Protein AF-0000000077934967 (afdb_homodimer)

pLDDT: mean 94.31, std 4.84, range [69.0, 98.81]

Sequence (396 aa):
MDLRVGEPEDMLIPPLQEYTYICGDMITENKCSGSMIFRDADYITVNMNDLVSSMSLQGAIRSKLRGRKLDRWLSYLSKYKIEVSPKEFSSVLKLGSVITLYVDGIDVDGVSGDSVIKEIRVVGTGYNFEKIVDGLLELSPRLITVQVRQGVWYMITSYTCLYIDQALKKKLQSFVNLKRLSCKKIEEKEGTRVCFTQMDLRVGEPEDMLIPPLQEYTYICGDMITENKCSGSMIFRDADYITVNMNDLVSSMSLQGAIRSKLRGRKLDRWLSYLSKYKIEVSPKEFSSVLKLGSVITLYVDGIDVDGVSGDSVIKEIRVVGTGYNFEKIVDGLLELSPRLITVQVRQGVWYMITSYTCLYIDQALKKKLQSFVNLKRLSCKKIEEKEGTRVCFTQ

Solvent-accessible surface area (backbone atoms only — not comparable to full-atom values): 20749 Å² total; per-residue (Å²): 83,74,41,52,22,78,47,42,64,44,73,51,53,72,75,70,55,51,60,31,20,36,50,90,59,32,58,37,71,60,89,60,90,44,56,45,37,38,44,41,81,41,71,52,76,42,41,48,67,42,38,66,74,37,75,32,66,67,41,26,47,60,70,73,41,54,47,62,56,29,56,51,49,56,48,46,34,64,74,68,64,62,75,75,49,70,67,53,52,49,45,22,66,73,60,60,22,34,38,35,42,34,52,28,30,35,20,47,82,83,43,49,33,48,33,30,36,41,35,42,34,32,69,49,68,46,82,69,56,65,59,54,51,54,59,51,52,74,69,62,30,55,33,34,40,37,36,58,46,92,61,54,33,32,40,39,38,34,32,34,73,78,43,61,33,64,71,32,41,58,59,39,51,75,53,54,67,24,36,65,46,75,19,73,42,78,45,80,53,90,84,17,38,35,33,31,36,118,83,73,42,54,21,78,47,43,65,44,72,50,54,73,75,70,54,50,58,31,21,35,50,89,58,33,59,39,71,60,87,62,94,45,55,48,37,38,42,42,82,40,72,53,76,45,41,47,68,42,38,65,75,37,74,32,66,67,40,28,48,60,71,73,40,54,47,61,55,29,54,52,50,55,48,46,34,64,75,68,62,63,77,76,50,71,67,53,51,48,45,22,65,76,60,60,23,35,39,36,40,35,53,27,31,35,19,47,84,83,42,50,33,47,36,30,36,41,34,42,35,33,70,49,66,47,81,70,56,64,60,53,50,55,58,50,53,74,70,62,30,57,34,32,41,36,36,59,46,92,61,55,34,33,40,39,37,36,33,33,73,77,45,62,33,65,70,33,41,58,59,39,50,75,52,53,65,25,35,65,46,77,21,76,42,77,44,78,52,90,85,16,40,35,34,32,37,119

Secondary structure (DSSP, 8-state):
-EEE--SGGGGTSSPPPSEEEEETTEEESS--SSEEEEEE--EEEE-HHHHHHHSSHHHHHHHH--HHHHHHHHHHHHHHT----HHHHHHHHHHT-EEEEEEEEEEETTEEEEEEEEEEEEEEESSTHHHHHHHHHTT--SEEEEEEETTTEEEEEEEEEEEE-HHHHHHHGGGTT-EEEE-SEEEEETTEEEEEE-/-EEE--SGGGGTSSPPPSEEEEETTEEESS--SSEEEEEE--EEEE-HHHHHHHSSHHHHHHHH--HHHHHHHHHHHHHHT----HHHHHHHHHHT-EEEEEEEEEEETTEEEEEEEEEEEEEEESSTHHHHHHHHHTT--SEEEEEEETTTEEEEEEEEEEEE-HHHHHHHGGGTT-EEEE-SEEEEETTEEEEEE-

Organism: NCBI:txid1294262

Structure (mmCIF, N/CA/C/O backbone):
data_AF-0000000077934967-model_v1
#
loop_
_entity.id
_entity.type
_entity.pdbx_description
1 polymer 'Uncharacterized protein'
#
loop_
_atom_site.group_PDB
_atom_site.id
_atom_site.type_symbol
_atom_site.label_atom_id
_atom_site.label_alt_id
_atom_site.label_comp_id
_atom_site.label_asym_id
_atom_site.label_entity_id
_atom_site.label_seq_id
_atom_site.pdbx_PDB_ins_code
_atom_site.Cartn_x
_atom_site.Cartn_y
_atom_site.Cartn_z
_atom_site.occupancy
_atom_site.B_iso_or_equiv
_atom_site.auth_seq_id
_atom_site.auth_comp_id
_atom_site.auth_asym_id
_atom_site.auth_atom_id
_atom_site.pdbx_PDB_model_num
ATOM 1 N N . MET A 1 1 ? 14.352 22.781 16.531 1 93.38 1 MET A N 1
ATOM 2 C CA . MET A 1 1 ? 13.109 23.047 17.266 1 93.38 1 MET A CA 1
ATOM 3 C C . MET A 1 1 ? 12.141 21.875 17.125 1 93.38 1 MET A C 1
ATOM 5 O O . MET A 1 1 ? 12.18 21.141 16.141 1 93.38 1 MET A O 1
ATOM 9 N N . ASP A 1 2 ? 11.336 21.828 18.109 1 94.5 2 ASP A N 1
ATOM 10 C CA . ASP A 1 2 ? 10.383 20.719 18.109 1 94.5 2 ASP A CA 1
ATOM 11 C C . ASP A 1 2 ? 8.977 21.203 17.75 1 94.5 2 ASP A C 1
ATOM 13 O O . ASP A 1 2 ? 8.438 22.078 18.422 1 94.5 2 ASP A O 1
ATOM 17 N N . LEU A 1 3 ? 8.57 20.641 16.688 1 96.38 3 LEU A N 1
ATOM 18 C CA . LEU A 1 3 ? 7.156 20.844 16.406 1 96.38 3 LEU A CA 1
ATOM 19 C C . LEU A 1 3 ? 6.293 19.922 17.25 1 96.38 3 LEU A C 1
ATOM 21 O O . LEU A 1 3 ? 6.406 18.688 17.156 1 96.38 3 LEU A O 1
ATOM 25 N N . ARG A 1 4 ? 5.445 20.516 17.969 1 96.81 4 ARG A N 1
ATOM 26 C CA . ARG A 1 4 ? 4.664 19.734 18.922 1 96.81 4 ARG A CA 1
ATOM 27 C C . ARG A 1 4 ? 3.201 19.656 18.484 1 96.81 4 ARG A C 1
ATOM 29 O O . ARG A 1 4 ? 2.709 20.531 17.781 1 96.81 4 ARG A O 1
ATOM 36 N N . VAL A 1 5 ? 2.578 18.609 18.969 1 97.44 5 VAL A N 1
ATOM 37 C CA . VAL A 1 5 ? 1.163 18.406 18.672 1 97.44 5 VAL A CA 1
ATOM 38 C C . VAL A 1 5 ? 0.322 19.438 19.422 1 97.44 5 VAL A C 1
ATOM 40 O O . VAL A 1 5 ? 0.338 19.484 20.656 1 97.44 5 VAL A O 1
ATOM 43 N N . GLY A 1 6 ? -0.344 20.25 18.656 1 96.56 6 GLY A N 1
ATOM 44 C CA . GLY A 1 6 ? -1.242 21.219 19.25 1 96.56 6 GLY A CA 1
ATOM 45 C C . GLY A 1 6 ? -2.689 20.766 19.266 1 96.56 6 GLY A C 1
ATOM 46 O O . GLY A 1 6 ? -3.416 21.047 20.219 1 96.56 6 GLY A O 1
ATOM 47 N N . GLU A 1 7 ? -3.086 20.109 18.25 1 96.88 7 GLU A N 1
ATOM 48 C CA . GLU A 1 7 ? -4.426 19.562 18.078 1 96.88 7 GLU A CA 1
ATOM 49 C C . GLU A 1 7 ? -4.375 18.109 17.578 1 96.88 7 GLU A C 1
ATOM 51 O O . GLU A 1 7 ? -3.344 17.656 17.078 1 96.88 7 GLU A O 1
ATOM 56 N N . PRO A 1 8 ? -5.492 17.438 17.703 1 97.44 8 PRO A N 1
ATOM 57 C CA . PRO A 1 8 ? -5.523 16.031 17.297 1 97.44 8 PRO A CA 1
ATOM 58 C C . PRO A 1 8 ? -5.094 15.844 15.844 1 97.44 8 PRO A C 1
ATOM 60 O O . PRO A 1 8 ? -4.434 14.852 15.516 1 97.44 8 PRO A O 1
ATOM 63 N N . GLU A 1 9 ? -5.438 16.766 15.031 1 97.75 9 GLU A N 1
ATOM 64 C CA . GLU A 1 9 ? -5.098 16.688 13.617 1 97.75 9 GLU A CA 1
ATOM 65 C C . GLU A 1 9 ? -3.588 16.609 13.414 1 97.75 9 GLU A C 1
ATOM 67 O O . GLU A 1 9 ? -3.115 15.938 12.492 1 97.75 9 GLU A O 1
ATOM 72 N N . ASP A 1 10 ? -2.891 17.203 14.297 1 97.56 10 ASP A N 1
ATOM 73 C CA . ASP A 1 10 ? -1.438 17.266 14.18 1 97.56 10 ASP A CA 1
ATOM 74 C C . ASP A 1 10 ? -0.811 15.883 14.359 1 97.56 10 ASP A C 1
ATOM 76 O O . ASP A 1 10 ? 0.308 15.641 13.898 1 97.56 10 ASP A O 1
ATOM 80 N N . MET A 1 11 ? -1.487 15 14.977 1 97.5 11 MET A N 1
ATOM 81 C CA . MET A 1 11 ? -0.993 13.641 15.195 1 97.5 11 MET A CA 1
ATOM 82 C C . MET A 1 11 ? -0.926 12.867 13.891 1 97.5 11 MET A C 1
ATOM 84 O O . MET A 1 11 ? -0.181 11.891 13.781 1 97.5 11 MET A O 1
ATOM 88 N N . LEU A 1 12 ? -1.699 13.344 12.953 1 98.19 12 LEU A N 1
ATOM 89 C CA . LEU A 1 12 ? -1.908 12.523 11.766 1 98.19 12 LEU A CA 1
ATOM 90 C C . LEU A 1 12 ? -1.176 13.109 10.562 1 98.19 12 LEU A C 1
ATOM 92 O O . LEU A 1 12 ? -1.146 12.492 9.492 1 98.19 12 LEU A O 1
ATOM 96 N N . ILE A 1 13 ? -0.631 14.289 10.742 1 98.06 13 ILE A N 1
ATOM 97 C CA . ILE A 1 13 ? 0.067 14.914 9.625 1 98.06 13 ILE A CA 1
ATOM 98 C C . ILE A 1 13 ? 1.5 15.25 10.039 1 98.06 13 ILE A C 1
ATOM 100 O O . ILE A 1 13 ? 1.729 15.836 11.094 1 98.06 13 ILE A O 1
ATOM 104 N N . PRO A 1 14 ? 2.418 15 9.25 1 97.5 14 PRO A N 1
ATOM 105 C CA . PRO A 1 14 ? 2.332 14.188 8.031 1 97.5 14 PRO A CA 1
ATOM 106 C C . PRO A 1 14 ? 1.843 12.766 8.305 1 97.5 14 PRO A C 1
ATOM 108 O O . PRO A 1 14 ? 1.877 12.305 9.445 1 97.5 14 PRO A O 1
ATOM 111 N N . PRO A 1 15 ? 1.353 12.07 7.23 1 97.88 15 PRO A N 1
ATOM 112 C CA . PRO A 1 15 ? 0.798 10.734 7.445 1 97.88 15 PRO A CA 1
ATOM 113 C C . PRO A 1 15 ? 1.771 9.797 8.164 1 97.88 15 PRO A C 1
ATOM 115 O O . PRO A 1 15 ? 2.975 9.828 7.891 1 97.88 15 PRO A O 1
ATOM 118 N N . LEU A 1 16 ? 1.217 9.016 8.984 1 98 16 LEU A N 1
ATOM 119 C CA . LEU A 1 16 ? 1.996 8.102 9.82 1 98 16 LEU A CA 1
ATOM 120 C C . LEU A 1 16 ? 2.389 6.855 9.039 1 98 16 LEU A C 1
ATOM 122 O O . LEU A 1 16 ? 1.822 6.578 7.977 1 98 16 LEU A O 1
ATOM 126 N N . GLN A 1 17 ? 3.391 6.156 9.609 1 97.19 17 GLN A N 1
ATOM 127 C CA . GLN A 1 17 ? 3.674 4.809 9.125 1 97.19 17 GLN A CA 1
ATOM 128 C C . GLN A 1 17 ? 2.637 3.812 9.633 1 97.19 17 GLN A C 1
ATOM 130 O O . GLN A 1 17 ? 1.799 4.152 10.469 1 97.19 17 GLN A O 1
ATOM 135 N N . GLU A 1 18 ? 2.703 2.652 9.102 1 97.19 18 GLU A N 1
ATOM 136 C CA . GLU A 1 18 ? 1.716 1.646 9.484 1 97.19 18 GLU A CA 1
ATOM 137 C C . GLU A 1 18 ? 1.707 1.419 10.992 1 97.19 18 GLU A C 1
ATOM 139 O O . GLU A 1 18 ? 0.642 1.342 11.609 1 97.19 18 GLU A O 1
ATOM 144 N N . TYR A 1 19 ? 2.967 1.271 11.492 1 96.44 19 TYR A N 1
ATOM 145 C CA . TYR A 1 19 ? 3.15 1.173 12.938 1 96.44 19 TYR A CA 1
ATOM 146 C C . TYR A 1 19 ? 3.85 2.412 13.484 1 96.44 19 TYR A C 1
ATOM 148 O O . TYR A 1 19 ? 4.938 2.771 13.023 1 96.44 19 TYR A O 1
ATOM 156 N N . THR A 1 20 ? 3.211 3.059 14.383 1 97.56 20 THR A N 1
ATOM 157 C CA . THR A 1 20 ? 3.773 4.207 15.078 1 97.56 20 THR A CA 1
ATOM 158 C C . THR A 1 20 ? 3.582 4.074 16.594 1 97.56 20 THR A C 1
ATOM 160 O O . THR A 1 20 ? 2.523 3.641 17.047 1 97.56 20 THR A O 1
ATOM 163 N N . TYR A 1 21 ? 4.605 4.488 17.281 1 96.75 21 TYR A N 1
ATOM 164 C CA . TYR A 1 21 ? 4.559 4.336 18.734 1 96.75 21 TYR A CA 1
ATOM 165 C C . TYR A 1 21 ? 4.777 5.676 19.422 1 96.75 21 TYR A C 1
ATOM 167 O O . TYR A 1 21 ? 5.441 6.562 18.891 1 96.75 21 TYR A O 1
ATOM 175 N N . ILE A 1 22 ? 4.168 5.742 20.5 1 96.88 22 ILE A N 1
ATOM 176 C CA . ILE A 1 22 ? 4.398 6.883 21.375 1 96.88 22 ILE A CA 1
ATOM 177 C C . ILE A 1 22 ? 5.289 6.461 22.547 1 96.88 22 ILE A C 1
ATOM 179 O O . ILE A 1 22 ? 4.859 5.707 23.422 1 96.88 22 ILE A O 1
ATOM 183 N N . CYS A 1 23 ? 6.523 6.953 22.531 1 95 23 CYS A N 1
ATOM 184 C CA . CYS A 1 23 ? 7.504 6.641 23.578 1 95 23 CYS A CA 1
ATOM 185 C C . CYS A 1 23 ? 7.898 7.891 24.344 1 95 23 CYS A C 1
ATOM 187 O O . CYS A 1 23 ? 8.664 8.719 23.844 1 95 23 CYS A O 1
ATOM 189 N N . GLY A 1 24 ? 7.469 7.969 25.594 1 92.44 24 GLY A N 1
ATOM 190 C CA . GLY A 1 24 ? 7.652 9.227 26.297 1 92.44 24 GLY A CA 1
ATOM 191 C C . GLY A 1 24 ? 6.918 10.391 25.641 1 92.44 24 GLY A C 1
ATOM 192 O O . GLY A 1 24 ? 5.695 10.344 25.484 1 92.44 24 GLY A O 1
ATOM 193 N N . ASP A 1 25 ? 7.691 11.352 25.219 1 93.44 25 ASP A N 1
ATOM 194 C CA . ASP A 1 25 ? 7.074 12.516 24.594 1 93.44 25 ASP A CA 1
ATOM 195 C C . ASP A 1 25 ? 7.305 12.531 23.078 1 93.44 25 ASP A C 1
ATOM 197 O O . ASP A 1 25 ? 7.164 13.562 22.438 1 93.44 25 ASP A O 1
ATOM 201 N N . MET A 1 26 ? 7.59 11.32 22.594 1 93.81 26 MET A N 1
ATOM 202 C CA . MET A 1 26 ? 7.988 11.297 21.188 1 93.81 26 MET A CA 1
ATOM 203 C C . MET A 1 26 ? 7.141 10.305 20.391 1 93.81 26 MET A C 1
ATOM 205 O O . MET A 1 26 ? 6.824 9.219 20.891 1 93.81 26 MET A O 1
ATOM 209 N N . ILE A 1 27 ? 6.887 10.688 19.25 1 95.06 27 ILE A N 1
ATOM 210 C CA . ILE A 1 27 ? 6.281 9.797 18.25 1 95.06 27 ILE A CA 1
ATOM 211 C C . ILE A 1 27 ? 7.375 9.148 17.406 1 95.06 27 ILE A C 1
ATOM 213 O O . ILE A 1 27 ? 8.203 9.844 16.812 1 95.06 27 ILE A O 1
ATOM 217 N N . THR A 1 28 ? 7.352 7.84 17.391 1 94.06 28 THR A N 1
ATOM 218 C CA . THR A 1 28 ? 8.469 7.16 16.75 1 94.06 28 THR A CA 1
ATOM 219 C C . THR A 1 28 ? 7.992 5.887 16.047 1 94.06 28 THR A C 1
ATOM 221 O O . THR A 1 28 ? 6.883 5.414 16.297 1 94.06 28 THR A O 1
ATOM 224 N N . GLU A 1 29 ? 8.805 5.348 15.172 1 93.62 29 GLU A N 1
ATOM 225 C CA . GLU A 1 29 ? 8.523 4.094 14.484 1 93.62 29 GLU A CA 1
ATOM 226 C C . GLU A 1 29 ? 9.141 2.908 15.227 1 93.62 29 GLU A C 1
ATOM 228 O O . GLU A 1 29 ? 8.836 1.754 14.922 1 93.62 29 GLU A O 1
ATOM 233 N N . ASN A 1 30 ? 9.969 3.258 16.125 1 92.5 30 ASN A N 1
ATOM 234 C CA . ASN A 1 30 ? 10.586 2.203 16.922 1 92.5 30 ASN A CA 1
ATOM 235 C C . ASN A 1 30 ? 9.656 1.703 18.016 1 92.5 30 ASN A C 1
ATOM 237 O O . ASN A 1 30 ? 9.102 2.5 18.781 1 92.5 30 ASN A O 1
ATOM 241 N N . LYS A 1 31 ? 9.617 0.393 18 1 92.69 31 LYS A N 1
ATOM 242 C CA . LYS A 1 31 ? 8.719 -0.218 18.969 1 92.69 31 LYS A CA 1
ATOM 243 C C . LYS A 1 31 ? 9.148 0.106 20.391 1 92.69 31 LYS A C 1
ATOM 245 O O . LYS A 1 31 ? 10.336 0.061 20.719 1 92.69 31 LYS A O 1
ATOM 250 N N . CYS A 1 32 ? 8.156 0.486 21.25 1 93.88 32 CYS A N 1
ATOM 251 C CA . CYS A 1 32 ? 8.367 0.73 22.672 1 93.88 32 CYS A CA 1
ATOM 252 C C . CYS A 1 32 ? 7.125 0.374 23.484 1 93.88 32 CYS A C 1
ATOM 254 O O . CYS A 1 32 ? 6.16 -0.171 22.938 1 93.88 32 CYS A O 1
ATOM 256 N N . SER A 1 33 ? 7.176 0.653 24.797 1 90.88 33 SER A N 1
ATOM 257 C CA . SER A 1 33 ? 6.121 0.198 25.688 1 90.88 33 SER A CA 1
ATOM 258 C C . SER A 1 33 ? 4.949 1.177 25.703 1 90.88 33 SER A C 1
ATOM 260 O O . SER A 1 33 ? 3.916 0.906 26.328 1 90.88 33 SER A O 1
ATOM 262 N N . GLY A 1 34 ? 5 2.211 25 1 92.44 34 GLY A N 1
ATOM 263 C CA . GLY A 1 34 ? 3.922 3.188 25.016 1 92.44 34 GLY A CA 1
ATOM 264 C C . GLY A 1 34 ? 2.787 2.836 24.062 1 92.44 34 GLY A C 1
ATOM 265 O O . GLY A 1 34 ? 2.605 1.668 23.719 1 92.44 34 GLY A O 1
ATOM 266 N N . SER A 1 35 ? 1.993 3.791 23.812 1 95.31 35 SER A N 1
ATOM 267 C CA . SER A 1 35 ? 0.841 3.598 22.938 1 95.31 35 SER A CA 1
ATOM 268 C C . SER A 1 35 ? 1.277 3.301 21.516 1 95.31 35 SER A C 1
ATOM 270 O O . SER A 1 35 ? 2.307 3.801 21.047 1 95.31 35 SER A O 1
ATOM 272 N N . MET A 1 36 ? 0.445 2.484 20.875 1 95.69 36 MET A N 1
ATOM 273 C CA . MET A 1 36 ? 0.681 2.17 19.469 1 95.69 36 MET A CA 1
ATOM 274 C C . MET A 1 36 ? -0.439 2.723 18.594 1 95.69 36 MET A C 1
ATOM 276 O O . MET A 1 36 ? -1.615 2.625 18.953 1 95.69 36 MET A O 1
ATOM 280 N N . ILE A 1 37 ? -0.055 3.32 17.578 1 97.69 37 ILE A N 1
ATOM 281 C CA . ILE A 1 37 ? -0.989 3.764 16.547 1 97.69 37 ILE A CA 1
ATOM 282 C C . ILE A 1 37 ? -0.829 2.902 15.297 1 97.69 37 ILE A C 1
ATOM 284 O O . ILE A 1 37 ? 0.272 2.787 14.75 1 97.69 37 ILE A O 1
ATOM 288 N N . PHE A 1 38 ? -1.896 2.291 14.93 1 98.12 38 PHE A N 1
ATOM 289 C CA . PHE A 1 38 ? -1.901 1.477 13.719 1 98.12 38 PHE A CA 1
ATOM 290 C C . PHE A 1 38 ? -2.623 2.195 12.586 1 98.12 38 PHE A C 1
ATOM 292 O O . PHE A 1 38 ? -3.75 2.664 12.758 1 98.12 38 PHE A O 1
ATOM 299 N N . ARG A 1 39 ? -1.95 2.238 11.43 1 98.62 39 ARG A N 1
ATOM 300 C CA . ARG A 1 39 ? -2.504 2.939 10.273 1 98.62 39 ARG A CA 1
ATOM 301 C C . ARG A 1 39 ? -2.721 1.985 9.109 1 98.62 39 ARG A C 1
ATOM 303 O O . ARG A 1 39 ? -1.802 1.269 8.703 1 98.62 39 ARG A O 1
ATOM 310 N N . ASP A 1 40 ? -3.939 1.973 8.672 1 98.19 40 ASP A N 1
ATOM 311 C CA . ASP A 1 40 ? -4.293 1.355 7.398 1 98.19 40 ASP A CA 1
ATOM 312 C C . ASP A 1 40 ? -4.496 2.412 6.316 1 98.19 40 ASP A C 1
ATOM 314 O O . ASP A 1 40 ? -5.578 2.986 6.195 1 98.19 40 ASP A O 1
ATOM 318 N N . ALA A 1 41 ? -3.506 2.506 5.461 1 97.62 41 ALA A N 1
ATOM 319 C CA . ALA A 1 41 ? -3.496 3.613 4.508 1 97.62 41 ALA A CA 1
ATOM 320 C C . ALA A 1 41 ? -4.297 3.266 3.254 1 97.62 41 ALA A C 1
ATOM 322 O O . ALA A 1 41 ? -4.242 2.133 2.77 1 97.62 41 ALA A O 1
ATOM 323 N N . ASP A 1 42 ? -5.082 4.125 2.742 1 97.62 42 ASP A N 1
ATOM 324 C CA . ASP A 1 42 ? -5.672 4.137 1.408 1 97.62 42 ASP A CA 1
ATOM 325 C C . ASP A 1 42 ? -5.539 5.512 0.761 1 97.62 42 ASP A C 1
ATOM 327 O O . ASP A 1 42 ? -5.992 6.516 1.32 1 97.62 42 ASP A O 1
ATOM 331 N N . TYR A 1 43 ? -4.863 5.531 -0.401 1 97.94 43 TYR A N 1
ATOM 332 C CA . TYR A 1 43 ? -4.598 6.863 -0.932 1 97.94 43 TYR A CA 1
ATOM 333 C C . TYR A 1 43 ? -4.68 6.871 -2.453 1 97.94 43 TYR A C 1
ATOM 335 O O . TYR A 1 43 ? -4.613 5.816 -3.09 1 97.94 43 TYR A O 1
ATOM 343 N N . ILE A 1 44 ? -4.863 8.008 -2.99 1 97.12 44 ILE A N 1
ATOM 344 C CA . ILE A 1 44 ? -4.805 8.273 -4.422 1 97.12 44 ILE A CA 1
ATOM 345 C C . ILE A 1 44 ? -4.023 9.562 -4.672 1 97.12 44 ILE A C 1
ATOM 347 O O . ILE A 1 44 ? -4.098 10.508 -3.879 1 97.12 44 ILE A O 1
ATOM 351 N N . THR A 1 45 ? -3.273 9.523 -5.664 1 96.12 45 THR A N 1
ATOM 352 C CA . THR A 1 45 ? -2.518 10.711 -6.062 1 96.12 45 THR A CA 1
ATOM 353 C C . THR A 1 45 ? -3.021 11.242 -7.398 1 96.12 45 THR A C 1
ATOM 355 O O . THR A 1 45 ? -3.213 10.484 -8.352 1 96.12 45 THR A O 1
ATOM 358 N N . VAL A 1 46 ? -3.205 12.531 -7.441 1 93.88 46 VAL A N 1
ATOM 359 C CA . VAL A 1 46 ? -3.68 13.188 -8.656 1 93.88 46 VAL A CA 1
ATOM 360 C C . VAL A 1 46 ? -2.742 14.336 -9.023 1 93.88 46 VAL A C 1
ATOM 362 O O . VAL A 1 46 ? -2.332 15.109 -8.156 1 93.88 46 VAL A O 1
ATOM 365 N N . ASN A 1 47 ? -2.42 14.367 -10.25 1 90.75 47 ASN A N 1
ATOM 366 C CA . ASN A 1 47 ? -1.606 15.469 -10.742 1 90.75 47 ASN A CA 1
ATOM 367 C C . ASN A 1 47 ? -2.41 16.391 -11.656 1 90.75 47 ASN A C 1
ATOM 369 O O . ASN A 1 47 ? -3.619 16.219 -11.82 1 90.75 47 ASN A O 1
ATOM 373 N N . MET A 1 48 ? -1.665 17.359 -12.172 1 87.94 48 MET A N 1
ATOM 374 C CA . MET A 1 48 ? -2.301 18.375 -13.008 1 87.94 48 MET A CA 1
ATOM 375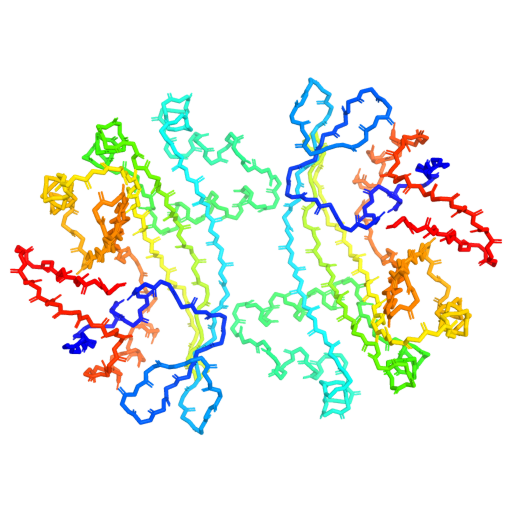 C C . MET A 1 48 ? -2.977 17.75 -14.211 1 87.94 48 MET A C 1
ATOM 377 O O . MET A 1 48 ? -4.113 18.094 -14.547 1 87.94 48 MET A O 1
ATOM 381 N N . ASN A 1 49 ? -2.324 16.828 -14.797 1 90.06 49 ASN A N 1
ATOM 382 C CA . ASN A 1 49 ? -2.871 16.172 -15.984 1 90.06 49 ASN A CA 1
ATOM 383 C C . ASN A 1 49 ? -4.156 15.414 -15.672 1 90.06 49 ASN A C 1
ATOM 385 O O . ASN A 1 49 ? -5.105 15.438 -16.453 1 90.06 49 ASN A O 1
ATOM 389 N N . ASP A 1 50 ? -4.195 14.828 -14.562 1 91.06 50 ASP A N 1
ATOM 390 C CA . ASP A 1 50 ? -5.391 14.102 -14.141 1 91.06 50 ASP A CA 1
ATOM 391 C C . ASP A 1 50 ? -6.578 15.047 -13.984 1 91.06 50 ASP A C 1
ATOM 393 O O . ASP A 1 50 ? -7.688 14.734 -14.422 1 91.06 50 ASP A O 1
ATOM 397 N N . LEU A 1 51 ? -6.293 16.141 -13.375 1 88.25 51 LEU A N 1
ATOM 398 C CA . LEU A 1 51 ? -7.371 17.062 -13.039 1 88.25 51 LEU A CA 1
ATOM 399 C C . LEU A 1 51 ? -7.863 17.797 -14.289 1 88.25 51 LEU A C 1
ATOM 401 O O . LEU A 1 51 ? -9.062 18 -14.453 1 88.25 51 LEU A O 1
ATOM 405 N N . VAL A 1 52 ? -6.961 18.188 -15.094 1 88.19 52 VAL A N 1
ATOM 406 C CA . VAL A 1 52 ? -7.324 18.922 -16.297 1 88.19 52 VAL A CA 1
ATOM 407 C C . VAL A 1 52 ? -8.102 18.016 -17.25 1 88.19 52 VAL A C 1
ATOM 409 O O . VAL A 1 52 ? -9.102 18.438 -17.828 1 88.19 52 VAL A O 1
ATOM 412 N N . SER A 1 53 ? -7.672 16.797 -17.344 1 87.94 53 SER A N 1
ATOM 413 C CA . SER A 1 53 ? -8.305 15.875 -18.281 1 87.94 53 SER A CA 1
ATOM 414 C C . SER A 1 53 ? -9.68 15.453 -17.781 1 87.94 53 SER A C 1
ATOM 416 O O . SER A 1 53 ? -10.57 15.172 -18.594 1 87.94 53 SER A O 1
ATOM 418 N N . SER A 1 54 ? -9.914 15.438 -16.484 1 85.19 54 SER A N 1
ATOM 419 C CA . SER A 1 54 ? -11.148 14.875 -15.945 1 85.19 54 SER A CA 1
ATOM 420 C C . SER A 1 54 ? -12.109 15.977 -15.492 1 85.19 54 SER A C 1
ATOM 422 O O . SER A 1 54 ? -13.273 15.703 -15.195 1 85.19 54 SER A O 1
ATOM 424 N N . MET A 1 55 ? -11.625 17.203 -15.32 1 79.81 55 MET A N 1
ATOM 425 C CA . MET A 1 55 ? -12.359 18.422 -15 1 79.81 55 MET A CA 1
ATOM 426 C C . MET A 1 55 ? -12.828 18.391 -13.547 1 79.81 55 MET A C 1
ATOM 428 O O . MET A 1 55 ? -13.32 19.406 -13.031 1 79.81 55 MET A O 1
ATOM 432 N N . SER A 1 56 ? -12.805 17.25 -12.945 1 85.69 56 SER A N 1
ATOM 433 C CA . SER A 1 56 ? -13.18 17.156 -11.539 1 85.69 56 SER A CA 1
ATOM 434 C C . SER A 1 56 ? -12.406 16.047 -10.828 1 85.69 56 SER A C 1
ATOM 436 O O . SER A 1 56 ? -11.797 15.195 -11.484 1 85.69 56 SER A O 1
ATOM 438 N N . LEU A 1 57 ? -12.453 16.125 -9.492 1 92.31 57 LEU A N 1
ATOM 439 C CA . LEU A 1 57 ? -11.836 15.062 -8.711 1 92.31 57 LEU A CA 1
ATOM 440 C C . LEU A 1 57 ? -12.516 13.727 -8.969 1 92.31 57 LEU A C 1
ATOM 442 O O . LEU A 1 57 ? -11.852 12.703 -9.141 1 92.31 57 LEU A O 1
ATOM 446 N N . GLN A 1 58 ? -13.766 13.773 -9.008 1 93.44 58 GLN A N 1
ATOM 447 C CA . GLN A 1 58 ? -14.516 12.555 -9.281 1 93.44 58 GLN A CA 1
ATOM 448 C C . GLN A 1 58 ? -14.164 11.984 -10.648 1 93.44 58 GLN A C 1
ATOM 450 O O . GLN A 1 58 ? -14.008 10.773 -10.805 1 93.44 58 GLN A O 1
ATOM 455 N N . GLY A 1 59 ? -14.109 12.859 -11.617 1 93.75 59 GLY A N 1
ATOM 456 C CA . GLY A 1 59 ? -13.695 12.422 -12.945 1 93.75 59 GLY A CA 1
ATOM 457 C C . GLY A 1 59 ? -12.305 11.812 -12.961 1 93.75 59 GLY A C 1
ATOM 458 O O . GLY A 1 59 ? -12.078 10.781 -13.602 1 93.75 59 GLY A O 1
ATOM 459 N N . ALA A 1 60 ? -11.398 12.445 -12.227 1 94.5 60 ALA A N 1
ATOM 460 C CA . ALA A 1 60 ? -10.039 11.922 -12.141 1 94.5 60 ALA A CA 1
ATOM 461 C C . ALA A 1 60 ? -10.016 10.539 -11.5 1 94.5 60 ALA A C 1
ATOM 463 O O . ALA A 1 60 ? -9.312 9.641 -11.977 1 94.5 60 ALA A O 1
ATOM 464 N N . ILE A 1 61 ? -10.773 10.359 -10.43 1 95.75 61 ILE A N 1
ATOM 465 C CA . ILE A 1 61 ? -10.852 9.086 -9.719 1 95.75 61 ILE A CA 1
ATOM 466 C C . ILE A 1 61 ? -11.422 8.016 -10.633 1 95.75 61 ILE A C 1
ATOM 468 O O . ILE A 1 61 ? -10.898 6.898 -10.695 1 95.75 61 ILE A O 1
ATOM 472 N N . ARG A 1 62 ? -12.367 8.352 -11.438 1 94.38 62 ARG A N 1
ATOM 473 C CA . ARG A 1 62 ? -12.992 7.41 -12.367 1 94.38 62 ARG A CA 1
ATOM 474 C C . ARG A 1 62 ? -12.031 7.047 -13.492 1 94.38 62 ARG A C 1
ATOM 476 O O . ARG A 1 62 ? -12.07 5.93 -14.016 1 94.38 62 ARG A O 1
ATOM 483 N N . SER A 1 63 ? -11.273 7.988 -13.797 1 93.12 63 SER A N 1
ATOM 484 C CA . SER A 1 63 ? -10.336 7.75 -14.891 1 93.12 63 SER A CA 1
ATOM 485 C C . SER A 1 63 ? -9.148 6.91 -14.43 1 93.12 63 SER A C 1
ATOM 487 O O . SER A 1 63 ? -8.578 6.156 -15.211 1 93.12 63 SER A O 1
ATOM 489 N N . LYS A 1 64 ? -8.773 6.965 -13.195 1 94.31 64 LYS A N 1
ATOM 490 C CA . LYS A 1 64 ? -7.527 6.371 -12.711 1 94.31 64 LYS A CA 1
ATOM 491 C C . LYS A 1 64 ? -7.785 5.012 -12.07 1 94.31 64 LYS A C 1
ATOM 493 O O . LYS A 1 64 ? -6.891 4.16 -12.023 1 94.31 64 LYS A O 1
ATOM 498 N N . LEU A 1 65 ? -8.898 4.879 -11.414 1 96.5 65 LEU A N 1
ATOM 499 C CA . LEU A 1 65 ? -9.148 3.688 -10.617 1 96.5 65 LEU A CA 1
ATOM 500 C C . LEU A 1 65 ? -10.164 2.781 -11.297 1 96.5 65 LEU A C 1
ATOM 502 O O . LEU A 1 65 ? -10.867 3.209 -12.219 1 96.5 65 LEU A O 1
ATOM 506 N N . ARG A 1 66 ? -10.125 1.562 -10.922 1 96.56 66 ARG A N 1
ATOM 507 C CA . ARG A 1 66 ? -11.078 0.578 -11.414 1 96.56 66 ARG A CA 1
ATOM 508 C C . ARG A 1 66 ? -11.5 -0.38 -10.305 1 96.56 66 ARG A C 1
ATOM 510 O O . ARG A 1 66 ? -10.844 -0.466 -9.266 1 96.56 66 ARG A O 1
ATOM 517 N N . GLY A 1 67 ? -12.625 -1.014 -10.531 1 94.88 67 GLY A N 1
ATOM 518 C CA . GLY A 1 67 ? -13.078 -2.113 -9.688 1 94.88 67 GLY A CA 1
ATOM 519 C C . GLY A 1 67 ? -13.297 -1.705 -8.25 1 94.88 67 GLY A C 1
ATOM 520 O O . GLY A 1 67 ? -13.945 -0.692 -7.977 1 94.88 67 GLY A O 1
ATOM 521 N N . ARG A 1 68 ? -12.844 -2.529 -7.43 1 94.62 68 ARG A N 1
ATOM 522 C CA . ARG A 1 68 ? -13.07 -2.42 -5.992 1 94.62 68 ARG A CA 1
ATOM 523 C C . ARG A 1 68 ? -12.523 -1.105 -5.449 1 94.62 68 ARG A C 1
ATOM 525 O O . ARG A 1 68 ? -13.133 -0.48 -4.582 1 94.62 68 ARG A O 1
ATOM 532 N N . LYS A 1 69 ? -11.391 -0.739 -5.93 1 96.94 69 LYS A N 1
ATOM 533 C CA . LYS A 1 69 ? -10.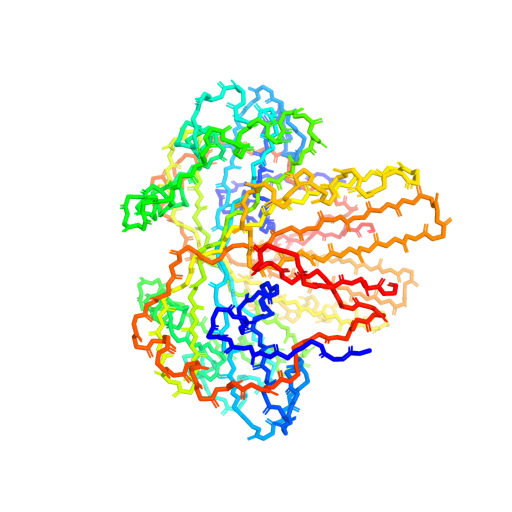789 0.496 -5.438 1 96.94 69 LYS A CA 1
ATOM 534 C C . LYS A 1 69 ? -11.594 1.715 -5.879 1 96.94 69 LYS A C 1
ATOM 536 O O . LYS A 1 69 ? -11.742 2.676 -5.121 1 96.94 69 LYS A O 1
ATOM 541 N N . LEU A 1 70 ? -12.102 1.666 -7.098 1 97.38 70 LEU A N 1
ATOM 542 C CA . LEU A 1 70 ? -12.953 2.744 -7.59 1 97.38 70 LEU A CA 1
ATOM 543 C C . LEU A 1 70 ? -14.211 2.881 -6.73 1 97.38 70 LEU A C 1
ATOM 545 O O . LEU A 1 70 ? -14.547 3.982 -6.289 1 97.38 70 LEU A O 1
ATOM 549 N N . ASP A 1 71 ? -14.828 1.755 -6.453 1 96.94 71 ASP A N 1
ATOM 550 C CA . ASP A 1 71 ? -16.047 1.768 -5.648 1 96.94 71 ASP A CA 1
ATOM 551 C C . ASP A 1 71 ? -15.781 2.34 -4.258 1 96.94 71 ASP A C 1
ATOM 553 O O . ASP A 1 71 ? -16.547 3.164 -3.762 1 96.94 71 ASP A O 1
ATOM 557 N N . ARG A 1 72 ? -14.719 1.89 -3.711 1 97.31 72 ARG A N 1
ATOM 558 C CA . ARG A 1 72 ? -14.344 2.35 -2.377 1 97.31 72 ARG A CA 1
ATOM 559 C C . ARG A 1 72 ? -14.094 3.854 -2.365 1 97.31 72 ARG A C 1
ATOM 561 O O . ARG A 1 72 ? -14.602 4.566 -1.497 1 97.31 72 ARG A O 1
ATOM 568 N N . TRP A 1 73 ? -13.422 4.344 -3.348 1 98.06 73 TRP A N 1
ATOM 569 C CA . TRP A 1 73 ? -13.023 5.75 -3.35 1 98.06 73 TRP A CA 1
ATOM 570 C C . TRP A 1 73 ? -14.203 6.645 -3.717 1 98.06 73 TRP A C 1
ATOM 572 O O . TRP A 1 73 ? -14.305 7.773 -3.225 1 98.06 73 TRP A O 1
ATOM 582 N N . LEU A 1 74 ? -15.094 6.168 -4.562 1 97.5 74 LEU A N 1
ATOM 583 C CA . LEU A 1 74 ? -16.312 6.922 -4.809 1 97.5 74 LEU A CA 1
ATOM 584 C C . LEU A 1 74 ? -17.141 7.043 -3.533 1 97.5 74 LEU A C 1
ATOM 586 O O . LEU A 1 74 ? -17.719 8.094 -3.258 1 97.5 74 LEU A O 1
ATOM 590 N N . SER A 1 75 ? -17.141 6.004 -2.787 1 97.88 75 SER A N 1
ATOM 591 C CA . SER A 1 75 ? -17.828 6.035 -1.501 1 97.88 75 SER A CA 1
ATOM 592 C C . SER A 1 75 ? -17.172 7.02 -0.542 1 97.88 75 SER A C 1
ATOM 594 O O . SER A 1 75 ? -17.844 7.77 0.159 1 97.88 75 SER A O 1
ATOM 596 N N . TYR A 1 76 ? -15.859 7.02 -0.542 1 98.06 76 TYR A N 1
ATOM 597 C CA . TYR A 1 76 ? -15.117 7.953 0.3 1 98.06 76 TYR A CA 1
ATOM 598 C C . TYR A 1 76 ? -15.477 9.398 -0.044 1 98.06 76 TYR A C 1
ATOM 600 O O . TYR A 1 76 ? -15.734 10.211 0.847 1 98.06 76 TYR A O 1
ATOM 608 N N . LEU A 1 77 ? -15.484 9.695 -1.299 1 97.31 77 LEU A N 1
ATOM 609 C CA . LEU A 1 77 ? -15.766 11.062 -1.744 1 97.31 77 LEU A CA 1
ATOM 610 C C . LEU A 1 77 ? -17.125 11.531 -1.245 1 97.31 77 LEU A C 1
ATOM 612 O O . LEU A 1 77 ? -17.266 12.656 -0.764 1 97.31 77 LEU A O 1
ATOM 616 N N . SER A 1 78 ? -18.031 10.656 -1.357 1 96.62 78 SER A N 1
ATOM 617 C CA . SER A 1 78 ? -19.391 10.984 -0.961 1 96.62 78 SER A CA 1
ATOM 618 C C . SER A 1 78 ? -19.516 11.07 0.556 1 96.62 78 SER A C 1
ATOM 620 O O . SER A 1 78 ? -20.094 12.023 1.085 1 96.62 78 SER A O 1
ATOM 622 N N . LYS A 1 79 ? -19 10.141 1.226 1 97.62 79 LYS A N 1
ATOM 623 C CA . LYS A 1 79 ? -19.141 10.039 2.676 1 97.62 79 LYS A CA 1
ATOM 624 C C . LYS A 1 79 ? -18.453 11.211 3.381 1 97.62 79 LYS A C 1
ATOM 626 O O . LYS A 1 79 ? -19.016 11.781 4.316 1 97.62 79 LYS A O 1
ATOM 631 N N . TYR A 1 80 ? -17.312 11.539 2.904 1 97.81 80 TYR A N 1
ATOM 632 C CA . TYR A 1 80 ? -16.516 12.523 3.627 1 97.81 80 TYR A CA 1
ATOM 633 C C . TYR A 1 80 ? -16.5 13.867 2.9 1 97.81 80 TYR A C 1
ATOM 635 O O . TYR A 1 80 ? -15.812 14.797 3.312 1 97.81 80 TYR A O 1
ATOM 643 N N . LYS A 1 81 ? -17.172 13.938 1.783 1 96.06 81 LYS A N 1
ATOM 644 C CA . LYS A 1 81 ? -17.312 15.164 1.005 1 96.06 81 LYS A CA 1
ATOM 645 C C . LYS A 1 81 ? -15.961 15.719 0.596 1 96.06 81 LYS A C 1
ATOM 647 O O . LYS A 1 81 ? -15.688 16.906 0.789 1 96.06 81 LYS A O 1
ATOM 652 N N . ILE A 1 82 ? -15.148 14.828 0.115 1 96.62 82 ILE A N 1
ATOM 653 C CA . ILE A 1 82 ? -13.805 15.195 -0.314 1 96.62 82 ILE A CA 1
ATOM 654 C C . ILE A 1 82 ? -13.875 15.93 -1.653 1 96.62 82 ILE A C 1
ATOM 656 O O . ILE A 1 82 ? -14.492 15.438 -2.604 1 96.62 82 ILE A O 1
ATOM 660 N N . GLU A 1 83 ? -13.25 17.047 -1.683 1 93.25 83 GLU A N 1
ATOM 661 C CA . GLU A 1 83 ? -13.227 17.828 -2.912 1 93.25 83 GLU A CA 1
ATOM 662 C C . GLU A 1 83 ? -11.906 18.578 -3.07 1 93.25 83 GLU A C 1
ATOM 664 O O . GLU A 1 83 ? -11.133 18.688 -2.117 1 93.25 83 GLU A O 1
ATOM 669 N N . VAL A 1 84 ? -11.641 18.891 -4.301 1 92.94 84 VAL A N 1
ATOM 670 C CA . VAL A 1 84 ? -10.57 19.844 -4.609 1 92.94 84 VAL A CA 1
ATOM 671 C C . VAL A 1 84 ? -11.164 21.219 -4.891 1 92.94 84 VAL A C 1
ATOM 673 O O . VAL A 1 84 ? -11.906 21.391 -5.855 1 92.94 84 VAL A O 1
ATOM 676 N N . SER A 1 85 ? -10.805 22.141 -4.047 1 91.75 85 SER A N 1
ATOM 677 C CA . SER A 1 85 ? -11.359 23.484 -4.207 1 91.75 85 SER A CA 1
ATOM 678 C C . SER A 1 85 ? -10.781 24.172 -5.434 1 91.75 85 SER A C 1
ATOM 680 O O . SER A 1 85 ? -9.711 23.797 -5.922 1 91.75 85 SER A O 1
ATOM 682 N N . PRO A 1 86 ? -11.484 25.234 -5.91 1 89.25 86 PRO A N 1
ATOM 683 C CA . PRO A 1 86 ? -10.945 25.984 -7.039 1 89.25 86 PRO A CA 1
ATOM 684 C C . PRO A 1 86 ? -9.562 26.562 -6.758 1 89.25 86 PRO A C 1
ATOM 686 O O . PRO A 1 86 ? -8.703 26.578 -7.645 1 89.25 86 PRO A O 1
ATOM 689 N N . LYS A 1 87 ? -9.391 27 -5.555 1 90.44 87 LYS A N 1
ATOM 690 C CA . LYS A 1 87 ? -8.086 27.531 -5.176 1 90.44 87 LYS A CA 1
ATOM 691 C C . LYS A 1 87 ? -7.004 26.453 -5.262 1 90.44 87 LYS A C 1
ATOM 693 O O . LYS A 1 87 ? -5.898 26.703 -5.738 1 90.44 87 LYS A O 1
ATOM 698 N N . GLU A 1 88 ? -7.383 25.359 -4.789 1 91.44 88 GLU A N 1
ATOM 699 C CA . GLU A 1 88 ? -6.445 24.234 -4.855 1 91.44 88 GLU A CA 1
ATOM 700 C C . GLU A 1 88 ? -6.152 23.844 -6.301 1 91.44 88 GLU A C 1
ATOM 702 O O . GLU A 1 88 ? -5.004 23.578 -6.652 1 91.44 88 GLU A O 1
ATOM 707 N N . PHE A 1 89 ? -7.18 23.797 -7.039 1 89.06 89 PHE A N 1
ATOM 708 C CA . PHE A 1 89 ? -7.02 23.484 -8.453 1 89.06 89 PHE A CA 1
ATOM 709 C C . PHE A 1 89 ? -6.07 24.484 -9.125 1 89.06 89 PHE A C 1
ATOM 711 O O . PHE A 1 89 ? -5.145 24.078 -9.828 1 89.06 89 PHE A O 1
ATOM 718 N N . SER A 1 90 ? -6.285 25.672 -8.852 1 87.25 90 SER A N 1
ATOM 719 C CA . SER A 1 90 ? -5.438 26.734 -9.406 1 87.25 90 SER A CA 1
ATOM 720 C C . SER A 1 90 ? -3.99 26.562 -8.953 1 87.25 90 SER A C 1
ATOM 722 O O . SER A 1 90 ? -3.061 26.781 -9.734 1 87.25 90 SER A O 1
ATOM 724 N N . SER A 1 91 ? -3.84 26.234 -7.719 1 85 91 SER A N 1
ATOM 725 C CA . SER A 1 91 ? -2.502 26.031 -7.18 1 85 91 SER A CA 1
ATOM 726 C C . SER A 1 91 ? -1.791 24.891 -7.898 1 85 91 SER A C 1
ATOM 728 O O . SER A 1 91 ? -0.592 24.969 -8.172 1 85 91 SER A O 1
ATOM 730 N N . VAL A 1 92 ? -2.502 23.812 -8.172 1 85.44 92 VAL A N 1
ATOM 731 C CA . VAL A 1 92 ? -1.944 22.656 -8.867 1 85.44 92 VAL A CA 1
ATOM 732 C C . VAL A 1 92 ? -1.474 23.078 -10.258 1 85.44 92 VAL A C 1
ATOM 734 O O . VAL A 1 92 ? -0.389 22.688 -10.695 1 85.44 92 VAL A O 1
ATOM 737 N N . LEU A 1 93 ? -2.211 23.859 -10.867 1 86.94 93 LEU A N 1
ATOM 738 C CA . LEU A 1 93 ? -1.881 24.297 -12.211 1 86.94 93 LEU A CA 1
ATOM 739 C C . LEU A 1 93 ? -0.68 25.234 -12.203 1 86.94 93 LEU A C 1
ATOM 741 O O . LEU A 1 93 ? 0.227 25.109 -13.023 1 86.94 93 LEU A O 1
ATOM 745 N N . LYS A 1 94 ? -0.677 26.125 -11.258 1 87.69 94 LYS A N 1
ATOM 746 C CA . LYS A 1 94 ? 0.329 27.188 -11.219 1 87.69 94 LYS A CA 1
ATOM 747 C C . LYS A 1 94 ? 1.666 26.656 -10.711 1 87.69 94 LYS A C 1
ATOM 749 O O . LYS A 1 94 ? 2.725 27.047 -11.195 1 87.69 94 LYS A O 1
ATOM 754 N N . LEU A 1 95 ? 1.581 25.781 -9.742 1 87.88 95 LEU A N 1
ATOM 755 C CA . LEU A 1 95 ? 2.799 25.375 -9.047 1 87.88 95 LEU A CA 1
ATOM 756 C C . LEU A 1 95 ? 3.262 24 -9.5 1 87.88 95 LEU A C 1
ATOM 758 O O . LEU A 1 95 ? 4.363 23.562 -9.156 1 87.88 95 LEU A O 1
ATOM 762 N N . GLY A 1 96 ? 2.418 23.297 -10.289 1 87.06 96 GLY A N 1
ATOM 763 C CA . GLY A 1 96 ? 2.754 21.938 -10.656 1 87.06 96 GLY A CA 1
ATOM 764 C C . GLY A 1 96 ? 2.711 20.969 -9.484 1 87.06 96 GLY A C 1
ATOM 765 O O . GLY A 1 96 ? 3.537 20.062 -9.391 1 87.06 96 GLY A O 1
ATOM 766 N N . SER A 1 97 ? 1.811 21.25 -8.625 1 90.94 97 SER A N 1
ATOM 767 C CA . SER A 1 97 ? 1.73 20.469 -7.402 1 90.94 97 SER A CA 1
ATOM 768 C C . SER A 1 97 ? 1.015 19.141 -7.648 1 90.94 97 SER A C 1
ATOM 770 O O . SER A 1 97 ? 0.323 18.984 -8.656 1 90.94 97 SER A O 1
ATOM 772 N N . VAL A 1 98 ? 1.272 18.203 -6.797 1 94.88 98 VAL A N 1
ATOM 773 C CA . VAL A 1 98 ? 0.596 16.906 -6.762 1 94.88 98 VAL A CA 1
ATOM 774 C C . VAL A 1 98 ? -0.274 16.812 -5.512 1 94.88 98 VAL A C 1
ATOM 776 O O . VAL A 1 98 ? 0.161 17.172 -4.418 1 94.88 98 VAL A O 1
ATOM 779 N N . ILE A 1 99 ? -1.496 16.375 -5.746 1 96.31 99 ILE A N 1
ATOM 780 C CA . ILE A 1 99 ? -2.406 16.188 -4.621 1 96.31 99 ILE A CA 1
ATOM 781 C C . ILE A 1 99 ? -2.508 14.711 -4.262 1 96.31 99 ILE A C 1
ATOM 783 O O . ILE A 1 99 ? -2.785 13.875 -5.121 1 96.31 99 ILE A O 1
ATOM 787 N N . THR A 1 100 ? -2.232 14.438 -3.055 1 97.75 100 THR A N 1
ATOM 788 C CA . THR A 1 100 ? -2.494 13.094 -2.539 1 97.75 100 THR A CA 1
ATOM 789 C C . THR A 1 100 ? -3.592 13.125 -1.48 1 97.75 100 THR A C 1
ATOM 791 O O . THR A 1 100 ? -3.531 13.922 -0.539 1 97.75 100 THR A O 1
ATOM 794 N N . LEU A 1 101 ? -4.57 12.328 -1.665 1 98.19 101 LEU A N 1
ATOM 795 C CA . LEU A 1 101 ? -5.652 12.172 -0.7 1 98.19 101 LEU A CA 1
ATOM 796 C C . LEU A 1 101 ? -5.523 10.852 0.053 1 98.19 101 LEU A C 1
ATOM 798 O O . LEU A 1 101 ? -5.324 9.797 -0.56 1 98.19 101 LEU A O 1
ATOM 802 N N . TYR A 1 102 ? -5.605 10.984 1.316 1 98.62 102 TYR A N 1
ATOM 803 C CA . TYR A 1 102 ? -5.562 9.797 2.162 1 98.62 102 TYR A CA 1
ATOM 804 C C . TYR A 1 102 ? -6.895 9.586 2.877 1 98.62 102 TYR A C 1
ATOM 806 O O . TYR A 1 102 ? -7.453 10.531 3.443 1 98.62 102 TYR A O 1
ATOM 814 N N . VAL A 1 103 ? -7.406 8.391 2.836 1 98.56 103 VAL A N 1
ATOM 815 C CA . VAL A 1 103 ? -8.438 7.934 3.754 1 98.56 103 VAL A CA 1
ATOM 816 C C . VAL A 1 103 ? -7.906 6.781 4.602 1 98.56 103 VAL A C 1
ATOM 818 O O . VAL A 1 103 ? -7.996 5.617 4.203 1 98.56 103 VAL A O 1
ATOM 821 N N . ASP A 1 104 ? -7.43 7.145 5.73 1 98.44 104 ASP A N 1
ATOM 822 C CA . ASP A 1 104 ? -6.707 6.191 6.57 1 98.44 104 ASP A CA 1
ATOM 823 C C . ASP A 1 104 ? -7.625 5.602 7.641 1 98.44 104 ASP A C 1
ATOM 825 O O . ASP A 1 104 ? -8.438 6.316 8.234 1 98.44 104 ASP A O 1
ATOM 829 N N . GLY A 1 105 ? -7.527 4.297 7.809 1 98.44 105 GLY A N 1
ATOM 830 C CA . GLY A 1 105 ? -8 3.693 9.047 1 98.44 105 GLY A CA 1
ATOM 831 C C . GLY A 1 105 ? -6.984 3.754 10.164 1 98.44 105 GLY A C 1
ATOM 832 O O . GLY A 1 105 ? -5.855 3.281 10.016 1 98.44 105 GLY A O 1
ATOM 833 N N . ILE A 1 106 ? -7.414 4.355 11.219 1 98.56 106 ILE A N 1
ATOM 834 C CA . ILE A 1 106 ? -6.5 4.539 12.344 1 98.56 106 ILE A CA 1
ATOM 835 C C . ILE A 1 106 ? -7.031 3.793 13.57 1 98.56 106 ILE A C 1
ATOM 837 O O . ILE A 1 106 ? -8.234 3.82 13.844 1 98.56 106 ILE A O 1
ATOM 841 N N . ASP A 1 107 ? -6.086 3.174 14.242 1 98.5 107 ASP A N 1
ATOM 842 C CA . ASP A 1 107 ? -6.402 2.553 15.523 1 98.5 107 ASP A CA 1
ATOM 843 C C . ASP A 1 107 ? -5.391 2.961 16.594 1 98.5 107 ASP A C 1
ATOM 845 O O . ASP A 1 107 ? -4.18 2.84 16.391 1 98.5 107 ASP A O 1
ATOM 849 N N . VAL A 1 108 ? -5.875 3.494 17.594 1 97.81 108 VAL A N 1
ATOM 850 C CA . VAL A 1 108 ? -5.043 3.871 18.734 1 97.81 108 VAL A CA 1
ATOM 851 C C . VAL A 1 108 ? -5.555 3.186 20 1 97.81 108 VAL A C 1
ATOM 853 O O . VAL A 1 108 ? -6.578 3.584 20.562 1 97.81 108 VAL A O 1
ATOM 856 N N . ASP A 1 109 ? -4.836 2.211 20.469 1 94 109 ASP A N 1
ATOM 857 C CA . ASP A 1 109 ? -5.164 1.498 21.688 1 94 109 ASP A CA 1
ATOM 858 C C . ASP A 1 109 ? -6.605 0.991 21.672 1 94 109 ASP A C 1
ATOM 860 O O . ASP A 1 109 ? -7.348 1.166 22.641 1 94 109 ASP A O 1
ATOM 864 N N . GLY A 1 110 ? -6.988 0.538 20.547 1 94 110 GLY A N 1
ATOM 865 C CA . GLY A 1 110 ? -8.297 -0.101 20.469 1 94 110 GLY A CA 1
ATOM 866 C C . GLY A 1 110 ? -9.383 0.826 19.953 1 94 110 GLY A C 1
ATOM 867 O O . GLY A 1 110 ? -10.492 0.384 19.656 1 94 110 GLY A O 1
ATOM 868 N N . VAL A 1 111 ? -9.148 2.09 19.906 1 97.5 111 VAL A N 1
ATOM 869 C CA . VAL A 1 111 ? -10.109 3.043 19.359 1 97.5 111 VAL A CA 1
ATOM 870 C C . VAL A 1 111 ? -9.82 3.268 17.875 1 97.5 111 VAL A C 1
ATOM 872 O O . VAL A 1 111 ? -8.781 3.818 17.516 1 97.5 111 VAL A O 1
ATOM 875 N N . SER A 1 112 ? -10.797 2.9 17.094 1 97.5 112 SER A N 1
ATOM 876 C CA . SER A 1 112 ? -10.586 2.945 15.656 1 97.5 112 SER A CA 1
ATOM 877 C C . SER A 1 112 ? -11.469 3.998 15 1 97.5 112 SER A C 1
ATOM 879 O O . SER A 1 112 ? -12.531 4.344 15.523 1 97.5 112 SER A O 1
ATOM 881 N N . GLY A 1 113 ? -11.016 4.445 13.914 1 98 113 GLY A N 1
ATOM 882 C CA . GLY A 1 113 ? -11.766 5.398 13.117 1 98 113 GLY A CA 1
ATOM 883 C C . GLY A 1 113 ? -11.039 5.824 11.852 1 98 113 GLY A C 1
ATOM 884 O O . GLY A 1 113 ? -9.867 5.492 11.664 1 98 113 GLY A O 1
ATOM 885 N N . ASP A 1 114 ? -11.766 6.531 11.055 1 98.38 114 ASP A N 1
ATOM 886 C CA . ASP A 1 114 ? -11.195 7.02 9.797 1 98.38 114 ASP A CA 1
ATOM 887 C C . ASP A 1 114 ? -10.688 8.453 9.938 1 98.38 114 ASP A C 1
ATOM 889 O O . ASP A 1 114 ? -11.195 9.219 10.766 1 98.38 114 ASP A O 1
ATOM 893 N N . SER A 1 115 ? -9.688 8.68 9.25 1 98.75 115 SER A N 1
ATOM 894 C CA . SER A 1 115 ? -9.211 10.047 9.062 1 98.75 115 SER A CA 1
ATOM 895 C C . SER A 1 115 ? -8.961 10.352 7.59 1 98.75 115 SER A C 1
ATOM 897 O O . SER A 1 115 ? -8.578 9.461 6.82 1 98.75 115 SER A O 1
ATOM 899 N N . VAL A 1 116 ? -9.227 11.562 7.133 1 98.81 116 VAL A N 1
ATOM 900 C CA . VAL A 1 116 ? -9.016 12.008 5.758 1 98.81 116 VAL A CA 1
ATOM 901 C C . VAL A 1 116 ? -8.016 13.156 5.73 1 98.81 116 VAL A C 1
ATOM 903 O O . VAL A 1 116 ? -8.195 14.164 6.414 1 98.81 116 VAL A O 1
ATOM 906 N N . ILE A 1 117 ? -6.961 12.992 4.977 1 98.69 117 ILE A N 1
ATOM 907 C CA . ILE A 1 117 ? -5.895 13.992 4.891 1 98.69 117 ILE A CA 1
ATOM 908 C C . ILE A 1 117 ? -5.664 14.375 3.43 1 98.69 117 ILE A C 1
ATOM 910 O O . ILE A 1 117 ? -5.691 13.516 2.545 1 98.69 117 ILE A O 1
ATOM 914 N N . LYS A 1 118 ? -5.496 15.578 3.193 1 98.06 118 LYS A N 1
ATOM 915 C CA . LYS A 1 118 ? -5.09 16.094 1.889 1 98.06 118 LYS A CA 1
ATOM 916 C C . LYS A 1 118 ? -3.668 16.641 1.936 1 98.06 118 LYS A C 1
ATOM 918 O O 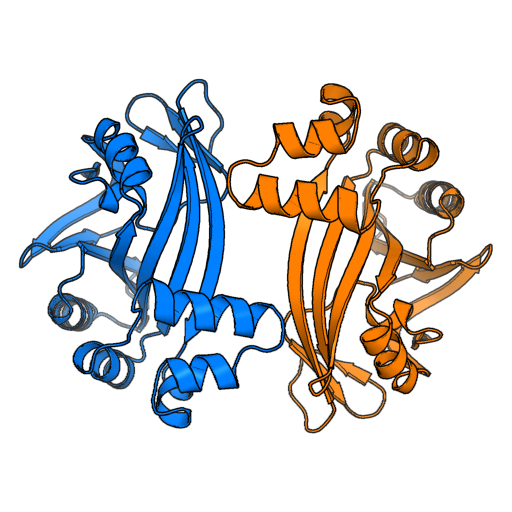. LYS A 1 118 ? -3.354 17.484 2.775 1 98.06 118 LYS A O 1
ATOM 923 N N . GLU A 1 119 ? -2.918 16.125 1.065 1 98.12 119 GLU A N 1
ATOM 924 C CA . GLU A 1 119 ? -1.522 16.516 0.913 1 98.12 119 GLU A CA 1
ATOM 925 C C . GLU A 1 119 ? -1.277 17.172 -0.449 1 98.12 119 GLU A C 1
ATOM 927 O O . GLU A 1 119 ? -1.649 16.609 -1.481 1 98.12 119 GLU A O 1
ATOM 932 N N . ILE A 1 120 ?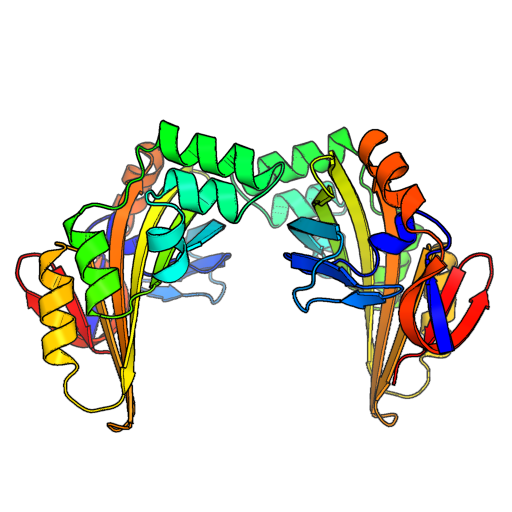 -0.752 18.312 -0.489 1 97 120 ILE A N 1
ATOM 933 C CA . ILE A 1 120 ? -0.346 18.984 -1.724 1 97 120 ILE A CA 1
ATOM 934 C C . ILE A 1 120 ? 1.164 19.203 -1.715 1 97 120 ILE A C 1
ATOM 936 O O . ILE A 1 120 ? 1.686 19.922 -0.854 1 97 120 ILE A O 1
ATOM 940 N N . ARG A 1 121 ? 1.795 18.641 -2.676 1 96.75 121 ARG A N 1
ATOM 941 C CA . ARG A 1 121 ? 3.254 18.672 -2.697 1 96.75 121 ARG A CA 1
ATOM 942 C C . ARG A 1 121 ? 3.77 19.359 -3.953 1 96.75 121 ARG A C 1
ATOM 944 O O . ARG A 1 121 ? 3.246 19.141 -5.047 1 96.75 121 ARG A O 1
ATOM 951 N N . VAL A 1 122 ? 4.766 20.188 -3.758 1 95 122 VAL A N 1
ATOM 952 C CA . VAL A 1 122 ? 5.465 20.859 -4.848 1 95 122 VAL A CA 1
ATOM 953 C C . VAL A 1 122 ? 6.961 20.562 -4.766 1 95 122 VAL A C 1
ATOM 955 O O . VAL A 1 122 ? 7.57 20.719 -3.705 1 95 122 VAL A O 1
ATOM 958 N N . VAL A 1 123 ? 7.457 20.062 -5.867 1 92.62 123 VAL A N 1
ATOM 959 C CA . VAL A 1 123 ? 8.898 19.844 -5.969 1 92.62 123 VAL A CA 1
ATOM 960 C C . VAL A 1 123 ? 9.484 20.766 -7.039 1 92.62 123 VAL A C 1
ATOM 962 O O . VAL A 1 123 ? 8.891 20.938 -8.109 1 92.62 123 VAL A O 1
ATOM 965 N N . GLY A 1 124 ? 10.555 21.375 -6.738 1 91.12 124 GLY A N 1
ATOM 966 C CA . GLY A 1 124 ? 11.172 22.281 -7.695 1 91.12 124 GLY A CA 1
ATOM 967 C C . GLY A 1 124 ? 12.656 22.469 -7.469 1 91.12 124 GLY A C 1
ATOM 968 O O . GLY A 1 124 ? 13.242 21.828 -6.598 1 91.12 124 GLY A O 1
ATOM 969 N N . THR A 1 125 ? 13.141 23.156 -8.383 1 88.31 125 THR A N 1
ATOM 970 C CA . THR A 1 125 ? 14.562 23.453 -8.305 1 88.31 125 THR A CA 1
ATOM 971 C C . THR A 1 125 ? 14.781 24.953 -8.078 1 88.31 125 THR A C 1
ATOM 973 O O . THR A 1 125 ? 13.891 25.766 -8.344 1 88.31 125 THR A O 1
ATOM 976 N N . GLY A 1 126 ? 15.922 25.281 -7.539 1 79.31 126 GLY A N 1
ATOM 977 C CA . GLY A 1 126 ? 16.297 26.672 -7.344 1 79.31 126 GLY A CA 1
ATOM 978 C C . GLY A 1 126 ? 15.992 27.188 -5.949 1 79.31 126 GLY A C 1
ATOM 979 O O . GLY A 1 126 ? 15.875 26.406 -5.004 1 79.31 126 GLY A O 1
ATOM 980 N N . TYR A 1 127 ? 15.977 28.656 -5.867 1 72.44 127 TYR A N 1
ATOM 981 C CA . TYR A 1 127 ? 15.969 29.25 -4.531 1 72.44 127 TYR A CA 1
ATOM 982 C C . TYR A 1 127 ? 14.648 29.953 -4.254 1 72.44 127 TYR A C 1
ATOM 984 O O . TYR A 1 127 ? 14.445 30.5 -3.164 1 72.44 127 TYR A O 1
ATOM 992 N N . ASN A 1 128 ? 13.789 29.891 -5.098 1 81.06 128 ASN A N 1
ATOM 993 C CA . ASN A 1 128 ? 12.586 30.703 -4.902 1 81.06 128 ASN A CA 1
ATOM 994 C C . ASN A 1 128 ? 11.461 29.875 -4.285 1 81.06 128 ASN A C 1
ATOM 996 O O . ASN A 1 128 ? 10.32 29.922 -4.762 1 81.06 128 ASN A O 1
ATOM 1000 N N . PHE A 1 129 ? 11.797 29.234 -3.135 1 89.12 129 PHE A N 1
ATOM 1001 C CA . PHE A 1 129 ? 10.781 28.375 -2.539 1 89.12 129 PHE A CA 1
ATOM 1002 C C . PHE A 1 129 ? 9.812 29.188 -1.684 1 89.12 129 PHE A C 1
ATOM 1004 O O . PHE A 1 129 ? 8.719 28.734 -1.37 1 89.12 129 PHE A O 1
ATOM 1011 N N . GLU A 1 130 ? 10.188 30.422 -1.319 1 89.5 130 GLU A N 1
ATOM 1012 C CA . GLU A 1 130 ? 9.328 31.266 -0.492 1 89.5 130 GLU A CA 1
ATOM 1013 C C . GLU A 1 130 ? 8.016 31.594 -1.205 1 89.5 130 GLU A C 1
ATOM 1015 O O . GLU A 1 130 ? 6.953 31.625 -0.577 1 89.5 130 GLU A O 1
ATOM 1020 N N . LYS A 1 131 ? 8.156 31.781 -2.443 1 90 131 LYS A N 1
ATOM 1021 C CA . LYS A 1 131 ? 6.957 32.062 -3.225 1 90 131 LYS A CA 1
ATOM 1022 C C . LYS A 1 131 ? 6.008 30.859 -3.219 1 90 131 LYS A C 1
ATOM 1024 O O . LYS A 1 131 ? 4.789 31.016 -3.211 1 90 131 LYS A O 1
ATOM 1029 N N . ILE A 1 132 ? 6.582 29.719 -3.283 1 93.44 132 ILE A N 1
ATOM 1030 C CA . ILE A 1 132 ? 5.789 28.484 -3.262 1 93.44 132 ILE A CA 1
ATOM 1031 C C . ILE A 1 132 ? 5.102 28.344 -1.905 1 93.44 132 ILE A C 1
ATOM 1033 O O . ILE A 1 132 ? 3.926 27.984 -1.834 1 93.44 132 ILE A O 1
ATOM 1037 N N . VAL A 1 133 ? 5.84 28.672 -0.858 1 94.81 133 VAL A N 1
ATOM 1038 C CA . VAL A 1 133 ? 5.273 28.609 0.485 1 94.81 133 VAL A CA 1
ATOM 1039 C C . VAL A 1 133 ? 4.09 29.562 0.593 1 94.81 133 VAL A C 1
ATOM 1041 O O . VAL A 1 133 ? 3.02 29.188 1.078 1 94.81 133 VAL A O 1
ATOM 1044 N N . ASP A 1 134 ? 4.281 30.734 0.081 1 92.81 134 ASP A N 1
ATOM 1045 C CA . ASP A 1 134 ? 3.221 31.734 0.126 1 92.81 134 ASP A CA 1
ATOM 1046 C C . ASP A 1 134 ? 1.99 31.266 -0.648 1 92.81 134 ASP A C 1
ATOM 1048 O O . ASP A 1 134 ? 0.857 31.469 -0.205 1 92.81 134 ASP A O 1
ATOM 1052 N N . GLY A 1 135 ? 2.271 30.703 -1.762 1 91.94 135 GLY A N 1
ATOM 1053 C CA . GLY A 1 135 ? 1.173 30.172 -2.555 1 91.94 135 GLY A CA 1
ATOM 1054 C C . GLY A 1 135 ? 0.377 29.109 -1.831 1 91.94 135 GLY A C 1
ATOM 1055 O O . GLY A 1 135 ? -0.852 29.078 -1.916 1 91.94 135 GLY A O 1
ATOM 1056 N N . LEU A 1 136 ? 1.057 28.297 -1.134 1 95.19 136 LEU A N 1
ATOM 1057 C CA . LEU A 1 136 ? 0.39 27.203 -0.424 1 95.19 136 LEU A CA 1
ATOM 1058 C C . LEU A 1 136 ? -0.326 27.719 0.817 1 95.19 136 LEU A C 1
ATOM 1060 O O . LEU A 1 136 ? -1.341 27.172 1.236 1 95.19 136 LEU A O 1
ATOM 1064 N N . LEU A 1 137 ? 0.169 28.766 1.388 1 95.12 137 LEU A N 1
ATOM 1065 C CA . LEU A 1 137 ? -0.459 29.375 2.557 1 95.12 137 LEU A CA 1
ATOM 1066 C C . LEU A 1 137 ? -1.872 29.844 2.23 1 95.12 137 LEU A C 1
ATOM 1068 O O . LEU A 1 137 ? -2.744 29.859 3.102 1 95.12 137 LEU A O 1
ATOM 1072 N N . GLU A 1 138 ? -2.07 30.156 1.041 1 92.44 138 GLU A N 1
ATOM 1073 C CA . GLU A 1 138 ? -3.379 30.641 0.607 1 92.44 138 GLU A CA 1
ATOM 1074 C C . GLU A 1 138 ? -4.438 29.547 0.726 1 92.44 138 GLU A C 1
ATOM 1076 O O . GLU A 1 138 ? -5.637 29.844 0.767 1 92.44 138 GLU A O 1
ATOM 1081 N N . LEU A 1 139 ? -4.027 28.359 0.814 1 94.69 139 LEU A N 1
ATOM 1082 C CA . LEU A 1 139 ? -4.953 27.234 0.907 1 94.69 139 LEU A CA 1
ATOM 1083 C C . LEU A 1 139 ? -5.34 26.969 2.357 1 94.69 139 LEU A C 1
ATOM 1085 O O . LEU A 1 139 ? -6.16 26.078 2.633 1 94.69 139 LEU A O 1
ATOM 1089 N N . SER A 1 140 ? -4.77 27.641 3.309 1 94.69 140 SER A N 1
ATOM 1090 C CA . SER A 1 140 ? -5.027 27.562 4.742 1 94.69 140 SER A CA 1
ATOM 1091 C C . SER A 1 140 ? -4.832 26.141 5.262 1 94.69 140 SER A C 1
ATOM 1093 O O . SER A 1 140 ? -5.711 25.594 5.934 1 94.69 140 SER A O 1
ATOM 1095 N N . PRO A 1 141 ? -3.646 25.594 4.98 1 97.44 141 PRO A N 1
ATOM 1096 C CA . PRO A 1 141 ? -3.361 24.266 5.535 1 97.44 141 PRO A CA 1
ATOM 1097 C C . PRO A 1 141 ? -3.043 24.312 7.027 1 97.44 141 PRO A C 1
ATOM 1099 O O . PRO A 1 141 ? -2.871 25.391 7.598 1 97.44 141 PRO A O 1
ATOM 1102 N N . ARG A 1 142 ? -3.01 23.156 7.59 1 97.75 142 ARG A N 1
ATOM 1103 C CA . ARG A 1 142 ? -2.645 23.047 9 1 97.75 142 ARG A CA 1
ATOM 1104 C C . ARG A 1 142 ? -1.131 23.094 9.18 1 97.75 142 ARG A C 1
ATOM 1106 O O . ARG A 1 142 ? -0.63 23.688 10.133 1 97.75 142 ARG A O 1
ATOM 1113 N N . LEU A 1 143 ? -0.475 22.516 8.234 1 98.44 143 LEU A N 1
ATOM 1114 C CA . LEU A 1 143 ? 0.975 22.375 8.32 1 98.44 143 LEU A CA 1
ATOM 1115 C C . LEU A 1 143 ? 1.615 22.469 6.941 1 98.44 143 LEU A C 1
ATOM 1117 O O . LEU A 1 143 ? 1.095 21.906 5.969 1 98.44 143 LEU A O 1
ATOM 1121 N N . ILE A 1 144 ? 2.676 23.156 6.863 1 98.25 144 ILE A N 1
ATOM 1122 C CA . ILE A 1 144 ? 3.547 23.125 5.695 1 98.25 144 ILE A CA 1
ATOM 1123 C C . ILE A 1 144 ? 4.945 22.672 6.105 1 98.25 144 ILE A C 1
ATOM 1125 O O . ILE A 1 144 ? 5.5 23.172 7.09 1 98.25 144 ILE A O 1
ATOM 1129 N N . THR A 1 145 ? 5.508 21.719 5.422 1 97.88 145 THR A N 1
ATOM 1130 C CA . THR A 1 145 ? 6.902 21.328 5.613 1 97.88 145 THR A CA 1
ATOM 1131 C C . THR A 1 145 ? 7.754 21.766 4.422 1 97.88 145 THR A C 1
ATOM 1133 O O . THR A 1 145 ? 7.32 21.641 3.273 1 97.88 145 THR A O 1
ATOM 1136 N N . VAL A 1 146 ? 8.898 22.266 4.734 1 96.38 146 VAL A N 1
ATOM 1137 C CA . VAL A 1 146 ? 9.805 22.766 3.707 1 96.38 146 VAL A CA 1
ATOM 1138 C C . VAL A 1 146 ? 11.148 22.047 3.812 1 96.38 146 VAL A C 1
ATOM 1140 O O . VAL A 1 146 ? 11.82 22.125 4.84 1 96.38 146 VAL A O 1
ATOM 1143 N N . GLN A 1 147 ? 11.43 21.328 2.801 1 95.06 147 GLN A N 1
ATOM 1144 C CA . GLN A 1 147 ? 12.742 20.688 2.688 1 95.06 147 GLN A CA 1
ATOM 1145 C C . GLN A 1 147 ? 13.562 21.312 1.562 1 95.06 147 GLN A C 1
ATOM 1147 O O . GLN A 1 147 ? 13.117 21.344 0.41 1 95.06 147 GLN A O 1
ATOM 1152 N N . VAL A 1 148 ? 14.703 21.859 1.912 1 89.94 148 VAL A N 1
ATOM 1153 C CA . VAL A 1 148 ? 15.586 22.484 0.93 1 89.94 148 VAL A CA 1
ATOM 1154 C C . VAL A 1 148 ? 16.938 21.797 0.942 1 89.94 148 VAL A C 1
ATOM 1156 O O . VAL A 1 148 ? 17.547 21.609 2.004 1 89.94 148 VAL A O 1
ATOM 1159 N N . ARG A 1 149 ? 17.312 21.297 -0.235 1 87.06 149 ARG A N 1
ATOM 1160 C CA . ARG A 1 149 ? 18.641 20.672 -0.321 1 87.06 149 ARG A CA 1
ATOM 1161 C C . ARG A 1 149 ? 19.625 21.578 -1.05 1 87.06 149 ARG A C 1
ATOM 1163 O O . ARG A 1 149 ? 19.594 21.672 -2.277 1 87.06 149 ARG A O 1
ATOM 1170 N N . GLN A 1 150 ? 20.625 22 -0.339 1 78.69 150 GLN A N 1
ATOM 1171 C CA . GLN A 1 150 ? 21.797 22.766 -0.764 1 78.69 150 GLN A CA 1
ATOM 1172 C C . GLN A 1 150 ? 21.453 23.672 -1.942 1 78.69 150 GLN A C 1
ATOM 1174 O O . GLN A 1 150 ? 22.234 23.781 -2.893 1 78.69 150 GLN A O 1
ATOM 1179 N N . GLY A 1 151 ? 20.375 24.141 -2.02 1 69 151 GLY A N 1
ATOM 1180 C CA . GLY A 1 151 ? 20.016 25.078 -3.07 1 69 151 GLY A CA 1
ATOM 1181 C C . GLY A 1 151 ? 19.797 24.422 -4.418 1 69 151 GLY A C 1
ATOM 1182 O O . GLY A 1 151 ? 19.688 25.094 -5.441 1 69 151 GLY A O 1
ATOM 1183 N N . VAL A 1 152 ? 19.797 23.219 -4.445 1 84.19 152 VAL A N 1
ATOM 1184 C CA . VAL A 1 152 ? 19.625 22.484 -5.703 1 84.19 152 VAL A CA 1
ATOM 1185 C C . VAL A 1 152 ? 18.156 22.203 -5.938 1 84.19 152 VAL A C 1
ATOM 1187 O O . VAL A 1 152 ? 17.625 22.469 -7.02 1 84.19 152 VAL A O 1
ATOM 1190 N N . TRP A 1 153 ? 17.5 21.641 -4.906 1 91.06 153 TRP A N 1
ATOM 1191 C CA . TRP A 1 153 ? 16.078 21.375 -5.074 1 91.06 153 TRP A CA 1
ATOM 1192 C C . TRP A 1 153 ? 15.328 21.594 -3.771 1 91.06 153 TRP A C 1
ATOM 1194 O O . TRP A 1 153 ? 15.938 21.719 -2.705 1 91.06 153 TRP A O 1
ATOM 1204 N N . TYR A 1 154 ? 14.055 21.844 -3.855 1 92.94 154 TYR A N 1
ATOM 1205 C CA . TYR A 1 154 ? 13.203 21.953 -2.678 1 92.94 154 TYR A CA 1
ATOM 1206 C C . TYR A 1 154 ? 11.953 21.094 -2.828 1 92.94 154 TYR A C 1
ATOM 1208 O O . TYR A 1 154 ? 11.547 20.766 -3.947 1 92.94 154 TYR A O 1
ATOM 1216 N N . MET A 1 155 ? 11.453 20.641 -1.771 1 95.75 155 MET A N 1
ATOM 1217 C CA . MET A 1 155 ? 10.164 19.969 -1.648 1 95.75 155 MET A CA 1
ATOM 1218 C C . MET A 1 155 ? 9.312 20.625 -0.568 1 95.75 155 MET A C 1
ATOM 1220 O O . MET A 1 155 ? 9.727 20.719 0.588 1 95.75 155 MET A O 1
ATOM 1224 N N . ILE A 1 156 ? 8.227 21.141 -0.966 1 96.69 156 ILE A N 1
ATOM 1225 C CA . ILE A 1 156 ? 7.297 21.797 -0.053 1 96.69 156 ILE A CA 1
ATOM 1226 C C . ILE A 1 156 ? 5.965 21.047 -0.051 1 96.69 156 ILE A C 1
ATOM 1228 O O . ILE A 1 156 ? 5.391 20.781 -1.111 1 96.69 156 ILE A O 1
ATOM 1232 N N . THR A 1 157 ? 5.527 20.688 1.142 1 97.56 157 THR A N 1
ATOM 1233 C CA . THR A 1 157 ? 4.305 19.906 1.256 1 97.56 157 THR A CA 1
ATOM 1234 C C . THR A 1 157 ? 3.332 20.562 2.234 1 97.56 157 THR A C 1
ATOM 1236 O O . THR A 1 157 ? 3.715 20.922 3.348 1 97.56 157 THR A O 1
ATOM 1239 N N . SER A 1 158 ? 2.125 20.75 1.86 1 97.75 158 SER A N 1
ATOM 1240 C CA . SER A 1 158 ? 1.068 21.234 2.742 1 97.75 158 SER A CA 1
ATOM 1241 C C . SER A 1 158 ? 0.119 20.109 3.141 1 97.75 158 SER A C 1
ATOM 1243 O O . SER A 1 158 ? -0.194 19.234 2.328 1 97.75 158 SER A O 1
ATOM 1245 N N . TYR A 1 159 ? -0.278 20.156 4.34 1 98.31 159 TYR A N 1
ATOM 1246 C CA . TYR A 1 159 ? -1.166 19.141 4.871 1 98.31 159 TYR A CA 1
ATOM 1247 C C . TYR A 1 159 ? -2.438 19.75 5.438 1 98.31 159 TYR A C 1
ATOM 1249 O O . TYR A 1 159 ? -2.377 20.719 6.203 1 98.31 159 TYR A O 1
ATOM 1257 N N . THR A 1 160 ? -3.535 19.188 5.098 1 97.81 160 THR A N 1
ATOM 1258 C CA . THR A 1 160 ? -4.836 19.547 5.656 1 97.81 160 THR A CA 1
ATOM 1259 C C . THR A 1 160 ? -5.59 18.297 6.102 1 97.81 160 THR A C 1
ATOM 1261 O O . THR A 1 160 ? -5.688 17.312 5.348 1 97.81 160 THR A O 1
ATOM 1264 N N . CYS A 1 161 ? -6.035 18.312 7.312 1 97.88 161 CYS A N 1
ATOM 1265 C CA . CYS A 1 161 ? -6.914 17.25 7.781 1 97.88 161 CYS A CA 1
ATOM 1266 C C . CYS A 1 161 ? -8.375 17.594 7.508 1 97.88 161 CYS A C 1
ATOM 1268 O O . CYS A 1 161 ? -8.906 18.562 8.039 1 97.88 161 CYS A O 1
ATOM 1270 N N . LEU A 1 162 ? -9.031 16.781 6.746 1 97.75 162 LEU A N 1
ATOM 1271 C CA . LEU A 1 162 ? -10.391 17.078 6.305 1 97.75 162 LEU A CA 1
ATOM 1272 C C . LEU A 1 162 ? -11.414 16.469 7.254 1 97.75 162 LEU A C 1
ATOM 1274 O O . LEU A 1 162 ? -12.523 17 7.395 1 97.75 162 LEU A O 1
ATOM 1278 N N . TYR A 1 163 ? -11.031 15.375 7.82 1 98.38 163 TYR A N 1
ATOM 1279 C CA . TYR A 1 163 ? -11.992 14.641 8.633 1 98.38 163 TYR A CA 1
ATOM 1280 C C . TYR A 1 163 ? -11.281 13.719 9.617 1 98.38 163 TYR A C 1
ATOM 1282 O O . TYR A 1 163 ? -10.234 13.148 9.297 1 98.38 163 TYR A O 1
ATOM 1290 N N . ILE A 1 164 ? -11.828 13.625 10.789 1 98.5 164 ILE A N 1
ATOM 1291 C CA . ILE A 1 164 ? -11.484 12.609 11.773 1 98.5 164 ILE A CA 1
ATOM 1292 C C . ILE A 1 164 ? -12.75 12.109 12.469 1 98.5 164 ILE A C 1
ATOM 1294 O O . ILE A 1 164 ? -13.57 12.914 12.93 1 98.5 164 ILE A O 1
ATOM 1298 N N . ASP A 1 165 ? -12.844 10.844 12.547 1 98.44 165 ASP A N 1
ATOM 1299 C CA . ASP A 1 165 ? -13.953 10.32 13.328 1 98.44 165 ASP A CA 1
ATOM 1300 C C . ASP A 1 165 ? -13.922 10.844 14.758 1 98.44 165 ASP A C 1
ATOM 1302 O O . ASP A 1 165 ? -12.852 10.922 15.367 1 98.44 165 ASP A O 1
ATOM 1306 N N . GLN A 1 166 ? -15.055 11.023 15.305 1 98.06 166 GLN A N 1
ATOM 1307 C CA . GLN A 1 166 ? -15.164 11.711 16.594 1 98.06 166 GLN A CA 1
ATOM 1308 C C . GLN A 1 166 ? -14.484 10.922 17.703 1 98.06 166 GLN A C 1
ATOM 1310 O O . GLN A 1 166 ? -13.75 11.484 18.516 1 98.06 166 GLN A O 1
ATOM 1315 N N . ALA A 1 167 ? -14.711 9.648 17.75 1 97.75 167 ALA A N 1
ATOM 1316 C CA . ALA A 1 167 ? -14.109 8.82 18.797 1 97.75 167 ALA A CA 1
ATOM 1317 C C . ALA A 1 167 ? -12.586 8.844 18.703 1 97.75 167 ALA A C 1
ATOM 1319 O O . ALA A 1 167 ? -11.898 8.938 19.734 1 97.75 167 ALA A O 1
ATOM 1320 N N . LEU A 1 168 ? -12.148 8.805 17.531 1 98.31 168 LEU A N 1
ATOM 1321 C CA . LEU A 1 168 ? -10.703 8.852 17.297 1 98.31 168 LEU A CA 1
ATOM 1322 C C . LEU A 1 168 ? -10.141 10.219 17.672 1 98.31 168 LEU A C 1
ATOM 1324 O O . LEU A 1 168 ? -9.078 10.305 18.297 1 98.31 168 LEU A O 1
ATOM 1328 N N . LYS A 1 169 ? -10.836 11.195 17.312 1 98.25 169 LYS A N 1
ATOM 1329 C CA . LYS A 1 169 ? -10.414 12.562 17.625 1 98.25 169 LYS A CA 1
ATOM 1330 C C . LYS A 1 169 ? -10.266 12.75 19.141 1 98.25 169 LYS A C 1
ATOM 1332 O O . LYS A 1 169 ? -9.273 13.328 19.594 1 98.25 169 LYS A O 1
ATOM 1337 N N . LYS A 1 170 ? -11.188 12.258 19.844 1 98.06 170 LYS A N 1
ATOM 1338 C CA . LYS A 1 170 ? -11.141 12.344 21.312 1 98.06 170 LYS A CA 1
ATOM 1339 C C . LYS A 1 170 ? -9.93 11.602 21.859 1 98.06 170 LYS A C 1
ATOM 1341 O O . LYS A 1 170 ? -9.258 12.102 22.766 1 98.06 170 LYS A O 1
ATOM 1346 N N . LYS A 1 171 ? -9.695 10.453 21.328 1 97.88 171 LYS A N 1
ATOM 1347 C CA . LYS A 1 171 ? -8.547 9.672 21.781 1 97.88 171 LYS A CA 1
ATOM 1348 C C . LYS A 1 171 ? -7.238 10.398 21.484 1 97.88 171 LYS A C 1
ATOM 1350 O O . LYS A 1 171 ? -6.34 10.43 22.328 1 97.88 171 LYS A O 1
ATOM 1355 N N . LEU A 1 172 ? -7.164 11.008 20.344 1 97.88 172 LEU A N 1
ATOM 1356 C CA . LEU A 1 172 ? -5.949 11.688 19.906 1 97.88 172 LEU A CA 1
ATOM 1357 C C . LEU A 1 172 ? -5.699 12.938 20.734 1 97.88 172 LEU A C 1
ATOM 1359 O O . LEU A 1 172 ? -4.562 13.406 20.844 1 97.88 172 LEU A O 1
ATOM 1363 N N . GLN A 1 173 ? -6.719 13.438 21.312 1 97.06 173 GLN A N 1
ATOM 1364 C CA . GLN A 1 173 ? -6.605 14.625 22.156 1 97.06 173 GLN A CA 1
ATOM 1365 C C . GLN A 1 173 ? -5.691 14.359 23.344 1 97.06 173 GLN A C 1
ATOM 1367 O O . GLN A 1 173 ? -5.082 15.289 23.891 1 97.06 173 GLN A O 1
ATOM 1372 N N . SER A 1 174 ? -5.535 13.148 23.703 1 95.06 174 SER A N 1
ATOM 1373 C CA . SER A 1 174 ? -4.727 12.797 24.859 1 95.06 174 SER A CA 1
ATOM 1374 C C . SER A 1 174 ? -3.236 12.891 24.547 1 95.06 174 SER A C 1
ATOM 1376 O O . SER A 1 174 ? -2.398 12.82 25.438 1 95.06 174 SER A O 1
ATOM 1378 N N . PHE A 1 175 ? -2.922 13.133 23.297 1 96.12 175 PHE A N 1
ATOM 1379 C CA . PHE A 1 175 ? -1.517 13.117 22.906 1 96.12 175 PHE A CA 1
ATOM 1380 C C . PHE A 1 175 ? -1.033 14.523 22.562 1 96.12 175 PHE A C 1
ATOM 1382 O O . PHE A 1 175 ? -0.032 14.688 21.859 1 96.12 175 PHE A O 1
ATOM 1389 N N . VAL A 1 176 ? -1.717 15.422 23.047 1 95.38 176 VAL A N 1
ATOM 1390 C CA . VAL A 1 176 ? -1.326 16.812 22.828 1 95.38 176 VAL A CA 1
ATOM 1391 C C . VAL A 1 176 ? 0.009 17.078 23.516 1 95.38 176 VAL A C 1
ATOM 1393 O O . VAL A 1 176 ? 0.282 16.547 24.594 1 95.38 176 VAL A O 1
ATOM 1396 N N . ASN A 1 177 ? 0.888 17.891 22.844 1 95.88 177 ASN A N 1
ATOM 1397 C CA . ASN A 1 177 ? 2.174 18.391 23.312 1 95.88 177 ASN A CA 1
ATOM 1398 C C . ASN A 1 177 ? 3.293 17.375 23.062 1 95.88 177 ASN A C 1
ATOM 1400 O O . ASN A 1 177 ? 4.445 17.625 23.438 1 95.88 177 ASN A O 1
ATOM 1404 N N . LEU A 1 178 ? 2.973 16.312 22.422 1 97 178 LEU A N 1
ATOM 1405 C CA . LEU A 1 178 ? 4.023 15.391 22 1 97 178 LEU A CA 1
ATOM 1406 C C . LEU A 1 178 ? 4.863 16 20.891 1 97 178 LEU A C 1
ATOM 1408 O O . LEU A 1 178 ? 4.371 16.812 20.109 1 97 178 LEU A O 1
ATOM 1412 N N . LYS A 1 179 ? 6.051 15.539 20.844 1 96.5 179 LYS A N 1
ATOM 1413 C CA . LYS A 1 179 ? 6.914 15.945 19.734 1 96.5 179 LYS A CA 1
ATOM 1414 C C . LYS A 1 179 ? 6.562 15.188 18.453 1 96.5 179 LYS A C 1
ATOM 1416 O O . LYS A 1 179 ? 6.617 13.961 18.422 1 96.5 179 LYS A O 1
ATOM 1421 N N . ARG A 1 180 ? 6.273 15.93 17.469 1 95.5 180 ARG A N 1
ATOM 1422 C CA . ARG A 1 180 ? 5.855 15.312 16.219 1 95.5 180 ARG A CA 1
ATOM 1423 C C . ARG A 1 180 ? 7 15.297 15.203 1 95.5 180 ARG A C 1
ATOM 1425 O O . ARG A 1 180 ? 7.297 14.258 14.609 1 95.5 180 ARG A O 1
ATOM 1432 N N . LEU A 1 181 ? 7.621 16.438 15.047 1 94.19 181 LEU A N 1
ATOM 1433 C CA . LEU A 1 181 ? 8.688 16.594 14.062 1 94.19 181 LEU A CA 1
ATOM 1434 C C . LEU A 1 181 ? 9.82 17.453 14.609 1 94.19 181 LEU A C 1
ATOM 1436 O O . LEU A 1 181 ? 9.602 18.312 15.469 1 94.19 181 LEU A O 1
ATOM 1440 N N . SER A 1 182 ? 10.992 17.172 14.078 1 94.69 182 SER A N 1
ATOM 1441 C CA . SER A 1 182 ? 12.125 18.062 14.312 1 94.69 182 SER A CA 1
ATOM 1442 C C . SER A 1 182 ? 12.312 19.031 13.156 1 94.69 182 SER A C 1
ATOM 1444 O O . SER A 1 182 ? 12.414 18.609 12 1 94.69 182 SER A O 1
ATOM 1446 N N . CYS A 1 183 ? 12.336 20.297 13.492 1 96.31 183 CYS A N 1
ATOM 1447 C CA . CYS A 1 183 ? 12.453 21.344 12.477 1 96.31 183 CYS A CA 1
ATOM 1448 C C . CYS A 1 183 ? 13.656 22.234 12.75 1 96.31 183 CYS A C 1
ATOM 1450 O O . CYS A 1 183 ? 14.031 22.453 13.906 1 96.31 183 CYS A O 1
ATOM 1452 N N . LYS A 1 184 ? 14.273 22.672 11.742 1 95.12 184 LYS A N 1
ATOM 1453 C CA . LYS A 1 184 ? 15.312 23.688 11.891 1 95.12 184 LYS A CA 1
ATOM 1454 C C . LYS A 1 184 ? 14.727 25.016 12.359 1 95.12 184 LYS A C 1
ATOM 1456 O O . LYS A 1 184 ? 15.328 25.719 13.164 1 95.12 184 LYS A O 1
ATOM 1461 N N . LYS A 1 185 ? 13.617 25.297 11.758 1 95.5 185 LYS A N 1
ATOM 1462 C CA . LYS A 1 185 ? 12.883 26.531 12.047 1 95.5 185 LYS A CA 1
ATOM 1463 C C . LYS A 1 185 ? 11.383 26.328 11.93 1 95.5 185 LYS A C 1
ATOM 1465 O O . LYS A 1 185 ? 10.914 25.609 11.047 1 95.5 185 LYS A O 1
ATOM 1470 N N . ILE A 1 186 ? 10.664 26.906 12.867 1 96.81 186 ILE A N 1
ATOM 1471 C CA . ILE A 1 186 ? 9.203 26.859 12.82 1 96.81 186 ILE A CA 1
ATOM 1472 C C . ILE A 1 186 ? 8.641 28.281 12.719 1 96.81 186 ILE A C 1
ATOM 1474 O O . ILE A 1 186 ? 9.039 29.172 13.477 1 96.81 186 ILE A O 1
ATOM 1478 N N . GLU A 1 187 ? 7.82 28.453 11.781 1 96 187 GLU A N 1
ATOM 1479 C CA . GLU A 1 187 ? 7.133 29.734 11.617 1 96 187 GLU A CA 1
ATOM 1480 C C . GLU A 1 187 ? 5.617 29.547 11.641 1 96 187 GLU A C 1
ATOM 1482 O O . GLU A 1 187 ? 5.102 28.531 11.188 1 96 187 GLU A O 1
ATOM 1487 N N . GLU A 1 188 ? 4.969 30.5 12.203 1 93.94 188 GLU A N 1
ATOM 1488 C CA . GLU A 1 188 ? 3.51 30.516 12.164 1 93.94 188 GLU A CA 1
ATOM 1489 C C . GLU A 1 188 ? 3.006 31.656 11.281 1 93.94 188 GLU A C 1
ATOM 1491 O O . GLU A 1 188 ? 3.316 32.844 11.531 1 93.94 188 GLU A O 1
ATOM 1496 N N . LYS A 1 189 ? 2.342 31.219 10.297 1 92.12 189 LYS A N 1
ATOM 1497 C CA . LYS A 1 189 ? 1.791 32.188 9.359 1 92.12 189 LYS A CA 1
ATOM 1498 C C . LYS A 1 189 ? 0.309 31.938 9.109 1 92.12 189 LYS A C 1
ATOM 1500 O O . LYS A 1 189 ? -0.061 30.906 8.555 1 92.12 189 LYS A O 1
ATOM 1505 N N . GLU A 1 190 ? -0.626 32.875 9.438 1 89.75 190 GLU A N 1
ATOM 1506 C CA . GLU A 1 190 ? -2.057 32.812 9.156 1 89.75 190 GLU A CA 1
ATOM 1507 C C . GLU A 1 190 ? -2.654 31.516 9.688 1 89.75 190 GLU A C 1
ATOM 1509 O O . GLU A 1 190 ? -3.371 30.812 8.961 1 89.75 190 GLU A O 1
ATOM 1514 N N . GLY A 1 191 ? -2.227 31.109 10.812 1 90.12 191 GLY A N 1
ATOM 1515 C CA . GLY A 1 191 ? -2.783 29.922 11.461 1 90.12 191 GLY A CA 1
ATOM 1516 C C . GLY A 1 191 ? -2.139 28.625 11 1 90.12 191 GLY A C 1
ATOM 1517 O O . GLY A 1 191 ? -2.512 27.547 11.453 1 90.12 191 GLY A O 1
ATOM 1518 N N . THR A 1 192 ? -1.212 28.75 10.062 1 97 192 THR A N 1
ATOM 1519 C CA . THR A 1 192 ? -0.486 27.594 9.539 1 97 192 THR A CA 1
ATOM 1520 C C . THR A 1 192 ? 0.908 27.5 10.148 1 97 192 THR A C 1
ATOM 1522 O O . THR A 1 192 ? 1.614 28.516 10.242 1 97 192 THR A O 1
ATOM 1525 N N . ARG A 1 193 ? 1.271 26.391 10.539 1 97.38 193 ARG A N 1
ATOM 1526 C CA . ARG A 1 193 ? 2.635 26.188 11.008 1 97.38 193 ARG A CA 1
ATOM 1527 C C . ARG A 1 193 ? 3.539 25.719 9.875 1 97.38 193 ARG A C 1
ATOM 1529 O O . ARG A 1 193 ? 3.197 24.781 9.141 1 97.38 193 ARG A O 1
ATOM 1536 N N . VAL A 1 194 ? 4.613 26.406 9.766 1 97.88 194 VAL A N 1
ATOM 1537 C CA . VAL A 1 194 ? 5.578 26.062 8.727 1 97.88 194 VAL A CA 1
ATOM 1538 C C . VAL A 1 194 ? 6.844 25.5 9.359 1 97.88 194 VAL A C 1
ATOM 1540 O O . VAL A 1 194 ? 7.52 26.172 10.133 1 97.88 194 VAL A O 1
ATOM 1543 N N . CYS A 1 195 ? 7.129 24.281 9.055 1 98.06 195 CYS A N 1
ATOM 1544 C CA . CYS A 1 195 ? 8.305 23.609 9.586 1 98.06 195 CYS A CA 1
ATOM 1545 C C . CYS A 1 195 ? 9.391 23.484 8.516 1 98.06 195 CYS A C 1
ATOM 1547 O O . CYS A 1 195 ? 9.211 22.766 7.523 1 98.06 195 CYS A O 1
ATOM 1549 N N . PHE A 1 196 ? 10.523 24.172 8.727 1 95.88 196 PHE A N 1
ATOM 1550 C CA . PHE A 1 196 ? 11.672 24 7.848 1 95.88 196 PHE A CA 1
ATOM 1551 C C . PHE A 1 196 ? 12.555 22.844 8.305 1 95.88 196 PHE A C 1
ATOM 1553 O O . PHE A 1 196 ? 13.094 22.875 9.414 1 95.88 196 PHE A O 1
ATOM 1560 N N . THR A 1 197 ? 12.547 21.844 7.402 1 89.88 197 THR A N 1
ATOM 1561 C CA . THR A 1 197 ? 13.305 20.656 7.801 1 89.88 197 THR A CA 1
ATOM 1562 C C . THR A 1 197 ? 14.727 20.703 7.238 1 89.88 197 THR A C 1
ATOM 1564 O O . THR A 1 197 ? 15.023 21.531 6.367 1 89.88 197 THR A O 1
ATOM 1567 N N . GLN A 1 198 ? 15.75 19.875 7.773 1 76.88 198 GLN A N 1
ATOM 1568 C CA . GLN A 1 198 ? 17.156 19.844 7.375 1 76.88 198 GLN A CA 1
ATOM 1569 C C . GLN A 1 198 ? 17.344 19.094 6.055 1 76.88 198 GLN A C 1
ATOM 1571 O O . GLN A 1 198 ? 16.578 18.172 5.754 1 76.88 198 GLN A O 1
ATOM 1576 N N . MET B 1 1 ? 14.453 -17.969 -22 1 93.31 1 MET B N 1
ATOM 1577 C CA . MET B 1 1 ? 13.203 -18.656 -22.281 1 93.31 1 MET B CA 1
ATOM 1578 C C . MET B 1 1 ? 12.016 -17.859 -21.75 1 93.31 1 MET B C 1
ATOM 1580 O O . MET B 1 1 ? 12.148 -17.094 -20.797 1 93.31 1 MET B O 1
ATOM 1584 N N . ASP B 1 2 ? 10.938 -18.156 -22.406 1 94.44 2 ASP B N 1
ATOM 1585 C CA . ASP B 1 2 ? 9.742 -17.406 -22 1 94.44 2 ASP B CA 1
ATOM 1586 C C . ASP B 1 2 ? 8.766 -18.297 -21.234 1 94.44 2 ASP B C 1
ATOM 1588 O O . ASP B 1 2 ? 8.336 -19.344 -21.734 1 94.44 2 ASP B O 1
ATOM 1592 N N . LEU B 1 3 ? 8.555 -17.828 -20.062 1 96.25 3 LEU B N 1
ATOM 1593 C CA . LEU B 1 3 ? 7.457 -18.453 -19.328 1 96.25 3 LEU B CA 1
ATOM 1594 C C . LEU B 1 3 ? 6.113 -17.906 -19.797 1 96.25 3 LEU B C 1
ATOM 1596 O O . LEU B 1 3 ? 5.863 -16.703 -19.672 1 96.25 3 LEU B O 1
ATOM 1600 N N . ARG B 1 4 ? 5.316 -18.766 -20.219 1 96.69 4 ARG B N 1
ATOM 1601 C CA . ARG B 1 4 ? 4.055 -18.328 -20.812 1 96.69 4 ARG B CA 1
ATOM 1602 C C . ARG B 1 4 ? 2.877 -18.703 -19.906 1 96.69 4 ARG B C 1
ATOM 1604 O O . ARG B 1 4 ? 2.957 -19.641 -19.125 1 96.69 4 ARG B O 1
ATOM 1611 N N . VAL B 1 5 ? 1.833 -17.938 -20.094 1 97.38 5 VAL B N 1
ATOM 1612 C CA . VAL B 1 5 ? 0.61 -18.188 -19.344 1 97.38 5 VAL B CA 1
ATOM 1613 C C . VAL B 1 5 ? -0.055 -19.469 -19.828 1 97.38 5 VAL B C 1
ATOM 1615 O O . VAL B 1 5 ? -0.43 -19.578 -20.984 1 97.38 5 VAL B O 1
ATOM 1618 N N . GLY B 1 6 ? -0.143 -20.391 -18.922 1 96.56 6 GLY B N 1
ATOM 1619 C CA . GLY B 1 6 ? -0.825 -21.641 -19.25 1 96.56 6 GLY B CA 1
ATOM 1620 C C . GLY B 1 6 ? -2.262 -21.672 -18.766 1 96.56 6 GLY B C 1
ATOM 1621 O O . GLY B 1 6 ? -3.137 -22.219 -19.438 1 96.56 6 GLY B O 1
ATOM 1622 N N . GLU B 1 7 ? -2.49 -21.125 -17.641 1 96.88 7 GLU B N 1
ATOM 1623 C CA . GLU B 1 7 ? -3.795 -21.016 -17 1 96.88 7 GLU B CA 1
ATOM 1624 C C . GLU B 1 7 ? -4.043 -19.609 -16.469 1 96.88 7 GLU B C 1
ATOM 1626 O O . GLU B 1 7 ? -3.104 -18.828 -16.312 1 96.88 7 GLU B O 1
ATOM 1631 N N . PRO B 1 8 ? -5.293 -19.328 -16.188 1 97.5 8 PRO B N 1
ATOM 1632 C CA . PRO B 1 8 ? -5.625 -17.984 -15.703 1 97.5 8 PRO B CA 1
ATOM 1633 C C . PRO B 1 8 ? -4.82 -17.594 -14.469 1 97.5 8 PRO B C 1
ATOM 1635 O O . PRO B 1 8 ? -4.441 -16.422 -14.328 1 97.5 8 PRO B O 1
ATOM 1638 N N . GLU B 1 9 ? -4.555 -18.547 -13.641 1 97.75 9 GLU B N 1
ATOM 1639 C CA . GLU B 1 9 ? -3.809 -18.266 -12.414 1 97.75 9 GLU B CA 1
ATOM 1640 C C . GLU B 1 9 ? -2.426 -17.703 -12.719 1 97.75 9 GLU B C 1
ATOM 1642 O O . GLU B 1 9 ? -1.907 -16.875 -11.969 1 97.75 9 GLU B O 1
ATOM 1647 N N . ASP B 1 10 ? -1.921 -18.078 -13.82 1 97.62 10 ASP B N 1
ATOM 1648 C CA . ASP B 1 10 ? -0.568 -17.672 -14.188 1 97.62 10 ASP B CA 1
ATOM 1649 C C . ASP B 1 10 ? -0.508 -16.188 -14.492 1 97.62 10 ASP B C 1
ATOM 1651 O O . ASP B 1 10 ? 0.563 -15.57 -14.438 1 97.62 10 ASP B O 1
ATOM 1655 N N . MET B 1 11 ? -1.594 -15.586 -14.789 1 97.5 11 MET B N 1
ATOM 1656 C CA . MET B 1 11 ? -1.658 -14.156 -15.086 1 97.5 11 MET B CA 1
ATOM 1657 C C . MET B 1 11 ? -1.412 -13.328 -13.828 1 97.5 11 MET B C 1
ATOM 1659 O O . MET B 1 11 ? -1.033 -12.164 -13.914 1 97.5 11 MET B O 1
ATOM 1663 N N . LEU B 1 12 ? -1.624 -13.992 -12.711 1 98.19 12 LEU B N 1
ATOM 1664 C CA . LEU B 1 12 ? -1.681 -13.219 -11.477 1 98.19 12 LEU B CA 1
ATOM 1665 C C . LEU B 1 12 ? -0.441 -13.461 -10.625 1 98.19 12 LEU B C 1
ATOM 1667 O O . LEU B 1 12 ? -0.252 -12.812 -9.594 1 98.19 12 LEU B O 1
ATOM 1671 N N . ILE B 1 13 ? 0.361 -14.414 -11.031 1 98.06 13 ILE B N 1
ATOM 1672 C CA . ILE B 1 13 ? 1.556 -14.719 -10.258 1 98.06 13 ILE B CA 1
ATOM 1673 C C . ILE B 1 13 ? 2.795 -14.594 -11.141 1 98.06 13 ILE B C 1
ATOM 1675 O O . ILE B 1 13 ? 2.828 -15.125 -12.25 1 98.06 13 ILE B O 1
ATOM 1679 N N . PRO B 1 14 ? 3.811 -14.023 -10.711 1 97.5 14 PRO B N 1
ATOM 1680 C CA . PRO B 1 14 ? 3.887 -13.211 -9.492 1 97.5 14 PRO B CA 1
ATOM 1681 C C . PRO B 1 14 ? 2.902 -12.039 -9.5 1 97.5 14 PRO B C 1
ATOM 1683 O O . PRO B 1 14 ? 2.406 -11.656 -10.562 1 97.5 14 PRO B O 1
ATOM 1686 N N . PRO B 1 15 ? 2.592 -11.508 -8.289 1 98 15 PRO B N 1
ATOM 1687 C CA . PRO B 1 15 ? 1.595 -10.438 -8.227 1 98 15 PRO B CA 1
ATOM 1688 C C . PRO B 1 15 ? 1.914 -9.273 -9.164 1 98 15 PRO B C 1
ATOM 1690 O O . PRO B 1 15 ? 3.078 -8.898 -9.312 1 98 15 PRO B O 1
ATOM 1693 N N . LEU B 1 16 ? 0.899 -8.734 -9.703 1 98 16 LEU B N 1
ATOM 1694 C CA . LEU B 1 16 ? 1.018 -7.672 -10.695 1 98 16 LEU B CA 1
ATOM 1695 C C . LEU B 1 16 ? 1.227 -6.32 -10.023 1 98 16 LEU B C 1
ATOM 1697 O O . LEU B 1 16 ? 0.992 -6.176 -8.82 1 98 16 LEU B O 1
ATOM 1701 N N . GLN B 1 17 ? 1.707 -5.375 -10.852 1 97.12 17 GLN B N 1
ATOM 1702 C CA . GLN B 1 17 ? 1.691 -3.986 -10.414 1 97.12 17 GLN B CA 1
ATOM 1703 C C . GLN B 1 17 ? 0.284 -3.4 -10.492 1 97.12 17 GLN B C 1
ATOM 1705 O O . GLN B 1 17 ? -0.632 -4.039 -11.016 1 97.12 17 GLN B O 1
ATOM 1710 N N . GLU B 1 18 ? 0.142 -2.252 -9.945 1 97.25 18 GLU B N 1
ATOM 1711 C CA . GLU B 1 18 ? -1.181 -1.634 -9.914 1 97.25 18 GLU B CA 1
ATOM 1712 C C . GLU B 1 18 ? -1.763 -1.507 -11.32 1 97.25 18 GLU B C 1
ATOM 1714 O O . GLU B 1 18 ? -2.936 -1.812 -11.547 1 97.25 18 GLU B O 1
ATOM 1719 N N . TYR B 1 19 ? -0.853 -0.983 -12.211 1 96.5 19 TYR B N 1
ATOM 1720 C CA . TYR B 1 19 ? -1.205 -0.912 -13.625 1 96.5 19 TYR B CA 1
ATOM 1721 C C . TYR B 1 19 ? -0.375 -1.893 -14.438 1 96.5 19 TYR B C 1
ATOM 1723 O O . TYR B 1 19 ? 0.857 -1.86 -14.398 1 96.5 19 TYR B O 1
ATOM 1731 N N . THR B 1 20 ? -1.038 -2.766 -15.102 1 97.62 20 THR B N 1
ATOM 1732 C CA . THR B 1 20 ? -0.407 -3.713 -16.016 1 97.62 20 THR B CA 1
ATOM 1733 C C . THR B 1 20 ? -1.125 -3.729 -17.359 1 97.62 20 THR B C 1
ATOM 1735 O O . THR B 1 20 ? -2.355 -3.678 -17.422 1 97.62 20 THR B O 1
ATOM 1738 N N . TYR B 1 21 ? -0.321 -3.824 -18.391 1 96.75 21 TYR B N 1
ATOM 1739 C CA . TYR B 1 21 ? -0.894 -3.779 -19.734 1 96.75 21 TYR B CA 1
ATOM 1740 C C . TYR B 1 21 ? -0.503 -5.016 -20.531 1 96.75 21 TYR B C 1
ATOM 1742 O O . TYR B 1 21 ? 0.558 -5.602 -20.297 1 96.75 21 TYR B O 1
ATOM 1750 N N . ILE B 1 22 ? -1.383 -5.344 -21.344 1 96.88 22 ILE B N 1
ATOM 1751 C CA . ILE B 1 22 ? -1.11 -6.398 -22.312 1 96.88 22 ILE B CA 1
ATOM 1752 C C . ILE B 1 22 ? -0.851 -5.781 -23.688 1 96.88 22 ILE B C 1
ATOM 1754 O O . ILE B 1 22 ? -1.77 -5.262 -24.328 1 96.88 22 ILE B O 1
ATOM 1758 N N . CYS B 1 23 ? 0.41 -5.844 -24.109 1 95.06 23 CYS B N 1
ATOM 1759 C CA . CYS B 1 23 ? 0.827 -5.297 -25.406 1 95.06 23 CYS B CA 1
ATOM 1760 C C . CYS B 1 23 ? 1.32 -6.398 -26.328 1 95.06 23 CYS B C 1
ATOM 1762 O O . CYS B 1 23 ? 2.432 -6.906 -26.172 1 95.06 23 CYS B O 1
ATOM 1764 N N . GLY B 1 24 ? 0.549 -6.676 -27.359 1 92.44 24 GLY B N 1
ATOM 1765 C CA . GLY B 1 24 ? 0.879 -7.848 -28.141 1 92.44 24 GLY B CA 1
ATOM 1766 C C . GLY B 1 24 ? 0.824 -9.141 -27.359 1 92.44 24 GLY B C 1
ATOM 1767 O O . GLY B 1 24 ? -0.217 -9.484 -26.797 1 92.44 24 GLY B O 1
ATOM 1768 N N . ASP B 1 25 ? 1.967 -9.766 -27.266 1 93.31 25 ASP B N 1
ATOM 1769 C CA . ASP B 1 25 ? 2.006 -11.031 -26.547 1 93.31 25 ASP B CA 1
ATOM 1770 C C . ASP B 1 25 ? 2.725 -10.875 -25.203 1 93.31 25 ASP B C 1
ATOM 1772 O O . ASP B 1 25 ? 3.154 -11.867 -24.609 1 93.31 25 ASP B O 1
ATOM 1776 N N . MET B 1 26 ? 2.764 -9.609 -24.766 1 93.75 26 MET B N 1
ATOM 1777 C CA . MET B 1 26 ? 3.58 -9.375 -23.578 1 93.75 26 MET B CA 1
ATOM 1778 C C . MET B 1 26 ? 2.77 -8.672 -22.484 1 93.75 26 MET B C 1
ATOM 1780 O O . MET B 1 26 ? 1.971 -7.777 -22.781 1 93.75 26 MET B O 1
ATOM 1784 N N . ILE B 1 27 ? 3.045 -9.055 -21.359 1 94.94 27 ILE B N 1
ATOM 1785 C CA . ILE B 1 27 ? 2.553 -8.359 -20.172 1 94.94 27 ILE B CA 1
ATOM 1786 C C . ILE B 1 27 ? 3.596 -7.344 -19.703 1 94.94 27 ILE B C 1
ATOM 1788 O O . ILE B 1 27 ? 4.746 -7.703 -19.438 1 94.94 27 ILE B O 1
ATOM 1792 N N . THR B 1 28 ? 3.166 -6.109 -19.609 1 93.88 28 THR B N 1
ATOM 1793 C CA . THR B 1 28 ? 4.152 -5.07 -19.328 1 93.88 28 THR B CA 1
ATOM 1794 C C . THR B 1 28 ? 3.549 -3.977 -18.453 1 93.88 28 THR B C 1
ATOM 1796 O O . THR B 1 28 ? 2.33 -3.908 -18.281 1 93.88 28 THR B O 1
ATOM 1799 N N . GLU B 1 29 ? 4.387 -3.166 -17.875 1 93.5 29 GLU B N 1
ATOM 1800 C CA . GLU B 1 29 ? 3.959 -2.029 -17.062 1 93.5 29 GLU B CA 1
ATOM 1801 C C . GLU B 1 29 ? 3.879 -0.754 -17.891 1 93.5 29 GLU B C 1
ATOM 1803 O O . GLU B 1 29 ? 3.332 0.256 -17.453 1 93.5 29 GLU B O 1
ATOM 1808 N N . ASN B 1 30 ? 4.426 -0.858 -19.047 1 92.44 30 ASN B N 1
ATOM 1809 C CA . ASN B 1 30 ? 4.375 0.29 -19.938 1 92.44 30 ASN B CA 1
ATOM 1810 C C . ASN B 1 30 ? 3.02 0.397 -20.641 1 92.44 30 ASN B C 1
ATOM 1812 O O . ASN B 1 30 ? 2.527 -0.582 -21.203 1 92.44 30 ASN B O 1
ATOM 1816 N N . LYS B 1 31 ? 2.561 1.611 -20.531 1 92.56 31 LYS B N 1
ATOM 1817 C CA . LYS B 1 31 ? 1.241 1.84 -21.109 1 92.56 31 LYS B CA 1
ATOM 1818 C C . LYS B 1 31 ? 1.254 1.585 -22.625 1 92.56 31 LYS B C 1
ATOM 1820 O O . LYS B 1 31 ? 2.193 1.979 -23.312 1 92.56 31 LYS B O 1
ATOM 1825 N N . CYS B 1 32 ? 0.208 0.863 -23.109 1 93.81 32 CYS B N 1
ATOM 1826 C CA . CYS B 1 32 ? -0.003 0.615 -24.531 1 93.81 32 CYS B CA 1
ATOM 1827 C C . CYS B 1 32 ? -1.489 0.514 -24.859 1 93.81 32 CYS B C 1
ATOM 1829 O O . CYS B 1 32 ? -2.334 0.762 -24 1 93.81 32 CYS B O 1
ATOM 1831 N N . SER B 1 33 ? -1.795 0.188 -26.125 1 90.88 33 SER B N 1
ATOM 1832 C CA . SER B 1 33 ? -3.178 0.228 -26.594 1 90.88 33 SER B CA 1
ATOM 1833 C C . SER B 1 33 ? -3.906 -1.071 -26.266 1 90.88 33 SER B C 1
ATOM 1835 O O . SER B 1 33 ? -5.117 -1.181 -26.484 1 90.88 33 SER B O 1
ATOM 1837 N N . GLY B 1 34 ? -3.293 -2 -25.656 1 92.31 34 GLY B N 1
ATOM 1838 C CA . GLY B 1 34 ? -3.939 -3.268 -25.359 1 92.31 34 GLY B CA 1
ATOM 1839 C C . GLY B 1 34 ? -4.738 -3.24 -24.078 1 92.31 34 GLY B C 1
ATOM 1840 O O . GLY B 1 34 ? -5.133 -2.172 -23.609 1 92.31 34 GLY B O 1
ATOM 1841 N N . SER B 1 35 ? -5.062 -4.387 -23.625 1 95.25 35 SER B N 1
ATOM 1842 C CA . SER B 1 35 ? -5.852 -4.523 -22.406 1 95.25 35 SER B CA 1
ATOM 1843 C C . SER B 1 35 ? -5.074 -4.023 -21.188 1 95.25 35 SER B C 1
ATOM 1845 O O . SER B 1 35 ? -3.85 -4.148 -21.141 1 95.25 35 SER B O 1
ATOM 1847 N N . MET B 1 36 ? -5.863 -3.479 -20.266 1 95.75 36 MET B N 1
ATOM 1848 C CA . MET B 1 36 ? -5.281 -3.023 -19.016 1 95.75 36 MET B CA 1
ATOM 1849 C C . MET B 1 36 ? -5.801 -3.848 -17.844 1 95.75 36 MET B C 1
ATOM 1851 O O . MET B 1 36 ? -6.996 -4.148 -17.766 1 95.75 36 MET B O 1
ATOM 1855 N N . ILE B 1 37 ? -4.93 -4.238 -17.047 1 97.75 37 ILE B N 1
ATOM 1856 C CA . ILE B 1 37 ? -5.273 -4.895 -15.789 1 97.75 37 ILE B CA 1
ATOM 1857 C C . ILE B 1 37 ? -4.988 -3.957 -14.617 1 97.75 37 ILE B C 1
ATOM 1859 O O . ILE B 1 37 ? -3.865 -3.465 -14.469 1 97.75 37 ILE B O 1
ATOM 1863 N N . PHE B 1 38 ? -6.008 -3.701 -13.875 1 98.12 38 PHE B N 1
ATOM 1864 C CA . PHE B 1 38 ? -5.867 -2.865 -12.688 1 98.12 38 PHE B CA 1
ATOM 1865 C C . PHE B 1 38 ? -5.898 -3.713 -11.422 1 98.12 38 PHE B C 1
ATOM 1867 O O . PHE B 1 38 ? -6.801 -4.531 -11.242 1 98.12 38 PHE B O 1
ATOM 1874 N N . ARG B 1 39 ? -4.902 -3.475 -10.562 1 98.62 39 ARG B N 1
ATOM 1875 C CA . ARG B 1 39 ? -4.785 -4.25 -9.328 1 98.62 39 ARG B CA 1
ATOM 1876 C C . ARG B 1 39 ? -4.887 -3.348 -8.102 1 98.62 39 ARG B C 1
ATOM 1878 O O . ARG B 1 39 ? -4.168 -2.352 -7.992 1 98.62 39 ARG B O 1
ATOM 1885 N N . ASP B 1 40 ? -5.828 -3.686 -7.281 1 98.19 40 ASP B N 1
ATOM 1886 C CA . ASP B 1 40 ? -5.91 -3.143 -5.926 1 98.19 40 ASP B CA 1
ATOM 1887 C C . ASP B 1 40 ? -5.391 -4.148 -4.902 1 98.19 40 ASP B C 1
ATOM 1889 O O . ASP B 1 40 ? -6.129 -5.027 -4.457 1 98.19 40 ASP B O 1
ATOM 1893 N N . ALA B 1 41 ? -4.195 -3.873 -4.418 1 97.69 41 ALA B N 1
ATOM 1894 C CA . ALA B 1 41 ? -3.512 -4.867 -3.596 1 97.69 41 ALA B CA 1
ATOM 1895 C C . ALA B 1 41 ? -3.906 -4.73 -2.129 1 97.69 41 ALA B C 1
ATOM 1897 O O . ALA B 1 41 ? -4.055 -3.617 -1.62 1 97.69 41 ALA B O 1
ATOM 1898 N N . ASP B 1 42 ? -4.164 -5.762 -1.439 1 97.56 42 ASP B N 1
ATOM 1899 C CA . ASP B 1 42 ? -4.227 -5.895 0.013 1 97.56 42 ASP B CA 1
ATOM 1900 C C . ASP B 1 42 ? -3.447 -7.121 0.487 1 97.56 42 ASP B C 1
ATOM 1902 O O . ASP B 1 42 ? -3.695 -8.234 0.027 1 97.56 42 ASP B O 1
ATOM 1906 N N . TYR B 1 43 ? -2.471 -6.844 1.364 1 97.94 43 TYR B N 1
ATOM 1907 C CA . TYR B 1 43 ? -1.634 -7.992 1.698 1 97.94 43 TYR B CA 1
ATOM 1908 C C . TYR B 1 43 ? -1.2 -7.941 3.158 1 97.94 43 TYR B C 1
ATOM 1910 O O . TYR B 1 43 ? -1.277 -6.891 3.801 1 97.94 43 TYR B O 1
ATOM 1918 N N . ILE B 1 44 ? -0.812 -9.055 3.66 1 97.06 44 ILE B N 1
ATOM 1919 C CA . ILE B 1 44 ? -0.196 -9.211 4.973 1 97.06 44 ILE B CA 1
ATOM 1920 C C . ILE B 1 44 ? 0.99 -10.164 4.875 1 97.06 44 ILE B C 1
ATOM 1922 O O . ILE B 1 44 ? 0.957 -11.125 4.102 1 97.06 44 ILE B O 1
ATOM 1926 N N . THR B 1 45 ? 1.972 -9.828 5.566 1 96.12 45 THR B N 1
ATOM 1927 C CA . THR B 1 45 ? 3.152 -10.68 5.621 1 96.12 45 THR B CA 1
ATOM 1928 C C . THR B 1 45 ? 3.326 -11.273 7.02 1 96.12 45 THR B C 1
ATOM 1930 O O . THR B 1 45 ? 3.229 -10.555 8.016 1 96.12 45 THR B O 1
ATOM 1933 N N . VAL B 1 46 ? 3.6 -12.539 7.043 1 93.88 46 VAL B N 1
ATOM 1934 C CA . VAL B 1 46 ? 3.793 -13.242 8.305 1 93.88 46 VAL B CA 1
ATOM 1935 C C . VAL B 1 46 ? 5.109 -14.023 8.266 1 93.88 46 VAL B C 1
ATOM 1937 O O . VAL B 1 46 ? 5.426 -14.672 7.27 1 93.88 46 VAL B O 1
ATOM 1940 N N . ASN B 1 47 ? 5.828 -13.883 9.312 1 90.75 47 ASN B N 1
ATOM 1941 C CA . ASN B 1 47 ? 7.062 -14.648 9.445 1 90.75 47 ASN B CA 1
ATOM 1942 C C . ASN B 1 47 ? 6.941 -15.727 10.523 1 90.75 47 ASN B C 1
ATOM 1944 O O . ASN B 1 47 ? 5.863 -15.922 11.086 1 90.75 47 ASN B O 1
ATOM 1948 N N . MET B 1 48 ? 8.078 -16.391 10.703 1 88 48 MET B N 1
ATOM 1949 C CA . MET B 1 48 ? 8.109 -17.5 11.648 1 88 48 MET B CA 1
ATOM 1950 C C . MET B 1 48 ? 7.715 -17.047 13.047 1 88 48 MET B C 1
ATOM 1952 O O . MET B 1 48 ? 6.926 -17.719 13.719 1 88 48 MET B O 1
ATOM 1956 N N . ASN B 1 49 ? 8.211 -15.945 13.438 1 89.88 49 ASN B N 1
ATOM 1957 C CA . ASN B 1 49 ? 7.918 -15.445 14.773 1 89.88 49 ASN B CA 1
ATOM 1958 C C . ASN B 1 49 ? 6.434 -15.141 14.953 1 89.88 49 ASN B C 1
ATOM 1960 O O . ASN B 1 49 ? 5.859 -15.422 16 1 89.88 49 ASN B O 1
ATOM 1964 N N . ASP B 1 50 ? 5.844 -14.648 13.953 1 91.06 50 ASP B N 1
ATOM 1965 C CA . ASP B 1 50 ? 4.414 -14.359 14 1 91.06 50 ASP B CA 1
ATOM 1966 C C . ASP B 1 50 ? 3.598 -15.633 14.1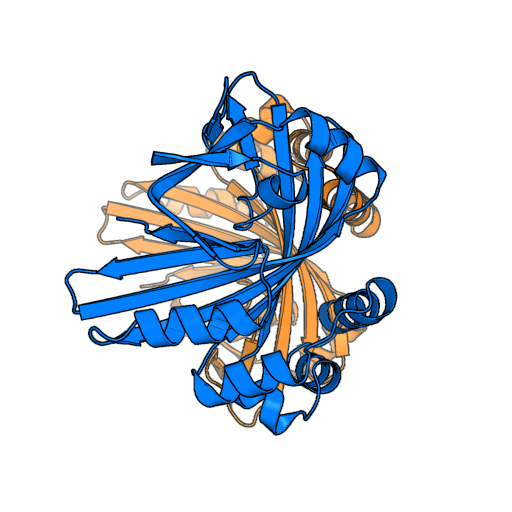95 1 91.06 50 ASP B C 1
ATOM 1968 O O . ASP B 1 50 ? 2.666 -15.664 15 1 91.06 50 ASP B O 1
ATOM 1972 N N . LEU B 1 51 ? 3.988 -16.609 13.461 1 88.31 51 LEU B N 1
ATOM 1973 C CA . LEU B 1 51 ? 3.209 -17.844 13.453 1 88.31 51 LEU B CA 1
ATOM 1974 C C . LEU B 1 51 ? 3.416 -18.625 14.75 1 88.31 51 LEU B C 1
ATOM 1976 O O . LEU B 1 51 ? 2.469 -19.188 15.297 1 88.31 51 LEU B O 1
ATOM 1980 N N . VAL B 1 52 ? 4.602 -18.656 15.18 1 88.25 52 VAL B N 1
ATOM 1981 C CA . VAL B 1 52 ? 4.914 -19.406 16.391 1 88.25 52 VAL B CA 1
ATOM 1982 C C . VAL B 1 52 ? 4.254 -18.75 17.594 1 88.25 52 VAL B C 1
ATOM 1984 O O . VAL B 1 52 ? 3.688 -19.422 18.453 1 88.25 52 VAL B O 1
ATOM 1987 N N . SER B 1 53 ? 4.301 -17.453 17.625 1 87.88 53 SER B N 1
ATOM 1988 C CA . SER B 1 53 ? 3.758 -16.719 18.766 1 87.88 53 SER B CA 1
ATOM 1989 C C . SER B 1 53 ? 2.234 -16.781 18.797 1 87.88 53 SER B C 1
ATOM 1991 O O . SER B 1 53 ? 1.622 -16.75 19.859 1 87.88 53 SER B O 1
ATOM 1993 N N . SER B 1 54 ? 1.593 -16.906 17.641 1 85.06 54 SER B N 1
ATOM 1994 C CA . SER B 1 54 ? 0.14 -16.797 17.562 1 85.06 54 SER B CA 1
ATOM 1995 C C . SER B 1 54 ? -0.516 -18.156 17.406 1 85.06 54 SER B C 1
ATOM 1997 O O . SER B 1 54 ? -1.735 -18.297 17.531 1 85.06 54 SER B O 1
ATOM 1999 N N . MET B 1 55 ? 0.247 -19.188 17 1 79.69 55 MET B N 1
ATOM 2000 C CA . MET B 1 55 ? -0.128 -20.594 16.875 1 79.69 55 MET B CA 1
ATOM 2001 C C . MET B 1 55 ? -1.038 -20.797 15.672 1 79.69 55 MET B C 1
ATOM 2003 O O . MET B 1 55 ? -1.323 -21.938 15.297 1 79.69 55 MET B O 1
ATOM 2007 N N . SER B 1 56 ? -1.59 -19.734 15.164 1 85.75 56 SER B N 1
ATOM 2008 C CA . SER B 1 56 ? -2.426 -19.844 13.977 1 85.75 56 SER B CA 1
ATOM 2009 C C . SER B 1 56 ? -2.32 -18.594 13.109 1 85.75 56 SER B C 1
ATOM 2011 O O . SER B 1 56 ? -1.833 -17.562 13.562 1 85.75 56 SER B O 1
ATOM 2013 N N . LEU B 1 57 ? -2.787 -18.781 11.852 1 92.38 57 LEU B N 1
ATOM 2014 C CA . LEU B 1 57 ? -2.832 -17.625 10.969 1 92.38 57 LEU B CA 1
ATOM 2015 C C . LEU B 1 57 ? -3.779 -16.562 11.516 1 92.38 57 LEU B C 1
ATOM 2017 O O . LEU B 1 57 ? -3.455 -15.367 11.508 1 92.38 57 LEU B O 1
ATOM 2021 N N . GLN B 1 58 ? -4.879 -17 11.961 1 93.38 58 GLN B N 1
ATOM 2022 C CA . GLN B 1 58 ? -5.844 -16.062 12.539 1 93.38 58 GLN B CA 1
ATOM 2023 C C . GLN B 1 58 ? -5.254 -15.344 13.742 1 93.38 58 GLN B C 1
ATOM 2025 O O . GLN B 1 58 ? -5.453 -14.133 13.898 1 93.38 58 GLN B O 1
ATOM 2030 N N . GLY B 1 59 ? -4.586 -16.078 14.586 1 93.56 59 GLY B N 1
ATOM 2031 C CA . GLY B 1 59 ? -3.914 -15.469 15.719 1 93.56 59 GLY B CA 1
ATOM 2032 C C . GLY B 1 59 ? -2.871 -14.445 15.305 1 93.56 59 GLY B C 1
ATOM 2033 O O . GLY B 1 59 ? -2.785 -13.367 15.891 1 93.56 59 GLY B O 1
ATOM 2034 N N . ALA B 1 60 ? -2.105 -14.797 14.273 1 94.5 60 ALA B N 1
ATOM 2035 C CA . ALA B 1 60 ? -1.089 -13.883 13.773 1 94.5 60 ALA B CA 1
ATOM 2036 C C . ALA B 1 60 ? -1.725 -12.602 13.242 1 94.5 60 ALA B C 1
ATOM 2038 O O . ALA B 1 60 ? -1.23 -11.5 13.5 1 94.5 60 ALA B O 1
ATOM 2039 N N . ILE B 1 61 ? -2.811 -12.727 12.484 1 95.81 61 ILE B N 1
ATOM 2040 C CA . ILE B 1 61 ? -3.521 -11.594 11.906 1 95.81 61 ILE B CA 1
ATOM 2041 C C . ILE B 1 61 ? -4.062 -10.695 13.016 1 95.81 61 ILE B C 1
ATOM 2043 O O . ILE B 1 61 ? -3.932 -9.477 12.961 1 95.81 61 ILE B O 1
ATOM 2047 N N . ARG B 1 62 ? -4.531 -11.266 14.086 1 94.38 62 ARG B N 1
ATOM 2048 C CA . ARG B 1 62 ? -5.07 -10.516 15.219 1 94.38 62 ARG B CA 1
ATOM 2049 C C . ARG B 1 62 ? -3.959 -9.805 15.984 1 94.38 62 ARG B C 1
ATOM 2051 O O . ARG B 1 62 ? -4.176 -8.734 16.547 1 94.38 62 ARG B O 1
ATOM 2058 N N . SER B 1 63 ? -2.883 -10.453 15.969 1 93.12 63 SER B N 1
ATOM 2059 C CA . SER B 1 63 ? -1.765 -9.867 16.703 1 93.12 63 SER B CA 1
ATOM 2060 C C . SER B 1 63 ? -1.13 -8.719 15.922 1 93.12 63 SER B C 1
ATOM 2062 O O . SER B 1 63 ? -0.595 -7.781 16.516 1 93.12 63 SER B O 1
ATOM 2064 N N . LYS B 1 64 ? -1.181 -8.711 14.625 1 94.19 64 LYS B N 1
ATOM 2065 C CA . LYS B 1 64 ? -0.431 -7.781 13.789 1 94.19 64 LYS B CA 1
ATOM 2066 C C . LYS B 1 64 ? -1.308 -6.613 13.344 1 94.19 64 LYS B C 1
ATOM 2068 O O . LYS B 1 64 ? -0.805 -5.523 13.062 1 94.19 64 LYS B O 1
ATOM 2073 N N . LEU B 1 65 ? -2.561 -6.887 13.094 1 96.44 65 LEU B N 1
ATOM 2074 C CA . LEU B 1 65 ? -3.432 -5.887 12.492 1 96.44 65 LEU B CA 1
ATOM 2075 C C . LEU B 1 65 ? -4.398 -5.312 13.516 1 96.44 65 LEU B C 1
ATOM 2077 O O . LEU B 1 65 ? -4.586 -5.895 14.586 1 96.44 65 LEU B O 1
ATOM 2081 N N . ARG B 1 66 ? -4.871 -4.176 13.219 1 96.44 66 ARG B N 1
ATOM 2082 C CA . ARG B 1 66 ? -5.863 -3.514 14.062 1 96.44 66 ARG B CA 1
ATOM 2083 C C . ARG B 1 66 ? -6.914 -2.799 13.219 1 96.44 66 ARG B C 1
ATOM 2085 O O . ARG B 1 66 ? -6.699 -2.564 12.023 1 96.44 66 ARG B O 1
ATOM 2092 N N . GLY B 1 67 ? -8.039 -2.549 13.836 1 94.75 67 GLY B N 1
ATOM 2093 C CA . GLY B 1 67 ? -9.062 -1.698 13.25 1 94.75 67 GLY B CA 1
ATOM 2094 C C . GLY B 1 67 ? -9.617 -2.24 11.945 1 94.75 67 GLY B C 1
ATOM 2095 O O . GLY B 1 67 ? -9.969 -3.42 11.859 1 94.75 67 GLY B O 1
ATOM 2096 N N . ARG B 1 68 ? -9.75 -1.357 11.078 1 94.5 68 ARG B N 1
ATOM 2097 C CA . ARG B 1 68 ? -10.391 -1.615 9.797 1 94.5 68 ARG B CA 1
ATOM 2098 C C . ARG B 1 68 ? -9.664 -2.715 9.023 1 94.5 68 ARG B C 1
ATOM 2100 O O . ARG B 1 68 ? -10.305 -3.553 8.383 1 94.5 68 ARG B O 1
ATOM 2107 N N . LYS B 1 69 ? -8.398 -2.674 9.062 1 96.94 69 LYS B N 1
ATOM 2108 C CA . LYS B 1 69 ? -7.637 -3.682 8.336 1 96.94 69 LYS B CA 1
ATOM 2109 C C . LYS B 1 69 ? -7.816 -5.062 8.953 1 96.94 69 LYS B C 1
ATOM 2111 O O . LYS B 1 69 ? -7.895 -6.066 8.234 1 96.94 69 LYS B O 1
ATOM 2116 N N . LEU B 1 70 ? -7.863 -5.102 10.273 1 97.31 70 LEU B N 1
ATOM 2117 C CA . LEU B 1 70 ? -8.109 -6.363 10.961 1 97.31 70 LEU B CA 1
ATOM 2118 C C . LEU B 1 70 ? -9.461 -6.941 10.57 1 97.31 70 LEU B C 1
ATOM 2120 O O . LEU B 1 70 ? -9.562 -8.117 10.203 1 97.31 70 LEU B O 1
ATOM 2124 N N . ASP B 1 71 ? -10.461 -6.102 10.578 1 96.94 71 ASP B N 1
ATOM 2125 C CA . ASP B 1 71 ? -11.812 -6.547 10.227 1 96.94 71 ASP B CA 1
ATOM 2126 C C . ASP B 1 71 ? -11.859 -7.078 8.797 1 96.94 71 ASP B C 1
ATOM 2128 O O . ASP B 1 71 ? -12.445 -8.133 8.547 1 96.94 71 ASP B O 1
ATOM 2132 N N . ARG B 1 72 ? -11.25 -6.348 7.957 1 97.25 72 ARG B N 1
ATOM 2133 C CA . ARG B 1 72 ? -11.211 -6.742 6.551 1 97.25 72 ARG B CA 1
ATOM 2134 C C . ARG B 1 72 ? -10.523 -8.086 6.375 1 97.25 72 ARG B C 1
ATOM 2136 O O . ARG B 1 72 ? -11.031 -8.969 5.688 1 97.25 72 ARG B O 1
ATOM 2143 N N . TRP B 1 73 ? -9.43 -8.273 7.039 1 98.06 73 TRP B N 1
ATOM 2144 C CA . TRP B 1 73 ? -8.633 -9.477 6.836 1 98.06 73 TRP B CA 1
ATOM 2145 C C . TRP B 1 73 ? -9.281 -10.68 7.52 1 98.06 73 TRP B C 1
ATOM 2147 O O . TRP B 1 73 ? -9.188 -11.805 7.031 1 98.06 73 TRP B O 1
ATOM 2157 N N . LEU B 1 74 ? -9.945 -10.461 8.633 1 97.56 74 LEU B N 1
ATOM 2158 C CA . LEU B 1 74 ? -10.719 -11.547 9.227 1 97.56 74 LEU B CA 1
ATOM 2159 C C . LEU B 1 74 ? -11.844 -11.992 8.305 1 97.56 74 LEU B C 1
ATOM 2161 O O . LEU B 1 74 ? -12.109 -13.188 8.18 1 97.56 74 LEU B O 1
ATOM 2165 N N . SER B 1 75 ? -12.422 -11.062 7.66 1 97.88 75 SER B N 1
ATOM 2166 C CA . SER B 1 75 ? -13.445 -11.383 6.676 1 97.88 75 SER B CA 1
ATOM 2167 C C . SER B 1 75 ? -12.867 -12.156 5.5 1 97.88 75 SER B C 1
ATOM 2169 O O . SER B 1 75 ? -13.461 -13.125 5.031 1 97.88 75 SER B O 1
ATOM 2171 N N . TYR B 1 76 ? -11.703 -11.734 5.066 1 98.06 76 TYR B N 1
ATOM 2172 C CA . TYR B 1 76 ? -11.031 -12.438 3.977 1 98.06 76 TYR B CA 1
ATOM 2173 C C . TYR B 1 76 ? -10.781 -13.898 4.34 1 98.06 76 TYR B C 1
ATOM 2175 O O . TYR B 1 76 ? -11.047 -14.797 3.543 1 98.06 76 TYR B O 1
ATOM 2183 N N . LEU B 1 77 ? -10.266 -14.117 5.52 1 97.38 77 LEU B N 1
ATOM 2184 C CA . LEU B 1 77 ? -9.938 -15.469 5.957 1 97.38 77 LEU B CA 1
ATOM 2185 C C . LEU B 1 77 ? -11.164 -16.375 5.906 1 97.38 77 LEU B C 1
ATOM 2187 O O . LEU B 1 77 ? -11.086 -17.516 5.438 1 97.38 77 LEU B O 1
ATOM 2191 N N . SER B 1 78 ? -12.203 -15.82 6.359 1 96.69 78 SER B N 1
ATOM 2192 C CA . SER B 1 78 ? -13.438 -16.594 6.422 1 96.69 78 SER B CA 1
ATOM 2193 C C . SER B 1 78 ? -14.031 -16.797 5.031 1 96.69 78 SER B C 1
ATOM 2195 O O . SER B 1 78 ? -14.414 -17.906 4.672 1 96.69 78 SER B O 1
ATOM 2197 N N . LYS B 1 79 ? -14.094 -15.805 4.266 1 97.56 79 LYS B N 1
ATOM 2198 C CA . LYS B 1 79 ? -14.734 -15.836 2.953 1 97.56 79 LYS B CA 1
ATOM 2199 C C . LYS B 1 79 ? -13.992 -16.766 2 1 97.56 79 LYS B C 1
ATOM 2201 O O . LYS B 1 79 ? -14.609 -17.547 1.274 1 97.56 79 LYS B O 1
ATOM 2206 N N . TYR B 1 80 ? -12.688 -16.672 2.049 1 97.81 80 TYR B N 1
ATOM 2207 C CA . TYR B 1 80 ? -11.906 -17.391 1.048 1 97.81 80 TYR B CA 1
ATOM 2208 C C . TYR B 1 80 ? -11.234 -18.625 1.655 1 97.81 80 TYR B C 1
ATOM 2210 O O . TYR B 1 80 ? -10.461 -19.312 0.985 1 97.81 80 TYR B O 1
ATOM 2218 N N . LYS B 1 81 ? -11.422 -18.828 2.928 1 96.06 81 LYS B N 1
ATOM 2219 C CA . LYS B 1 81 ? -10.898 -20 3.643 1 96.06 81 LYS B CA 1
ATOM 2220 C C . LYS B 1 81 ? -9.383 -20.078 3.545 1 96.06 81 LYS B C 1
ATOM 2222 O O . LYS B 1 81 ? -8.828 -21.125 3.209 1 96.06 81 LYS B O 1
ATOM 2227 N N . ILE B 1 82 ? -8.789 -18.953 3.775 1 96.75 82 ILE B N 1
ATOM 2228 C CA . ILE B 1 82 ? -7.34 -18.859 3.711 1 96.75 82 ILE B CA 1
ATOM 2229 C C . ILE B 1 82 ? -6.719 -19.5 4.953 1 96.75 82 ILE B C 1
ATOM 2231 O O . ILE B 1 82 ? -7.105 -19.172 6.078 1 96.75 82 ILE B O 1
ATOM 2235 N N . GLU B 1 83 ? -5.805 -20.344 4.711 1 93.31 83 GLU B N 1
ATOM 2236 C CA . GLU B 1 83 ? -5.129 -21.016 5.816 1 93.31 83 GLU B CA 1
ATOM 2237 C C . GLU B 1 83 ? -3.666 -21.297 5.48 1 93.31 83 GLU B C 1
ATOM 2239 O O . GLU B 1 83 ? -3.264 -21.219 4.316 1 93.31 83 GLU B O 1
ATOM 2244 N N . VAL B 1 84 ? -2.922 -21.438 6.531 1 92.94 84 VAL B N 1
ATOM 2245 C CA . VAL B 1 84 ? -1.571 -21.969 6.414 1 92.94 84 VAL B CA 1
ATOM 2246 C C . VAL B 1 84 ? -1.565 -23.453 6.797 1 92.94 84 VAL B C 1
ATOM 2248 O O . VAL B 1 84 ? -1.856 -23.797 7.945 1 92.94 84 VAL B O 1
ATOM 2251 N N . SER B 1 85 ? -1.231 -24.25 5.832 1 91.88 85 SER B N 1
ATOM 2252 C CA . SER B 1 85 ? -1.242 -25.688 6.09 1 91.88 85 SER B CA 1
ATOM 2253 C C . SER B 1 85 ? -0.098 -26.094 7.012 1 91.88 85 SER B C 1
ATOM 2255 O O . SER B 1 85 ? 0.893 -25.359 7.137 1 91.88 85 SER B O 1
ATOM 2257 N N . PRO B 1 86 ? -0.238 -27.281 7.629 1 89.44 86 PRO B N 1
ATOM 2258 C CA . PRO B 1 86 ? 0.86 -27.766 8.469 1 89.44 86 PRO B CA 1
ATOM 2259 C C . PRO B 1 86 ? 2.18 -27.875 7.707 1 89.44 86 PRO B C 1
ATOM 2261 O O . PRO B 1 86 ? 3.24 -27.562 8.258 1 89.44 86 PRO B O 1
ATOM 2264 N N . LYS B 1 87 ? 2.068 -28.297 6.488 1 90.81 87 LYS B N 1
ATOM 2265 C CA . LYS B 1 87 ? 3.271 -28.406 5.668 1 90.81 87 LYS B CA 1
ATOM 2266 C C . LYS B 1 87 ? 3.91 -27.047 5.449 1 90.81 87 LYS B C 1
ATOM 2268 O O . LYS B 1 87 ? 5.133 -26.906 5.512 1 90.81 87 LYS B O 1
ATOM 2273 N N . GLU B 1 88 ? 3.072 -26.141 5.191 1 91.69 88 GLU B N 1
ATOM 2274 C CA . GLU B 1 88 ? 3.566 -24.781 5.004 1 91.69 88 GLU B CA 1
ATOM 2275 C C . GLU B 1 88 ? 4.188 -24.25 6.285 1 91.69 88 GLU B C 1
ATOM 2277 O O . GLU B 1 88 ? 5.238 -23.609 6.25 1 91.69 88 GLU B O 1
ATOM 2282 N N . PHE B 1 89 ? 3.516 -24.5 7.336 1 89.19 89 PHE B N 1
ATOM 2283 C CA . PHE B 1 89 ? 4.035 -24.078 8.633 1 89.19 89 PHE B CA 1
ATOM 2284 C C . PHE B 1 89 ? 5.414 -24.672 8.883 1 89.19 89 PHE B C 1
ATOM 2286 O O . PHE B 1 89 ? 6.344 -23.953 9.266 1 89.19 89 PHE B O 1
ATOM 2293 N N . SER B 1 90 ? 5.516 -25.891 8.633 1 87.44 90 SER B N 1
ATOM 2294 C CA . SER B 1 90 ? 6.789 -26.578 8.812 1 87.44 90 SER B CA 1
ATOM 2295 C C . SER B 1 90 ? 7.867 -26 7.906 1 87.44 90 SER B C 1
ATOM 2297 O O . SER B 1 90 ? 9.023 -25.844 8.32 1 87.44 90 SER B O 1
ATOM 2299 N N . SER B 1 91 ? 7.48 -25.703 6.723 1 85.44 91 SER B N 1
ATOM 2300 C CA . SER B 1 91 ? 8.422 -25.109 5.781 1 85.44 91 SER B CA 1
ATOM 2301 C C . SER B 1 91 ? 8.93 -23.766 6.285 1 85.44 91 SER B C 1
ATOM 2303 O O . SER B 1 91 ? 10.109 -23.438 6.145 1 85.44 91 SER B O 1
ATOM 2305 N N . VAL B 1 92 ? 8.047 -22.969 6.84 1 85.88 92 VAL B N 1
ATOM 2306 C CA . VAL B 1 92 ? 8.406 -21.656 7.375 1 85.88 92 VAL B CA 1
ATOM 2307 C C . VAL B 1 92 ? 9.422 -21.812 8.508 1 85.88 92 VAL B C 1
ATOM 2309 O O . VAL B 1 92 ? 10.406 -21.078 8.578 1 85.88 92 VAL B O 1
ATOM 2312 N N . LEU B 1 93 ? 9.211 -22.781 9.273 1 87.19 93 LEU B N 1
ATOM 2313 C CA . LEU B 1 93 ? 10.086 -23.016 10.414 1 87.19 93 LEU B CA 1
ATOM 2314 C C . LEU B 1 93 ? 11.453 -23.516 9.953 1 87.19 93 LEU B C 1
ATOM 2316 O O . LEU B 1 93 ? 12.484 -23.062 10.445 1 87.19 93 LEU B O 1
ATOM 2320 N N . LYS B 1 94 ? 11.43 -24.391 9 1 87.81 94 LYS B N 1
ATOM 2321 C CA . LYS B 1 94 ? 12.648 -25.078 8.578 1 87.81 94 LYS B CA 1
ATOM 2322 C C . LYS B 1 94 ? 13.492 -24.172 7.684 1 87.81 94 LYS B C 1
ATOM 2324 O O . LYS B 1 94 ? 14.727 -24.188 7.77 1 87.81 94 LYS B O 1
ATOM 2329 N N . LEU B 1 95 ? 12.82 -23.438 6.852 1 87.94 95 LEU B N 1
ATOM 2330 C CA . LEU B 1 95 ? 13.547 -22.703 5.812 1 87.94 95 LEU B CA 1
ATOM 2331 C C . LEU B 1 95 ? 13.672 -21.234 6.168 1 87.94 95 LEU B C 1
ATOM 2333 O O . LEU B 1 95 ? 14.406 -20.484 5.508 1 87.94 95 LEU B O 1
ATOM 2337 N N . GLY B 1 96 ? 12.961 -20.781 7.242 1 87.06 96 GLY B N 1
ATOM 2338 C CA . GLY B 1 96 ? 12.953 -19.359 7.559 1 87.06 96 GLY B CA 1
ATOM 2339 C C . GLY B 1 96 ? 12.219 -18.531 6.531 1 87.06 96 GLY B C 1
ATOM 2340 O O . GLY B 1 96 ? 12.641 -17.406 6.219 1 87.06 96 GLY B O 1
ATOM 2341 N N . SER B 1 97 ? 11.219 -19.141 6.004 1 90.94 97 SER B N 1
ATOM 2342 C CA . SER B 1 97 ? 10.492 -18.484 4.922 1 90.94 97 SER B CA 1
ATOM 2343 C C . SER B 1 97 ? 9.516 -17.438 5.465 1 90.94 97 SER B C 1
ATOM 2345 O O . SER B 1 97 ? 9.188 -17.453 6.656 1 90.94 97 SER B O 1
ATOM 2347 N N . VAL B 1 98 ? 9.148 -16.516 4.625 1 94.88 98 VAL B N 1
ATOM 2348 C CA . VAL B 1 98 ? 8.125 -15.508 4.895 1 94.88 98 VAL B CA 1
ATOM 2349 C C . VAL B 1 98 ? 6.906 -15.766 4.012 1 94.88 98 VAL B C 1
ATOM 2351 O O . VAL B 1 98 ? 7.043 -16.031 2.814 1 94.88 98 VAL B O 1
ATOM 2354 N N . ILE B 1 99 ? 5.77 -15.727 4.656 1 96.31 99 ILE B N 1
ATOM 2355 C CA . ILE B 1 99 ? 4.527 -15.914 3.908 1 96.31 99 ILE B CA 1
ATOM 2356 C C . ILE B 1 99 ? 3.85 -14.562 3.686 1 96.31 99 ILE B C 1
ATOM 2358 O O . ILE B 1 99 ? 3.625 -13.812 4.637 1 96.31 99 ILE B O 1
ATOM 2362 N N . THR B 1 100 ? 3.592 -14.289 2.482 1 97.81 100 THR B N 1
ATOM 2363 C CA . THR B 1 100 ? 2.762 -13.133 2.164 1 97.81 100 THR B CA 1
ATOM 2364 C C . THR B 1 100 ? 1.443 -13.57 1.532 1 97.81 100 THR B C 1
ATOM 2366 O O . THR B 1 100 ? 1.435 -14.359 0.582 1 97.81 100 THR B O 1
ATOM 2369 N N . LEU B 1 101 ? 0.394 -13.117 2.074 1 98.19 101 LEU B N 1
ATOM 2370 C CA . LEU B 1 101 ? -0.939 -13.367 1.534 1 98.19 101 LEU B CA 1
ATOM 2371 C C . LEU B 1 101 ? -1.49 -12.117 0.854 1 98.19 101 LEU B C 1
ATOM 2373 O O . LEU B 1 101 ? -1.438 -11.023 1.419 1 98.19 101 LEU B O 1
ATOM 2377 N N . TYR B 1 102 ? -1.959 -12.336 -0.315 1 98.62 102 TYR B N 1
ATOM 2378 C CA . TYR B 1 102 ? -2.584 -11.25 -1.059 1 98.62 102 TYR B CA 1
ATOM 2379 C C . TYR B 1 102 ? -4.07 -11.516 -1.272 1 98.62 102 TYR B C 1
ATOM 2381 O O . TYR B 1 102 ? -4.457 -12.625 -1.664 1 98.62 102 TYR B O 1
ATOM 2389 N N . VAL B 1 103 ? -4.883 -10.555 -1.006 1 98.56 103 VAL B N 1
ATOM 2390 C CA . VAL B 1 103 ? -6.254 -10.492 -1.497 1 98.56 103 VAL B CA 1
ATOM 2391 C C . VAL B 1 103 ? -6.426 -9.281 -2.408 1 98.56 103 VAL B C 1
ATOM 2393 O O . VAL B 1 103 ? -6.734 -8.18 -1.937 1 98.56 103 VAL B O 1
ATOM 2396 N N . ASP B 1 104 ? -6.277 -9.531 -3.662 1 98.5 104 ASP B N 1
ATOM 2397 C CA . ASP B 1 104 ? -6.223 -8.445 -4.637 1 98.5 104 ASP B CA 1
ATOM 2398 C C . ASP B 1 104 ? -7.582 -8.242 -5.305 1 98.5 104 ASP B C 1
ATOM 2400 O O . ASP B 1 104 ? -8.273 -9.211 -5.629 1 98.5 104 ASP B O 1
ATOM 2404 N N . GLY B 1 105 ? -7.973 -6.988 -5.418 1 98.44 105 GLY B N 1
ATOM 2405 C CA . GLY B 1 105 ? -9 -6.641 -6.387 1 98.44 105 GLY B CA 1
ATOM 2406 C C . GLY B 1 105 ? -8.453 -6.434 -7.789 1 98.44 105 GLY B C 1
ATOM 2407 O O . GLY B 1 105 ? -7.551 -5.617 -7.992 1 98.44 105 GLY B O 1
ATOM 2408 N N . ILE B 1 106 ? -9 -7.207 -8.68 1 98.56 106 ILE B N 1
ATOM 2409 C CA . ILE B 1 106 ? -8.5 -7.152 -10.047 1 98.56 106 ILE B CA 1
ATOM 2410 C C . ILE B 1 106 ? -9.617 -6.688 -10.984 1 98.56 106 ILE B C 1
ATOM 2412 O O . ILE B 1 106 ? -10.766 -7.113 -10.844 1 98.56 106 ILE B O 1
ATOM 2416 N N . ASP B 1 107 ? -9.203 -5.836 -11.883 1 98.56 107 ASP B N 1
ATOM 2417 C CA . ASP B 1 107 ? -10.117 -5.426 -12.945 1 98.56 107 ASP B CA 1
ATOM 2418 C C . ASP B 1 107 ? -9.445 -5.551 -14.312 1 98.56 107 ASP B C 1
ATOM 2420 O O . ASP B 1 107 ? -8.344 -5.043 -14.523 1 98.56 107 ASP B O 1
ATOM 2424 N N . VAL B 1 108 ? -10.047 -6.258 -15.133 1 97.81 108 VAL B N 1
ATOM 2425 C CA . VAL B 1 108 ? -9.57 -6.41 -16.5 1 97.81 108 VAL B CA 1
ATOM 2426 C C . VAL B 1 108 ? -10.664 -6 -17.484 1 97.81 108 VAL B C 1
ATOM 2428 O O . VAL B 1 108 ? -11.633 -6.734 -17.688 1 97.81 108 VAL B O 1
ATOM 2431 N N . ASP B 1 109 ? -10.508 -4.871 -18.109 1 94 109 ASP B N 1
ATOM 2432 C CA . ASP B 1 109 ? -11.445 -4.371 -19.125 1 94 109 ASP B CA 1
ATOM 2433 C C . ASP B 1 109 ? -12.875 -4.344 -18.578 1 94 109 ASP B C 1
ATOM 2435 O O . ASP B 1 109 ? -13.797 -4.801 -19.25 1 94 109 ASP B O 1
ATOM 2439 N N . GLY B 1 110 ? -12.977 -3.979 -17.375 1 94.06 110 GLY B N 1
ATOM 2440 C CA . GLY B 1 110 ? -14.305 -3.785 -16.812 1 94.06 110 GLY B CA 1
ATOM 2441 C C . GLY B 1 110 ? -14.805 -4.977 -16.031 1 94.06 110 GLY B C 1
ATOM 2442 O O . GLY B 1 110 ? -15.836 -4.898 -15.352 1 94.06 110 GLY B O 1
ATOM 2443 N N . VAL B 1 111 ? -14.172 -6.105 -16.125 1 97.56 111 VAL B N 1
ATOM 2444 C CA . VAL B 1 111 ? -14.531 -7.281 -15.352 1 97.56 111 VAL B CA 1
ATOM 2445 C C . VAL B 1 111 ? -13.711 -7.324 -14.062 1 97.56 111 VAL B C 1
ATOM 2447 O O . VAL B 1 111 ? -12.492 -7.492 -14.102 1 97.56 111 VAL B O 1
ATOM 2450 N N . SER B 1 112 ? -14.438 -7.238 -12.977 1 97.56 112 SER B N 1
ATOM 2451 C CA . SER B 1 112 ? -13.75 -7.129 -11.695 1 97.56 112 SER B CA 1
ATOM 2452 C C . SER B 1 112 ? -13.977 -8.367 -10.836 1 97.56 112 SER B C 1
ATOM 2454 O O . SER B 1 112 ? -14.984 -9.062 -10.992 1 97.56 112 SER B O 1
ATOM 2456 N N . GLY B 1 113 ? -13.055 -8.586 -10.008 1 98 113 GLY B N 1
ATOM 2457 C CA . GLY B 1 113 ? -13.156 -9.68 -9.055 1 98 113 GLY B CA 1
ATOM 2458 C C . GLY B 1 113 ? -11.945 -9.781 -8.141 1 98 113 GLY B C 1
ATOM 2459 O O . GLY B 1 113 ? -10.945 -9.086 -8.352 1 98 113 GLY B O 1
ATOM 2460 N N . ASP B 1 114 ? -12.094 -10.625 -7.18 1 98.38 114 ASP B N 1
ATOM 2461 C CA . ASP B 1 114 ? -11.016 -10.828 -6.219 1 98.38 114 ASP B CA 1
ATOM 2462 C C . ASP B 1 114 ? -10.156 -12.039 -6.605 1 98.38 114 ASP B C 1
ATOM 2464 O O . ASP B 1 114 ? -10.648 -12.969 -7.242 1 98.38 114 ASP B O 1
ATOM 2468 N N . SER B 1 115 ? -8.961 -11.898 -6.293 1 98.75 115 SER B N 1
ATOM 2469 C CA . SER B 1 115 ? -8.039 -13.031 -6.352 1 98.75 115 SER B CA 1
ATOM 2470 C C . SER B 1 115 ? -7.234 -13.164 -5.062 1 98.75 115 SER B C 1
ATOM 2472 O O . SER B 1 115 ? -6.926 -12.156 -4.418 1 98.75 115 SER B O 1
ATOM 2474 N N . VAL B 1 116 ? -6.941 -14.367 -4.613 1 98.81 116 VAL B N 1
ATOM 2475 C CA . VAL B 1 116 ? -6.152 -14.641 -3.416 1 98.81 116 VAL B CA 1
ATOM 2476 C C . VAL B 1 116 ? -4.891 -15.406 -3.791 1 98.81 116 VAL B C 1
ATOM 2478 O O . VAL B 1 116 ? -4.961 -16.469 -4.426 1 98.81 116 VAL B O 1
ATOM 2481 N N . ILE B 1 117 ? -3.744 -14.883 -3.418 1 98.69 117 ILE B N 1
ATOM 2482 C CA . ILE B 1 117 ? -2.455 -15.484 -3.746 1 98.69 117 ILE B CA 1
ATOM 2483 C C . ILE B 1 117 ? -1.64 -15.688 -2.471 1 98.69 117 ILE B C 1
ATOM 2485 O O . ILE B 1 117 ? -1.643 -14.828 -1.583 1 98.69 117 ILE B O 1
ATOM 2489 N N . LYS B 1 118 ? -1.026 -16.766 -2.367 1 98.12 118 LYS B N 1
ATOM 2490 C CA . LYS B 1 118 ? -0.065 -17.047 -1.306 1 98.12 118 LYS B CA 1
ATOM 2491 C C . LYS B 1 118 ? 1.356 -17.125 -1.856 1 98.12 118 LYS B C 1
ATOM 2493 O O . LYS B 1 118 ? 1.626 -17.875 -2.793 1 98.12 118 LYS B O 1
ATOM 2498 N N . GLU B 1 119 ? 2.139 -16.328 -1.266 1 98.12 119 GLU B N 1
ATOM 2499 C CA . GLU B 1 119 ? 3.555 -16.266 -1.611 1 98.12 119 GLU B CA 1
ATOM 2500 C C . GLU B 1 119 ? 4.43 -16.719 -0.448 1 98.12 119 GLU B C 1
ATOM 2502 O O . GLU B 1 119 ? 4.266 -16.25 0.681 1 98.12 119 GLU B O 1
ATOM 2507 N N . ILE B 1 120 ? 5.293 -17.625 -0.649 1 97.06 120 ILE B N 1
ATOM 2508 C CA . ILE B 1 120 ? 6.277 -18.062 0.34 1 97.06 120 ILE B CA 1
ATOM 2509 C C . ILE B 1 120 ? 7.684 -17.797 -0.185 1 97.06 120 ILE B C 1
ATOM 2511 O O . ILE B 1 120 ? 8.086 -18.344 -1.211 1 97.06 120 ILE B O 1
ATOM 2515 N N . ARG B 1 121 ? 8.375 -17 0.53 1 96.88 121 ARG B N 1
ATOM 2516 C CA . ARG B 1 121 ? 9.688 -16.562 0.06 1 96.88 121 ARG B CA 1
ATOM 2517 C C . ARG B 1 121 ? 10.789 -16.984 1.029 1 96.88 121 ARG B C 1
ATOM 2519 O O . ARG B 1 121 ? 10.617 -16.875 2.246 1 96.88 121 ARG B O 1
ATOM 2526 N N . VAL B 1 122 ? 11.867 -17.453 0.477 1 95 122 VAL B N 1
ATOM 2527 C CA . VAL B 1 122 ? 13.062 -17.812 1.23 1 95 122 VAL B CA 1
ATOM 2528 C C . VAL B 1 122 ? 14.273 -17.047 0.673 1 95 122 VAL B C 1
ATOM 2530 O O . VAL B 1 122 ? 14.508 -17.062 -0.536 1 95 122 VAL B O 1
ATOM 2533 N N . VAL B 1 123 ? 14.914 -16.344 1.575 1 92.62 123 VAL B N 1
ATOM 2534 C CA . VAL B 1 123 ? 16.156 -15.672 1.202 1 92.62 123 VAL B CA 1
ATOM 2535 C C . VAL B 1 123 ? 17.328 -16.297 1.966 1 92.62 123 VAL B C 1
ATOM 2537 O O . VAL B 1 123 ? 17.219 -16.562 3.162 1 92.62 123 VAL B O 1
ATOM 2540 N N . GLY B 1 124 ? 18.375 -16.531 1.292 1 91.25 124 GLY B N 1
ATOM 2541 C CA . GLY B 1 124 ? 19.516 -17.141 1.938 1 91.25 124 GLY B CA 1
ATOM 2542 C C . GLY B 1 124 ? 20.828 -16.859 1.221 1 91.25 124 GLY B C 1
ATOM 2543 O O . GLY B 1 124 ? 20.844 -16.109 0.234 1 91.25 124 GLY B O 1
ATOM 2544 N N . THR B 1 125 ? 21.781 -17.297 1.878 1 88.44 125 THR B N 1
ATOM 2545 C CA . THR B 1 125 ? 23.109 -17.141 1.306 1 88.44 125 THR B CA 1
ATOM 2546 C C . THR B 1 125 ? 23.719 -18.5 0.948 1 88.44 125 THR B C 1
ATOM 2548 O O . THR B 1 125 ? 23.266 -19.531 1.455 1 88.44 125 THR B O 1
ATOM 2551 N N . GLY B 1 126 ? 24.641 -18.484 0.032 1 79.38 126 GLY B N 1
ATOM 2552 C CA . GLY B 1 126 ? 25.359 -19.703 -0.348 1 79.38 126 GLY B CA 1
ATOM 2553 C C . GLY B 1 126 ? 24.781 -20.375 -1.581 1 79.38 126 GLY B C 1
ATOM 2554 O O . GLY B 1 126 ? 24.109 -19.719 -2.395 1 79.38 126 GLY B O 1
ATOM 2555 N N . TYR B 1 127 ? 25.188 -21.781 -1.728 1 72.56 127 TYR B N 1
ATOM 2556 C CA . TYR B 1 127 ? 24.922 -22.406 -3.014 1 72.56 127 TYR B CA 1
ATOM 2557 C C . TYR B 1 127 ? 23.891 -23.516 -2.873 1 72.56 127 TYR B C 1
ATOM 2559 O O . TYR B 1 127 ? 23.5 -24.156 -3.859 1 72.56 127 TYR B O 1
ATOM 2567 N N . ASN B 1 128 ? 23.391 -23.672 -1.8 1 81.06 128 ASN B N 1
ATOM 2568 C CA . ASN B 1 128 ? 22.5 -24.828 -1.623 1 81.06 128 ASN B CA 1
ATOM 2569 C C . ASN B 1 128 ? 21.031 -24.438 -1.79 1 81.06 128 ASN B C 1
ATOM 2571 O O . ASN B 1 128 ? 20.203 -24.812 -0.966 1 81.06 128 ASN B O 1
ATOM 2575 N N . PHE B 1 129 ? 20.766 -23.766 -2.961 1 89.06 129 PHE B N 1
ATOM 2576 C CA . PHE B 1 129 ? 19.391 -23.312 -3.143 1 89.06 129 PHE B CA 1
ATOM 2577 C C . PHE B 1 129 ? 18.516 -24.453 -3.674 1 89.06 129 PHE B C 1
ATOM 2579 O O . PHE B 1 129 ? 17.281 -24.375 -3.582 1 89.06 129 PHE B O 1
ATOM 2586 N N . GLU B 1 130 ? 19.109 -25.531 -4.215 1 89.56 130 GLU B N 1
ATOM 2587 C CA . GLU B 1 130 ? 18.344 -26.641 -4.754 1 89.56 130 GLU B CA 1
ATOM 2588 C C . GLU B 1 130 ? 17.516 -27.328 -3.666 1 89.56 130 GLU B C 1
ATOM 2590 O O . GLU B 1 130 ? 16.375 -27.734 -3.908 1 89.56 130 GLU B O 1
ATOM 2595 N N . LYS B 1 131 ? 18.125 -27.391 -2.555 1 90.19 131 LYS B N 1
ATOM 2596 C CA . LYS B 1 131 ? 17.391 -27.984 -1.436 1 90.19 131 LYS B CA 1
ATOM 2597 C C . LYS B 1 131 ? 16.172 -27.156 -1.06 1 90.19 131 LYS B C 1
ATOM 2599 O O . LYS B 1 131 ? 15.141 -27.703 -0.671 1 90.19 131 LYS B O 1
ATOM 2604 N N . ILE B 1 132 ? 16.344 -25.891 -1.119 1 93.44 132 ILE B N 1
ATOM 2605 C CA . ILE B 1 132 ? 15.25 -24.984 -0.808 1 93.44 132 ILE B CA 1
ATOM 2606 C C . ILE B 1 132 ? 14.141 -25.141 -1.847 1 93.44 132 ILE B C 1
ATOM 2608 O O . ILE B 1 132 ? 12.961 -25.188 -1.501 1 93.44 132 ILE B O 1
ATOM 2612 N N . VAL B 1 133 ? 14.539 -25.281 -3.094 1 94.81 133 VAL B N 1
ATOM 2613 C CA . VAL B 1 133 ? 13.57 -25.469 -4.164 1 94.81 133 VAL B CA 1
ATOM 2614 C C . VAL B 1 133 ? 12.789 -26.766 -3.93 1 94.81 133 VAL B C 1
ATOM 2616 O O . VAL B 1 133 ? 11.562 -26.781 -4.008 1 94.81 133 VAL B O 1
ATOM 2619 N N . ASP B 1 134 ? 13.508 -27.781 -3.586 1 92.94 134 ASP B N 1
ATOM 2620 C CA . ASP B 1 134 ? 12.875 -29.078 -3.332 1 92.94 134 ASP B CA 1
ATOM 2621 C C . ASP B 1 134 ? 11.891 -28.984 -2.17 1 92.94 134 ASP B C 1
ATOM 2623 O O . ASP B 1 134 ? 10.805 -29.562 -2.225 1 92.94 134 ASP B O 1
ATOM 2627 N N . GLY B 1 135 ? 12.328 -28.312 -1.179 1 91.94 135 GLY B N 1
ATOM 2628 C CA . GLY B 1 135 ? 11.445 -28.109 -0.038 1 91.94 135 GLY B CA 1
ATOM 2629 C C . GLY B 1 135 ? 10.156 -27.391 -0.395 1 91.94 135 GLY B C 1
ATOM 2630 O O . GLY B 1 135 ? 9.086 -27.75 0.095 1 91.94 135 GLY B O 1
ATOM 2631 N N . LEU B 1 136 ? 10.281 -26.438 -1.229 1 95.25 136 LEU B N 1
ATOM 2632 C CA . LEU B 1 136 ? 9.109 -25.656 -1.611 1 95.25 136 LEU B CA 1
ATOM 2633 C C . LEU B 1 136 ? 8.219 -26.453 -2.572 1 95.25 136 LEU B C 1
ATOM 2635 O O . LEU B 1 136 ? 7.004 -26.25 -2.602 1 95.25 136 LEU B O 1
ATOM 2639 N N . LEU B 1 137 ? 8.789 -27.312 -3.336 1 95.31 137 LEU B N 1
ATOM 2640 C CA . LEU B 1 137 ? 8.039 -28.156 -4.262 1 95.31 137 LEU B CA 1
ATOM 2641 C C . LEU B 1 137 ? 7.039 -29.031 -3.508 1 95.31 137 LEU B C 1
ATOM 2643 O O . LEU B 1 137 ? 5.98 -29.375 -4.039 1 95.31 137 LEU B O 1
ATOM 2647 N N . GLU B 1 138 ? 7.355 -29.328 -2.346 1 92.62 138 GLU B N 1
ATOM 2648 C CA . GLU B 1 138 ? 6.488 -30.172 -1.528 1 92.62 138 GLU B CA 1
ATOM 2649 C C . GLU B 1 138 ? 5.164 -29.469 -1.223 1 92.62 138 GLU B C 1
ATOM 2651 O O . GLU B 1 138 ? 4.184 -30.125 -0.87 1 92.62 138 GLU B O 1
ATOM 2656 N N . LEU B 1 139 ? 5.129 -28.219 -1.364 1 94.81 139 LEU B N 1
ATOM 2657 C CA . LEU B 1 139 ? 3.922 -27.453 -1.079 1 94.81 139 LEU B CA 1
ATOM 2658 C C . LEU B 1 139 ? 3.012 -27.406 -2.301 1 94.81 139 LEU B C 1
ATOM 2660 O O . LEU B 1 139 ? 1.92 -26.828 -2.242 1 94.81 139 LEU B O 1
ATOM 2664 N N . SER B 1 140 ? 3.406 -27.922 -3.432 1 94.75 140 SER B N 1
ATOM 2665 C CA . SER B 1 140 ? 2.674 -28.016 -4.691 1 94.75 140 SER B CA 1
ATOM 2666 C C . SER B 1 140 ? 2.227 -26.625 -5.168 1 94.75 140 SER B C 1
ATOM 2668 O O . SER B 1 140 ? 1.052 -26.422 -5.477 1 94.75 140 SER B O 1
ATOM 2670 N N . PRO B 1 141 ? 3.184 -25.734 -5.258 1 97.5 141 PRO B N 1
ATOM 2671 C CA . PRO B 1 141 ? 2.836 -24.406 -5.801 1 97.5 141 PRO B CA 1
ATOM 2672 C C . PRO B 1 141 ? 2.637 -24.438 -7.312 1 97.5 141 PRO B C 1
ATOM 2674 O O . PRO B 1 141 ? 2.943 -25.438 -7.969 1 97.5 141 PRO B O 1
ATOM 2677 N N . ARG B 1 142 ? 2.115 -23.359 -7.793 1 97.75 142 ARG B N 1
ATOM 2678 C CA . ARG B 1 142 ? 1.938 -23.234 -9.234 1 97.75 142 ARG B CA 1
ATOM 2679 C C . ARG B 1 142 ? 3.238 -22.797 -9.914 1 97.75 142 ARG B C 1
ATOM 2681 O O . ARG B 1 142 ? 3.551 -23.266 -11.016 1 97.75 142 ARG B O 1
ATOM 2688 N N . LEU B 1 143 ? 3.953 -21.969 -9.203 1 98.38 143 LEU B N 1
ATOM 2689 C CA . LEU B 1 143 ? 5.168 -21.391 -9.758 1 98.38 143 LEU B CA 1
ATOM 2690 C C . LEU B 1 143 ? 6.227 -21.203 -8.68 1 98.38 143 LEU B C 1
ATOM 2692 O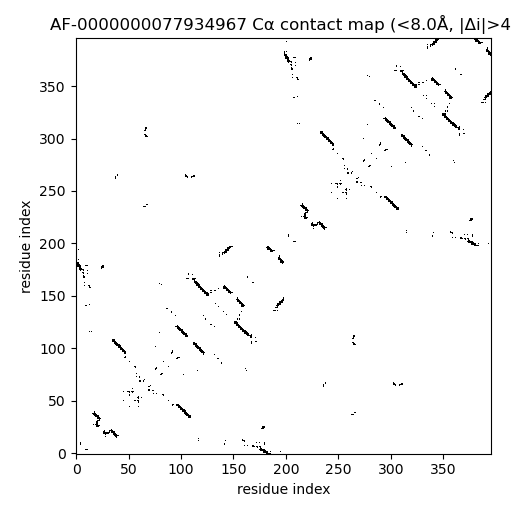 O . LEU B 1 143 ? 5.91 -20.781 -7.562 1 98.38 143 LEU B O 1
ATOM 2696 N N . ILE B 1 144 ? 7.414 -21.516 -8.992 1 98.25 144 ILE B N 1
ATOM 2697 C CA . ILE B 1 144 ? 8.562 -21.141 -8.18 1 98.25 144 ILE B CA 1
ATOM 2698 C C . ILE B 1 144 ? 9.523 -20.281 -9.008 1 98.25 144 ILE B C 1
ATOM 2700 O O . ILE B 1 144 ? 9.844 -20.625 -10.148 1 98.25 144 ILE B O 1
ATOM 2704 N N . THR B 1 145 ? 9.945 -19.172 -8.516 1 97.88 145 THR B N 1
ATOM 2705 C CA . THR B 1 145 ? 10.992 -18.375 -9.133 1 97.88 145 THR B CA 1
ATOM 2706 C C . THR B 1 145 ? 12.281 -18.438 -8.32 1 97.88 145 THR B C 1
ATOM 2708 O O . THR B 1 145 ? 12.25 -18.406 -7.09 1 97.88 145 THR B O 1
ATOM 2711 N N . VAL B 1 146 ? 13.367 -18.562 -9.023 1 96.44 146 VAL B N 1
ATOM 2712 C CA . VAL B 1 146 ? 14.672 -18.688 -8.383 1 96.44 146 VAL B CA 1
ATOM 2713 C C . VAL B 1 146 ? 15.602 -17.594 -8.883 1 96.44 146 VAL B C 1
ATOM 2715 O O . VAL B 1 146 ? 15.883 -17.5 -10.086 1 96.44 146 VAL B O 1
ATOM 2718 N N . GLN B 1 147 ? 15.953 -16.766 -7.984 1 95.06 147 GLN B N 1
ATOM 2719 C CA . GLN B 1 147 ? 16.953 -15.75 -8.273 1 95.06 147 GLN B CA 1
ATOM 2720 C C . GLN B 1 147 ? 18.25 -16.031 -7.52 1 95.06 147 GLN B C 1
ATOM 2722 O O . GLN B 1 147 ? 18.25 -16.125 -6.293 1 95.06 147 GLN B O 1
ATOM 2727 N N . VAL B 1 148 ? 19.328 -16.188 -8.258 1 90.06 148 VAL B N 1
ATOM 2728 C CA . VAL B 1 148 ? 20.641 -16.453 -7.664 1 90.06 148 VAL B CA 1
ATOM 2729 C C . VAL B 1 148 ? 21.625 -15.375 -8.094 1 90.06 148 VAL B C 1
ATOM 2731 O O . VAL B 1 148 ? 21.75 -15.062 -9.281 1 90.06 148 VAL B O 1
ATOM 2734 N N . ARG B 1 149 ? 22.203 -14.727 -7.078 1 87.25 149 ARG B N 1
ATOM 2735 C CA . ARG B 1 149 ? 23.203 -13.727 -7.402 1 87.25 149 ARG B CA 1
ATOM 2736 C C . ARG B 1 149 ? 24.609 -14.227 -7.082 1 87.25 149 ARG B C 1
ATOM 2738 O O . ARG B 1 149 ? 25.031 -14.242 -5.922 1 87.25 149 ARG B O 1
ATOM 2745 N N . GLN B 1 150 ? 25.422 -14.383 -8.109 1 78.56 150 GLN B N 1
ATOM 2746 C CA . GLN B 1 150 ? 26.844 -14.719 -8.141 1 78.56 150 GLN B CA 1
ATOM 2747 C C . GLN B 1 150 ? 27.234 -15.594 -6.949 1 78.56 150 GLN B C 1
ATOM 2749 O O . GLN B 1 150 ? 28.266 -15.375 -6.316 1 78.56 150 GLN B O 1
ATOM 2754 N N . GLY B 1 151 ? 26.438 -16.375 -6.523 1 69.69 151 GLY B N 1
ATOM 2755 C CA . GLY B 1 151 ? 26.766 -17.297 -5.449 1 69.69 151 GLY B CA 1
ATOM 2756 C C . GLY B 1 151 ? 26.812 -16.641 -4.086 1 69.69 151 GLY B C 1
ATOM 2757 O O . GLY B 1 151 ? 27.266 -17.234 -3.107 1 69.69 151 GLY B O 1
ATOM 2758 N N . VAL B 1 152 ? 26.422 -15.5 -4.023 1 84.38 152 VAL B N 1
ATOM 2759 C CA . VAL B 1 152 ? 26.438 -14.773 -2.758 1 84.38 152 VAL B CA 1
ATOM 2760 C C . VAL B 1 152 ? 25.109 -14.953 -2.033 1 84.38 152 VAL B C 1
ATOM 2762 O O . VAL B 1 152 ? 25.078 -15.297 -0.849 1 84.38 152 VAL B O 1
ATOM 2765 N N . TRP B 1 153 ? 24.016 -14.711 -2.76 1 91.19 153 TRP B N 1
ATOM 2766 C CA . TRP B 1 153 ? 22.719 -14.898 -2.113 1 91.19 153 TRP B CA 1
ATOM 2767 C C . TRP B 1 153 ? 21.688 -15.43 -3.104 1 91.19 153 TRP B C 1
ATOM 2769 O O . TRP B 1 153 ? 21.906 -15.414 -4.316 1 91.19 153 TRP B O 1
ATOM 2779 N N . TYR B 1 154 ? 20.656 -16.062 -2.625 1 93.12 154 TYR B N 1
ATOM 2780 C CA . TYR B 1 154 ? 19.547 -16.5 -3.455 1 93.12 154 TYR B CA 1
ATOM 2781 C C . TYR B 1 154 ? 18.219 -16.062 -2.85 1 93.12 154 TYR B C 1
ATOM 2783 O O . TYR B 1 154 ? 18.125 -15.82 -1.646 1 93.12 154 TYR B O 1
ATOM 2791 N N . MET B 1 155 ? 17.266 -15.859 -3.643 1 95.75 155 MET B N 1
ATOM 2792 C CA . MET B 1 155 ? 15.875 -15.641 -3.291 1 95.75 155 MET B CA 1
ATOM 2793 C C . MET B 1 155 ? 14.961 -16.594 -4.062 1 95.75 155 MET B C 1
ATOM 2795 O O . MET B 1 155 ? 14.969 -16.609 -5.293 1 95.75 155 MET B O 1
ATOM 2799 N N . ILE B 1 156 ? 14.305 -17.406 -3.357 1 96.69 156 ILE B N 1
ATOM 2800 C CA . ILE B 1 156 ? 13.383 -18.375 -3.941 1 96.69 156 ILE B CA 1
ATOM 2801 C C . ILE B 1 156 ? 11.961 -18.078 -3.457 1 96.69 156 ILE B C 1
ATOM 2803 O O . ILE B 1 156 ? 11.727 -17.953 -2.254 1 96.69 156 ILE B O 1
ATOM 2807 N N . THR B 1 157 ? 11.07 -17.969 -4.414 1 97.56 157 THR B N 1
ATOM 2808 C CA . THR B 1 157 ? 9.695 -17.625 -4.066 1 97.56 157 THR B CA 1
ATOM 2809 C C . THR B 1 157 ? 8.711 -18.609 -4.699 1 97.56 157 THR B C 1
ATOM 2811 O O . THR B 1 157 ? 8.797 -18.891 -5.895 1 97.56 157 THR B O 1
ATOM 2814 N N . SER B 1 158 ? 7.816 -19.125 -3.965 1 97.81 158 SER B N 1
ATOM 2815 C CA . SER B 1 158 ? 6.738 -19.969 -4.473 1 97.81 158 SER B CA 1
ATOM 2816 C C . SER B 1 158 ? 5.406 -19.234 -4.465 1 97.81 158 SER B C 1
ATOM 2818 O O . SER B 1 158 ? 5.125 -18.453 -3.545 1 97.81 158 SER B O 1
ATOM 2820 N N . TYR B 1 159 ? 4.668 -19.5 -5.461 1 98.31 159 TYR B N 1
ATOM 2821 C CA . TYR B 1 159 ? 3.375 -18.828 -5.602 1 98.31 159 TYR B CA 1
ATOM 2822 C C . TYR B 1 159 ? 2.254 -19.859 -5.742 1 98.31 159 TYR B C 1
ATOM 2824 O O . TYR B 1 159 ? 2.357 -20.797 -6.539 1 98.31 159 TYR B O 1
ATOM 2832 N N . THR B 1 160 ? 1.219 -19.641 -5.031 1 97.81 160 THR B N 1
ATOM 2833 C CA . THR B 1 160 ? -0.008 -20.422 -5.141 1 97.81 160 THR B CA 1
ATOM 2834 C C . THR B 1 160 ? -1.226 -19.516 -5.238 1 97.8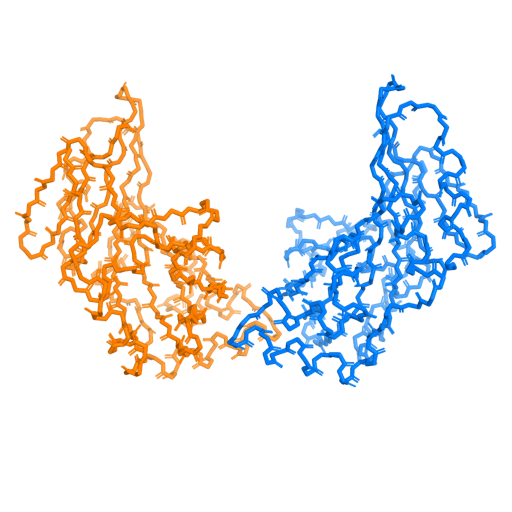1 160 THR B C 1
ATOM 2836 O O . THR B 1 160 ? -1.377 -18.578 -4.445 1 97.81 160 THR B O 1
ATOM 2839 N N . CYS B 1 161 ? -2.016 -19.766 -6.234 1 97.88 161 CYS B N 1
ATOM 2840 C CA . CYS B 1 161 ? -3.291 -19.062 -6.324 1 97.88 161 CYS B CA 1
ATOM 2841 C C . CYS B 1 161 ? -4.387 -19.828 -5.594 1 97.88 161 CYS B C 1
ATOM 2843 O O . CYS B 1 161 ? -4.73 -20.938 -5.984 1 97.88 161 CYS B O 1
ATOM 2845 N N . LEU B 1 162 ? -4.984 -19.219 -4.609 1 97.75 162 LEU B N 1
ATOM 2846 C CA . LEU B 1 162 ? -5.945 -19.906 -3.754 1 97.75 162 LEU B CA 1
ATOM 2847 C C . LEU B 1 162 ? -7.367 -19.719 -4.273 1 97.75 162 LEU B C 1
ATOM 2849 O O . LEU B 1 162 ? -8.234 -20.578 -4.062 1 97.75 162 LEU B O 1
ATOM 2853 N N . TYR B 1 163 ? -7.559 -18.594 -4.883 1 98.38 163 TYR B N 1
ATOM 2854 C CA . TYR B 1 163 ? -8.914 -18.25 -5.289 1 98.38 163 TYR B CA 1
ATOM 2855 C C . TYR B 1 163 ? -8.914 -17.203 -6.398 1 98.38 163 TYR B C 1
ATOM 2857 O O . TYR B 1 163 ? -8.055 -16.312 -6.414 1 98.38 163 TYR B O 1
ATOM 2865 N N . ILE B 1 164 ? -9.82 -17.344 -7.316 1 98.5 164 ILE B N 1
ATOM 2866 C CA . ILE B 1 164 ? -10.164 -16.328 -8.305 1 98.5 164 ILE B CA 1
ATOM 2867 C C . ILE B 1 164 ? -11.68 -16.297 -8.508 1 98.5 164 ILE B C 1
ATOM 2869 O O . ILE B 1 164 ? -12.305 -17.344 -8.719 1 98.5 164 ILE B O 1
ATOM 2873 N N . ASP B 1 165 ? -12.188 -15.133 -8.477 1 98.44 165 ASP B N 1
ATOM 2874 C CA . ASP B 1 165 ? -13.609 -15.039 -8.812 1 98.44 165 ASP B CA 1
ATOM 2875 C C . ASP B 1 165 ? -13.883 -15.602 -10.203 1 98.44 165 ASP B C 1
ATOM 2877 O O . ASP B 1 165 ? -13.109 -15.367 -11.133 1 98.44 165 ASP B O 1
ATOM 2881 N N . GLN B 1 166 ? -15.016 -16.156 -10.352 1 98.06 166 GLN B N 1
ATOM 2882 C CA . GLN B 1 166 ? -15.32 -16.922 -11.555 1 98.06 166 GLN B CA 1
ATOM 2883 C C . GLN B 1 166 ? -15.336 -16.016 -12.781 1 98.06 166 GLN B C 1
ATOM 2885 O O . GLN B 1 166 ? -14.773 -16.375 -13.82 1 98.06 166 GLN B O 1
ATOM 2890 N N . ALA B 1 167 ? -15.961 -14.906 -12.695 1 97.81 167 ALA B N 1
ATOM 2891 C CA . ALA B 1 167 ? -16.047 -13.992 -13.836 1 97.81 167 ALA B CA 1
ATOM 2892 C C . ALA B 1 167 ? -14.656 -13.523 -14.258 1 97.81 167 ALA B C 1
ATOM 2894 O O . ALA B 1 167 ? -14.352 -13.453 -15.453 1 97.81 167 ALA B O 1
ATOM 2895 N N . LEU B 1 168 ? -13.883 -13.266 -13.297 1 98.38 168 LEU B N 1
ATOM 2896 C CA . LEU B 1 168 ? -12.508 -12.844 -13.555 1 98.38 168 LEU B CA 1
ATOM 2897 C C . LEU B 1 168 ? -11.695 -13.977 -14.172 1 98.38 168 LEU B C 1
ATOM 2899 O O . LEU B 1 168 ? -10.93 -13.758 -15.117 1 98.38 168 LEU B O 1
ATOM 2903 N N . LYS B 1 169 ? -11.883 -15.102 -13.664 1 98.25 169 LYS B N 1
ATOM 2904 C CA . LYS B 1 169 ? -11.18 -16.281 -14.172 1 98.25 169 LYS B CA 1
ATOM 2905 C C . LYS B 1 169 ? -11.484 -16.5 -15.656 1 98.25 169 LYS B C 1
ATOM 2907 O O . LYS B 1 169 ? -10.578 -16.75 -16.453 1 98.25 169 LYS B O 1
ATOM 2912 N N . LYS B 1 170 ? -12.695 -16.375 -15.984 1 98.06 170 LYS B N 1
ATOM 2913 C CA . LYS B 1 170 ? -13.117 -16.516 -17.375 1 98.06 170 LYS B CA 1
ATOM 2914 C C . LYS B 1 170 ? -12.461 -15.469 -18.266 1 98.06 170 LYS B C 1
ATOM 2916 O O . LYS B 1 170 ? -12 -15.773 -19.359 1 98.06 170 LYS B O 1
ATOM 2921 N N . LYS B 1 171 ? -12.453 -14.281 -17.781 1 97.81 171 LYS B N 1
ATOM 2922 C CA . LYS B 1 171 ? -11.836 -13.203 -18.547 1 97.81 171 LYS B CA 1
ATOM 2923 C C . LYS B 1 171 ? -10.344 -13.453 -18.75 1 97.81 171 LYS B C 1
ATOM 2925 O O . LYS B 1 171 ? -9.812 -13.242 -19.844 1 97.81 171 LYS B O 1
ATOM 2930 N N . LEU B 1 172 ? -9.695 -13.938 -17.719 1 97.88 172 LEU B N 1
ATOM 2931 C CA . LEU B 1 172 ? -8.25 -14.164 -17.766 1 97.88 172 LEU B CA 1
ATOM 2932 C C . LEU B 1 172 ? -7.91 -15.32 -18.703 1 97.88 172 LEU B C 1
ATOM 2934 O O . LEU B 1 172 ? -6.785 -15.406 -19.203 1 97.88 172 LEU B O 1
ATOM 2938 N N . GLN B 1 173 ? -8.844 -16.141 -18.938 1 97.06 173 GLN B N 1
ATOM 2939 C CA . GLN B 1 173 ? -8.641 -17.266 -19.828 1 97.06 173 GLN B CA 1
ATOM 2940 C C . GLN B 1 173 ? -8.312 -16.797 -21.25 1 97.06 173 GLN B C 1
ATOM 2942 O O . GLN B 1 173 ? -7.648 -17.516 -22 1 97.06 173 GLN B O 1
ATOM 2947 N N . SER B 1 174 ? -8.672 -15.617 -21.562 1 95.06 174 SER B N 1
ATOM 2948 C CA . SER B 1 174 ? -8.453 -15.094 -22.891 1 95.06 174 SER B CA 1
ATOM 2949 C C . SER B 1 174 ? -6.992 -14.695 -23.094 1 95.06 174 SER B C 1
ATOM 2951 O O . SER B 1 174 ? -6.566 -14.414 -24.219 1 95.06 174 SER B O 1
ATOM 2953 N N . PHE B 1 175 ? -6.219 -14.75 -22.031 1 96.19 175 PHE B N 1
ATOM 2954 C CA . PHE B 1 175 ? -4.844 -14.266 -22.125 1 96.19 175 PHE B CA 1
ATOM 2955 C C . PHE B 1 175 ? -3.857 -15.43 -22.047 1 96.19 175 PHE B C 1
ATOM 2957 O O . PHE B 1 175 ? -2.682 -15.227 -21.734 1 96.19 175 PHE B O 1
ATOM 2964 N N . VAL B 1 176 ? -4.336 -16.516 -22.328 1 95.38 176 VAL B N 1
ATOM 2965 C CA . VAL B 1 176 ? -3.477 -17.688 -22.328 1 95.38 176 VAL B CA 1
ATOM 2966 C C . VAL B 1 176 ? -2.436 -17.578 -23.438 1 95.38 176 VAL B C 1
ATOM 2968 O O . VAL B 1 176 ? -2.725 -17.047 -24.516 1 95.38 176 VAL B O 1
ATOM 2971 N N . ASN B 1 177 ? -1.185 -17.984 -23.141 1 95.88 177 ASN B N 1
ATOM 2972 C CA . ASN B 1 177 ? -0.043 -18.078 -24.047 1 95.88 177 ASN B CA 1
ATOM 2973 C C . ASN B 1 177 ? 0.72 -16.766 -24.109 1 95.88 177 ASN B C 1
ATOM 2975 O O . ASN B 1 177 ? 1.713 -16.641 -24.828 1 95.88 177 ASN B O 1
ATOM 2979 N N . LEU B 1 178 ? 0.315 -15.828 -23.359 1 97 178 LEU B N 1
ATOM 2980 C CA . LEU B 1 178 ? 1.089 -14.594 -23.25 1 97 178 LEU B CA 1
ATOM 2981 C C . LEU B 1 178 ? 2.4 -14.836 -22.516 1 97 178 LEU B C 1
ATOM 2983 O O . LEU B 1 178 ? 2.482 -15.719 -21.656 1 97 178 LEU B O 1
ATOM 2987 N N . LYS B 1 179 ? 3.32 -14.008 -22.828 1 96.44 179 LYS B N 1
ATOM 2988 C CA . LYS B 1 179 ? 4.586 -14.047 -22.109 1 96.44 179 LYS B CA 1
ATOM 2989 C C . LYS B 1 179 ? 4.457 -13.375 -20.75 1 96.44 179 LYS B C 1
ATOM 2991 O O . LYS B 1 179 ? 4.121 -12.195 -20.656 1 96.44 179 LYS B O 1
ATOM 2996 N N . ARG B 1 180 ? 4.762 -14.117 -19.75 1 95.5 180 ARG B N 1
ATOM 2997 C CA . ARG B 1 180 ? 4.613 -13.594 -18.406 1 95.5 180 ARG B CA 1
ATOM 2998 C C . ARG B 1 180 ? 5.957 -13.156 -17.828 1 95.5 180 ARG B C 1
ATOM 3000 O O . ARG B 1 180 ? 6.09 -12.047 -17.312 1 95.5 180 ARG B O 1
ATOM 3007 N N . LEU B 1 181 ? 6.941 -14.047 -17.953 1 94.25 181 LEU B N 1
ATOM 3008 C CA . LEU B 1 181 ? 8.266 -13.797 -17.391 1 94.25 181 LEU B CA 1
ATOM 3009 C C . LEU B 1 181 ? 9.359 -14.281 -18.344 1 94.25 181 LEU B C 1
ATOM 3011 O O . LEU B 1 181 ? 9.148 -15.219 -19.109 1 94.25 181 LEU B O 1
ATOM 3015 N N . SER B 1 182 ? 10.484 -13.594 -18.234 1 94.56 182 SER B N 1
ATOM 3016 C CA . SER B 1 182 ? 11.695 -14.086 -18.875 1 94.56 182 SER B CA 1
ATOM 3017 C C . SER B 1 182 ? 12.555 -14.883 -17.891 1 94.56 182 SER B C 1
ATOM 3019 O O . SER B 1 182 ? 12.898 -14.383 -16.828 1 94.56 182 SER B O 1
ATOM 3021 N N . CYS B 1 183 ? 12.867 -16.109 -18.297 1 96.25 183 CYS B N 1
ATOM 3022 C CA . CYS B 1 183 ? 13.641 -17 -17.438 1 96.25 183 CYS B CA 1
ATOM 3023 C C . CYS B 1 183 ? 14.898 -17.484 -18.141 1 96.25 183 CYS B C 1
ATOM 3025 O O . CYS B 1 183 ? 14.914 -17.609 -19.375 1 96.25 183 CYS B O 1
ATOM 3027 N N . LYS B 1 184 ? 15.922 -17.641 -17.422 1 95.12 184 LYS B N 1
ATOM 3028 C CA . LYS B 1 184 ? 17.125 -18.281 -17.969 1 95.12 184 LYS B CA 1
ATOM 3029 C C . LYS B 1 184 ? 16.859 -19.75 -18.281 1 95.12 184 LYS B C 1
ATOM 3031 O O . LYS B 1 184 ? 17.359 -20.266 -19.281 1 95.12 184 LYS B O 1
ATOM 3036 N N . LYS B 1 185 ? 16.172 -20.344 -17.359 1 95.44 185 LYS B N 1
ATOM 30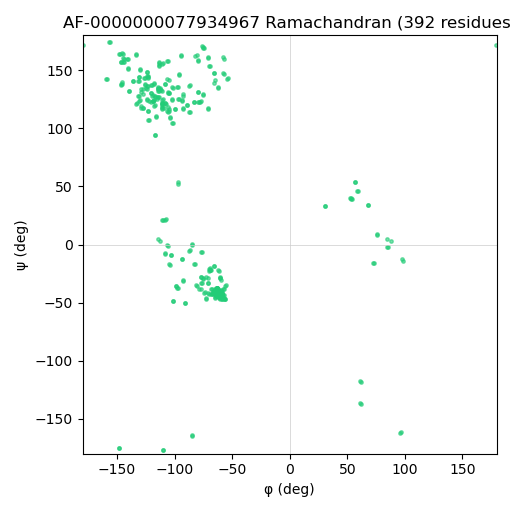37 C CA . LYS B 1 185 ? 15.812 -21.75 -17.469 1 95.44 185 LYS B CA 1
ATOM 3038 C C . LYS B 1 185 ? 14.445 -22.016 -16.844 1 95.44 185 LYS B C 1
ATOM 3040 O O . LYS B 1 185 ? 14.094 -21.422 -15.82 1 95.44 185 LYS B O 1
ATOM 3045 N N . ILE B 1 186 ? 13.688 -22.859 -17.516 1 96.75 186 ILE B N 1
ATOM 3046 C CA . ILE B 1 186 ? 12.398 -23.266 -17 1 96.75 186 ILE B CA 1
ATOM 3047 C C . ILE B 1 186 ? 12.383 -24.781 -16.797 1 96.75 186 ILE B C 1
ATOM 3049 O O . ILE B 1 186 ? 12.758 -25.531 -17.703 1 96.75 186 ILE B O 1
ATOM 3053 N N . GLU B 1 187 ? 12.016 -25.156 -15.648 1 96 187 GLU B N 1
ATOM 3054 C CA . GLU B 1 187 ? 11.867 -26.578 -15.344 1 96 187 GLU B CA 1
ATOM 3055 C C . GLU B 1 187 ? 10.461 -26.891 -14.852 1 96 187 GLU B C 1
ATOM 3057 O O . GLU B 1 187 ? 9.836 -26.062 -14.18 1 96 187 GLU B O 1
ATOM 3062 N N . GLU B 1 188 ? 9.992 -28 -15.234 1 94 188 GLU B N 1
ATOM 3063 C CA . GLU B 1 188 ? 8.727 -28.5 -14.703 1 94 188 GLU B CA 1
ATOM 3064 C C . GLU B 1 188 ? 8.938 -29.688 -13.773 1 94 188 GLU B C 1
ATOM 3066 O O . GLU B 1 188 ? 9.508 -30.703 -14.18 1 94 188 GLU B O 1
ATOM 3071 N N . LYS B 1 189 ? 8.539 -29.422 -12.586 1 91.88 189 LYS B N 1
ATOM 3072 C CA . LYS B 1 189 ? 8.672 -30.469 -11.578 1 91.88 189 LYS B CA 1
ATOM 3073 C C . LYS B 1 189 ? 7.363 -30.688 -10.836 1 91.88 189 LYS B C 1
ATOM 3075 O O . LYS B 1 189 ? 6.887 -29.797 -10.133 1 91.88 189 LYS B O 1
ATOM 3080 N N . GLU B 1 190 ? 6.746 -31.891 -10.883 1 89.62 190 GLU B N 1
ATOM 3081 C CA . GLU B 1 190 ? 5.547 -32.25 -10.133 1 89.62 190 GLU B CA 1
ATOM 3082 C C . GLU B 1 190 ? 4.422 -31.25 -10.359 1 89.62 190 GLU B C 1
ATOM 3084 O O . GLU B 1 190 ? 3.803 -30.781 -9.406 1 89.62 190 GLU B O 1
ATOM 3089 N N . GLY B 1 191 ? 4.289 -30.812 -11.547 1 90.25 191 GLY B N 1
ATOM 3090 C CA . GLY B 1 191 ? 3.201 -29.922 -11.906 1 90.25 191 GLY B CA 1
ATOM 3091 C C . GLY B 1 191 ? 3.506 -28.469 -11.609 1 90.25 191 GLY B C 1
ATOM 3092 O O . GLY B 1 191 ? 2.674 -27.594 -11.859 1 90.25 191 GLY B O 1
ATOM 3093 N N . THR B 1 192 ? 4.672 -28.219 -11.039 1 97 192 THR B N 1
ATOM 3094 C CA . THR B 1 192 ? 5.113 -26.859 -10.727 1 97 192 THR B CA 1
ATOM 3095 C C . THR B 1 192 ? 6.121 -26.375 -11.758 1 97 192 THR B C 1
ATOM 3097 O O . THR B 1 192 ? 7.039 -27.109 -12.141 1 97 192 THR B O 1
ATOM 3100 N N . ARG B 1 193 ? 5.969 -25.234 -12.18 1 97.31 193 ARG B N 1
ATOM 3101 C CA . ARG B 1 193 ? 6.953 -24.609 -13.062 1 97.31 193 ARG B CA 1
ATOM 3102 C C . ARG B 1 193 ? 7.984 -23.812 -12.266 1 97.31 193 ARG B C 1
ATOM 3104 O O . ARG B 1 193 ? 7.625 -23 -11.406 1 97.31 193 ARG B O 1
ATOM 3111 N N . VAL B 1 194 ? 9.195 -24.125 -12.555 1 97.88 194 VAL B N 1
ATOM 3112 C CA . VAL B 1 194 ? 10.289 -23.438 -11.867 1 97.88 194 VAL B CA 1
ATOM 3113 C C . VAL B 1 194 ? 11.031 -22.531 -12.852 1 97.88 194 VAL B C 1
ATOM 3115 O O . VAL B 1 194 ? 11.586 -23.016 -13.844 1 97.88 194 VAL B O 1
ATOM 3118 N N . CYS B 1 195 ? 10.992 -21.281 -12.602 1 98.06 195 CYS B N 1
ATOM 3119 C CA . CYS B 1 195 ? 11.648 -20.297 -13.461 1 98.06 195 CYS B CA 1
ATOM 3120 C C . CYS B 1 195 ? 12.922 -19.781 -12.812 1 98.06 195 CYS B C 1
ATOM 3122 O O . CYS B 1 195 ? 12.867 -19.109 -11.773 1 98.06 195 CYS B O 1
ATOM 3124 N N . PHE B 1 196 ? 14.07 -20.078 -13.422 1 95.88 196 PHE B N 1
ATOM 3125 C CA . PHE B 1 196 ? 15.336 -19.516 -12.969 1 95.88 196 PHE B CA 1
ATOM 3126 C C . PHE B 1 196 ? 15.594 -18.156 -13.625 1 95.88 196 PHE B C 1
ATOM 3128 O O . PHE B 1 196 ? 15.711 -18.078 -14.852 1 95.88 196 PHE B O 1
ATOM 3135 N N . THR B 1 197 ? 15.57 -17.156 -12.719 1 89.88 197 THR B N 1
ATOM 3136 C CA . THR B 1 197 ? 15.734 -15.82 -13.273 1 89.88 197 THR B CA 1
ATOM 3137 C C . THR B 1 197 ? 17.188 -15.383 -13.219 1 89.88 197 THR B C 1
ATOM 3139 O O . THR B 1 197 ? 18.016 -16.016 -12.547 1 89.88 197 THR B O 1
ATOM 3142 N N . GLN B 1 198 ? 17.656 -14.305 -14 1 76.94 198 GLN B N 1
ATOM 3143 C CA . GLN B 1 198 ? 19.031 -13.797 -14.094 1 76.94 198 GLN B CA 1
ATOM 3144 C C . GLN B 1 198 ? 19.391 -12.961 -12.867 1 76.94 198 GLN B C 1
ATOM 3146 O O . GLN B 1 198 ? 18.531 -12.305 -12.281 1 76.94 198 GLN B O 1
#

Radius of gyration: 23.51 Å; Cα contacts (8 Å, |Δi|>4): 859; chains: 2; bounding box: 46×65×54 Å

Foldseek 3Di:
DFDFFAALVLQQPPHDDQWWFDDPQAIDRDDDDGKIKGKDKDKDKDALVLCVVQVFPLRSLVVPDDDPSSVVVVCVCVVLVDGQDPLNNVLRVVQVKMKMWIWMWMDIPRFIWTWIKIKIKGKFAFDPCVVVVVSVVVVVAAEKEWEDDPRGMIMIMGMHTRDIDPRSSVVSRVSGGGGYDDAPDWDDDPNHIYGYHD/DFDFFAALVLQQPPHDDQWWFDDPQAIDRDDDDGKIKGKDKDKDKDALVLCVVQVFPLRSLVVPDDDPSSVVVVVVCVVLVDGQDPLNNVLRVVQRKMKMWIWMWMDIPRFIWTWIKIKIKGKFAFDPCVVVVVSVVVVVAAEKEWEDDPRGMIMIMGMHTRDIDPRSRVVSRVSGGGGYDDAPDWDDDPNHIYGYHD